Protein AF-0000000080853651 (afdb_homodimer)

Secondary structure (DSSP, 8-state):
-----------------TT-------GGGTTS----EEEEEE-SS-EEEEEPPEEEEEEEES-SSHHHHHHHHHHHHHHHTT-BTT-------S-EEEEEEE-TTT--EEEEEEEEES-S-PPPBSSTTEEEEEE-SEEEEEEEEB--TTS--HHHHHHHHHHHHHHTT----TTEEEEEE-S-TT--SS--EEEEEE--/-----------------TT-------GGGTTS----EEEEEE-SS-EEEEEPPEEEEEEEES-SSHHHHHHHHHHHHHHHTT-BTT-------S-EEEEEEE-TTT--EEEEEEEEES-S-PPPBSSTTEEEEEE-SEEEEEEEEB--TT---HHHHHHHHHHHHHHTT----TTEEEEEE-S-TT--SS--EEEEEE--

Structure (mmCIF, N/CA/C/O backbone):
data_AF-0000000080853651-model_v1
#
loop_
_entity.id
_entity.type
_entity.pdbx_description
1 polymer 'Heme-binding protein 2'
#
loop_
_atom_site.group_PDB
_atom_site.id
_atom_site.type_symbol
_atom_site.label_atom_id
_atom_site.label_alt_id
_atom_site.label_comp_id
_atom_site.label_asym_id
_atom_site.label_entity_id
_atom_site.label_seq_id
_atom_site.pdbx_PDB_ins_code
_atom_site.Cartn_x
_atom_site.Cartn_y
_atom_site.Cartn_z
_atom_site.occupancy
_atom_site.B_iso_or_equiv
_atom_site.auth_seq_id
_atom_site.auth_comp_id
_atom_site.auth_asym_id
_atom_site.auth_atom_id
_atom_site.pdbx_PDB_model_num
ATOM 1 N N . MET A 1 1 ? -14.547 3.609 -77.375 1 27.98 1 MET A N 1
ATOM 2 C CA . MET A 1 1 ? -15.289 3.693 -76.125 1 27.98 1 MET A CA 1
ATOM 3 C C . MET A 1 1 ? -14.773 2.672 -75.125 1 27.98 1 MET A C 1
ATOM 5 O O . MET A 1 1 ? -15.133 1.494 -75.188 1 27.98 1 MET A O 1
ATOM 9 N N . ALA A 1 2 ? -13.438 2.818 -74.75 1 38.47 2 ALA A N 1
ATOM 10 C CA . ALA A 1 2 ? -12.625 1.954 -73.938 1 38.47 2 ALA A CA 1
ATOM 11 C C . ALA A 1 2 ? -13.25 1.788 -72.5 1 38.47 2 ALA A C 1
ATOM 13 O O . ALA A 1 2 ? -13.523 2.775 -71.812 1 38.47 2 ALA A O 1
ATOM 14 N N . ARG A 1 3 ? -14.078 0.689 -72.375 1 35.66 3 ARG A N 1
ATOM 15 C CA . ARG A 1 3 ? -14.82 0.323 -71.188 1 35.66 3 ARG A CA 1
ATOM 16 C C . ARG A 1 3 ? -13.883 0.192 -70 1 35.66 3 ARG A C 1
ATOM 18 O O . ARG A 1 3 ? -12.891 -0.546 -70.062 1 35.66 3 ARG A O 1
ATOM 25 N N . THR A 1 4 ? -13.703 1.224 -69.188 1 38.81 4 THR A N 1
ATOM 26 C CA . THR A 1 4 ? -12.953 1.352 -67.938 1 38.81 4 THR A CA 1
ATOM 27 C C . THR A 1 4 ? -13.406 0.299 -66.938 1 38.81 4 THR A C 1
ATOM 29 O O . THR A 1 4 ? -14.594 0.196 -66.625 1 38.81 4 THR A O 1
ATOM 32 N N . LEU A 1 5 ? -12.828 -0.895 -67 1 39.81 5 LEU A N 1
ATOM 33 C CA . LEU A 1 5 ? -13.164 -1.932 -66 1 39.81 5 LEU A CA 1
ATOM 34 C C . LEU A 1 5 ? -13.047 -1.4 -64.625 1 39.81 5 LEU A C 1
ATOM 36 O O . LEU A 1 5 ? -12.039 -0.797 -64.25 1 39.81 5 LEU A O 1
ATOM 40 N N . PRO A 1 6 ? -14.211 -1.229 -63.906 1 41.09 6 PRO A N 1
ATOM 41 C CA . PRO A 1 6 ? -14.102 -0.755 -62.531 1 41.09 6 PRO A CA 1
ATOM 42 C C . PRO A 1 6 ? -13.266 -1.684 -61.656 1 41.09 6 PRO A C 1
ATOM 44 O O . PRO A 1 6 ? -13.195 -2.889 -61.906 1 41.09 6 PRO A O 1
ATOM 47 N N . ALA A 1 7 ? -12.102 -1.218 -61.094 1 41.62 7 ALA A N 1
ATOM 48 C CA . ALA A 1 7 ? -11.25 -1.848 -60.094 1 41.62 7 ALA A CA 1
ATOM 49 C C . ALA A 1 7 ? -12.07 -2.309 -58.906 1 41.62 7 ALA A C 1
ATOM 51 O O . ALA A 1 7 ? -12.797 -1.517 -58.281 1 41.62 7 ALA A O 1
ATOM 52 N N . LEU A 1 8 ? -12.461 -3.605 -58.906 1 36.69 8 LEU A N 1
ATOM 53 C CA . LEU A 1 8 ? -13.086 -4.215 -57.75 1 36.69 8 LEU A CA 1
ATOM 54 C C . LEU A 1 8 ? -12.211 -4.035 -56.5 1 36.69 8 LEU A C 1
ATOM 56 O O . LEU A 1 8 ? -11.062 -4.484 -56.469 1 36.69 8 LEU A O 1
ATOM 60 N N . CYS A 1 9 ? -12.43 -2.961 -55.719 1 33.81 9 CYS A N 1
ATOM 61 C CA . CYS A 1 9 ? -11.789 -2.812 -54.438 1 33.81 9 CYS A CA 1
ATOM 62 C C . CYS A 1 9 ? -12.023 -4.043 -53.562 1 33.81 9 CYS A C 1
ATOM 64 O O . CYS A 1 9 ? -13.172 -4.375 -53.25 1 33.81 9 CYS A O 1
ATOM 66 N N . LEU A 1 10 ? -11.172 -5.043 -53.656 1 35.03 10 LEU A N 1
ATOM 67 C CA . LEU A 1 10 ? -11.164 -6.137 -52.688 1 35.03 10 LEU A CA 1
ATOM 68 C C . LEU A 1 10 ? -11.172 -5.598 -51.25 1 35.03 10 LEU A C 1
ATOM 70 O O . LEU A 1 10 ? -10.242 -4.902 -50.844 1 35.03 10 LEU A O 1
ATOM 74 N N . LEU A 1 11 ? -12.359 -5.359 -50.719 1 34.72 11 LEU A N 1
ATOM 75 C CA . LEU A 1 11 ? -12.453 -5.109 -49.281 1 34.72 11 LEU A CA 1
ATOM 76 C C . LEU A 1 11 ? -11.844 -6.266 -48.5 1 34.72 11 LEU A C 1
ATOM 78 O O . LEU A 1 11 ? -12.359 -7.387 -48.531 1 34.72 11 LEU A O 1
ATOM 82 N N . PHE A 1 12 ? -10.555 -6.414 -48.438 1 37.16 12 PHE A N 1
ATOM 83 C CA . PHE A 1 12 ? -10 -7.301 -47.438 1 37.16 12 PHE A CA 1
ATOM 84 C C . PHE A 1 12 ? -10.602 -7.004 -46.062 1 37.16 12 PHE A C 1
ATOM 86 O O . PHE A 1 12 ? -10.328 -5.961 -45.469 1 37.16 12 PHE A O 1
ATOM 93 N N . GLY A 1 13 ? -11.828 -7.43 -45.812 1 36.03 13 GLY A N 1
ATOM 94 C CA . GLY A 1 13 ? -12.359 -7.375 -44.469 1 36.03 13 GLY A CA 1
ATOM 95 C C . GLY A 1 13 ? -11.453 -8.031 -43.438 1 36.03 13 GLY A C 1
ATOM 96 O O . GLY A 1 13 ? -11.055 -9.188 -43.594 1 36.03 13 GLY A O 1
ATOM 97 N N . PHE A 1 14 ? -10.578 -7.309 -42.781 1 37 14 PHE A N 1
ATOM 98 C CA . PHE A 1 14 ? -9.945 -7.797 -41.562 1 37 14 PHE A CA 1
ATOM 99 C C . PHE A 1 14 ? -10.961 -8.508 -40.688 1 37 14 PHE A C 1
ATOM 101 O O . PHE A 1 14 ? -11.875 -7.875 -40.156 1 37 14 PHE A O 1
ATOM 108 N N . ILE A 1 15 ? -11.273 -9.75 -40.906 1 35.06 15 ILE A N 1
ATOM 109 C CA . ILE A 1 15 ? -12.047 -10.57 -39.969 1 35.06 15 ILE A CA 1
ATOM 110 C C . ILE A 1 15 ? -11.352 -10.602 -38.625 1 35.06 15 ILE A C 1
ATOM 112 O O . ILE A 1 15 ? -10.242 -11.133 -38.5 1 35.06 15 ILE A O 1
ATOM 116 N N . CYS A 1 16 ? -11.398 -9.641 -37.844 1 39.19 16 CYS A N 1
ATOM 117 C CA . CYS A 1 16 ? -11.102 -9.953 -36.438 1 39.19 16 CYS A CA 1
ATOM 118 C C . CYS A 1 16 ? -11.828 -11.219 -36 1 39.19 16 CYS A C 1
ATOM 120 O O . CYS A 1 16 ? -13.062 -11.281 -36.062 1 39.19 16 CYS A O 1
ATOM 122 N N . PHE A 1 17 ? -11.266 -12.352 -36.188 1 39.81 17 PHE A N 1
ATOM 123 C CA . PHE A 1 17 ? -11.906 -13.516 -35.562 1 39.81 17 PHE A CA 1
ATOM 124 C C . PHE A 1 17 ? -12.383 -13.195 -34.156 1 39.81 17 PHE A C 1
ATOM 126 O O . PHE A 1 17 ? -11.664 -12.562 -33.375 1 39.81 17 PHE A O 1
ATOM 133 N N . PRO A 1 18 ? -13.602 -13.156 -33.719 1 42.97 18 PRO A N 1
ATOM 134 C CA . PRO A 1 18 ? -14.312 -12.789 -32.5 1 42.97 18 PRO A CA 1
ATOM 135 C C . PRO A 1 18 ? -13.641 -13.336 -31.234 1 42.97 18 PRO A C 1
ATOM 137 O O . PRO A 1 18 ? -13.945 -12.891 -30.125 1 42.97 18 PRO A O 1
ATOM 140 N N . TYR A 1 19 ? -12.992 -14.609 -31.141 1 40.56 19 TYR A N 1
ATOM 141 C CA . TYR A 1 19 ? -12.836 -15.398 -29.922 1 40.56 19 TYR A CA 1
ATOM 142 C C . TYR A 1 19 ? -11.633 -14.922 -29.109 1 40.56 19 TYR A C 1
ATOM 144 O O . TYR A 1 19 ? -11.336 -15.469 -28.047 1 40.56 19 TYR A O 1
ATOM 152 N N . THR A 1 20 ? -10.57 -14.531 -29.594 1 42.91 20 THR A N 1
ATOM 153 C CA . THR A 1 20 ? -9.508 -14.336 -28.609 1 42.91 20 THR A CA 1
ATOM 154 C C . THR A 1 20 ? -9.734 -13.055 -27.812 1 42.91 20 THR A C 1
ATOM 156 O O . THR A 1 20 ? -9.406 -11.961 -28.297 1 42.91 20 THR A O 1
ATOM 159 N N . GLU A 1 21 ? -10.82 -12.922 -27.25 1 49 21 GLU A N 1
ATOM 160 C CA . GLU A 1 21 ? -11 -11.719 -26.438 1 49 21 GLU A CA 1
ATOM 161 C C . GLU A 1 21 ? -9.766 -11.438 -25.594 1 49 21 GLU A C 1
ATOM 163 O O . GLU A 1 21 ? -9.25 -12.328 -24.922 1 49 21 GLU A O 1
ATOM 168 N N . CYS A 1 22 ? -8.828 -10.594 -26.016 1 63.72 22 CYS A N 1
ATOM 169 C CA . CYS A 1 22 ? -7.625 -10.117 -25.359 1 63.72 22 CYS A CA 1
ATOM 170 C C . CYS A 1 22 ? -7.902 -9.789 -23.891 1 63.72 22 CYS A C 1
ATOM 172 O O . CYS A 1 22 ? -8.875 -9.109 -23.578 1 63.72 22 CYS A O 1
ATOM 174 N N . TRP A 1 23 ? -7.391 -10.594 -22.953 1 76.88 23 TRP A N 1
ATOM 175 C CA . TRP A 1 23 ? -7.512 -10.32 -21.531 1 76.88 23 TRP A CA 1
ATOM 176 C C . TRP A 1 23 ? -7.137 -8.875 -21.219 1 76.88 23 TRP A C 1
ATOM 178 O O . TRP A 1 23 ? -6.086 -8.391 -21.641 1 76.88 23 TRP A O 1
ATOM 188 N N . GLU A 1 24 ? -8.148 -8.195 -20.75 1 84 24 GLU A N 1
ATOM 189 C CA . GLU A 1 24 ? -7.871 -6.852 -20.25 1 84 24 GLU A CA 1
ATOM 190 C C . GLU A 1 24 ? -7.484 -6.883 -18.766 1 84 24 GLU A C 1
ATOM 192 O O . GLU A 1 24 ? -8.297 -7.258 -17.922 1 84 24 GLU A O 1
ATOM 197 N N . ALA A 1 25 ? -6.25 -6.551 -18.562 1 87.44 25 ALA A N 1
ATOM 198 C CA . ALA A 1 25 ? -5.734 -6.578 -17.188 1 87.44 25 ALA A CA 1
ATOM 199 C C . ALA A 1 25 ? -6.5 -5.609 -16.297 1 87.44 25 ALA A C 1
ATOM 201 O O . ALA A 1 25 ? -6.836 -4.5 -16.719 1 87.44 25 ALA A O 1
ATOM 202 N N . PRO A 1 26 ? -6.801 -5.992 -15.055 1 88.06 26 PRO A N 1
ATOM 203 C CA . PRO A 1 26 ? -7.426 -5.059 -14.117 1 88.06 26 PRO A CA 1
ATOM 204 C C . PRO A 1 26 ? -6.586 -3.805 -13.883 1 88.06 26 PRO A C 1
ATOM 206 O O . PRO A 1 26 ? -5.363 -3.84 -14.039 1 88.06 26 PRO A O 1
ATOM 209 N N . ARG A 1 27 ? -7.219 -2.717 -13.453 1 84.88 27 ARG A N 1
ATOM 210 C CA . ARG A 1 27 ? -6.574 -1.424 -13.25 1 84.88 27 ARG A CA 1
ATOM 211 C C . ARG A 1 27 ? -5.461 -1.52 -12.211 1 84.88 27 ARG A C 1
ATOM 213 O O . ARG A 1 27 ? -4.449 -0.828 -12.312 1 84.88 27 ARG A O 1
ATOM 220 N N . PHE A 1 28 ? -5.66 -2.383 -11.266 1 89.19 28 PHE A N 1
ATOM 221 C CA . PHE A 1 28 ? -4.695 -2.443 -10.18 1 89.19 28 PHE A CA 1
ATOM 222 C C . PHE A 1 28 ? -3.385 -3.064 -10.648 1 89.19 28 PHE A C 1
ATOM 224 O O . PHE A 1 28 ? -2.379 -3.016 -9.938 1 89.19 28 PHE A O 1
ATOM 231 N N . CYS A 1 29 ? -3.326 -3.643 -11.805 1 90.88 29 CYS A N 1
ATOM 232 C CA . CYS A 1 29 ? -2.064 -4.129 -12.352 1 90.88 29 CYS A CA 1
ATOM 233 C C . CYS A 1 29 ? -1.197 -2.975 -12.836 1 90.88 29 CYS A C 1
ATOM 235 O O . CYS A 1 29 ? 0.005 -3.141 -13.055 1 90.88 29 CYS A O 1
ATOM 237 N N . ARG A 1 30 ? -1.769 -1.877 -13.117 1 85.19 30 ARG A N 1
ATOM 238 C CA . ARG A 1 30 ? -1.104 -0.617 -13.43 1 85.19 30 ARG A CA 1
ATOM 239 C C . ARG A 1 30 ? -0.163 -0.774 -14.625 1 85.19 30 ARG A C 1
ATOM 241 O O . ARG A 1 30 ? 0.984 -0.324 -14.578 1 85.19 30 ARG A O 1
ATOM 248 N N . GLY A 1 31 ? -0.596 -1.524 -15.609 1 85.81 31 GLY A N 1
ATOM 249 C CA . GLY A 1 31 ? 0.166 -1.658 -16.844 1 85.81 31 GLY A CA 1
ATOM 250 C C . GLY A 1 31 ? 1.203 -2.762 -16.781 1 85.81 31 GLY A C 1
ATOM 251 O O . GLY A 1 31 ? 1.852 -3.064 -17.797 1 85.81 31 GLY A O 1
ATOM 252 N N . TYR A 1 32 ? 1.418 -3.336 -15.594 1 91.06 32 TYR A N 1
ATOM 253 C CA . TYR A 1 32 ? 2.336 -4.461 -15.461 1 91.06 32 TYR A CA 1
ATOM 254 C C . TYR A 1 32 ? 1.629 -5.781 -15.75 1 91.06 32 TYR A C 1
ATOM 256 O O . TYR A 1 32 ? 0.4 -5.859 -15.68 1 91.06 32 TYR A O 1
ATOM 264 N N . GLU A 1 33 ? 2.441 -6.727 -16.109 1 93.75 33 GLU A N 1
ATOM 265 C CA . GLU A 1 33 ? 1.886 -8.055 -16.328 1 93.75 33 GLU A CA 1
ATOM 266 C C . GLU A 1 33 ? 1.419 -8.688 -15.023 1 93.75 33 GLU A C 1
ATOM 268 O O . GLU A 1 33 ? 2.086 -8.562 -14 1 93.75 33 GLU A O 1
ATOM 273 N N . CYS A 1 34 ? 0.246 -9.242 -15.094 1 96.38 34 CYS A N 1
ATOM 274 C CA . CYS A 1 34 ? -0.382 -9.953 -13.992 1 96.38 34 CYS A CA 1
ATOM 275 C C . CYS A 1 34 ? -0.852 -11.336 -14.422 1 96.38 34 CYS A C 1
ATOM 277 O O . CYS A 1 34 ? -1.014 -11.594 -15.617 1 96.38 34 CYS A O 1
ATOM 279 N N . PRO A 1 35 ? -0.978 -12.258 -13.438 1 97 35 PRO A N 1
ATOM 280 C CA . PRO A 1 35 ? -1.591 -13.523 -13.828 1 97 35 PRO A CA 1
ATOM 281 C C . PRO A 1 35 ? -2.969 -13.352 -14.461 1 97 35 PRO A C 1
ATOM 283 O O . PRO A 1 35 ? -3.783 -12.562 -13.969 1 97 35 PRO A O 1
ATOM 286 N N . VAL A 1 36 ? -3.195 -14.086 -15.508 1 95.94 36 VAL A N 1
ATOM 287 C CA . VAL A 1 36 ? -4.43 -13.945 -16.266 1 95.94 36 VAL A CA 1
ATOM 288 C C . VAL A 1 36 ? -5.547 -14.742 -15.602 1 95.94 36 VAL A C 1
ATOM 290 O O . VAL A 1 36 ? -5.332 -15.883 -15.172 1 95.94 36 VAL A O 1
ATOM 293 N N . TYR A 1 37 ? -6.668 -14.117 -15.5 1 96.81 37 TYR A N 1
ATOM 294 C CA . TYR A 1 37 ? -7.828 -14.828 -14.977 1 96.81 37 TYR A CA 1
ATOM 295 C C . TYR A 1 37 ? -9.109 -14.375 -15.672 1 96.81 37 TYR A C 1
ATOM 297 O O . TYR A 1 37 ? -9.125 -13.344 -16.344 1 96.81 37 TYR A O 1
ATOM 305 N N . THR A 1 38 ? -10.125 -15.18 -15.609 1 95.44 38 THR A N 1
ATOM 306 C CA . THR A 1 38 ? -11.484 -14.82 -15.992 1 95.44 38 THR A CA 1
ATOM 307 C C . THR A 1 38 ? -12.367 -14.664 -14.75 1 95.44 38 THR A C 1
ATOM 309 O O . THR A 1 38 ? -12.32 -15.492 -13.844 1 95.44 38 THR A O 1
ATOM 312 N N . LEU A 1 39 ? -13.062 -13.562 -14.68 1 94.44 39 LEU A N 1
ATOM 313 C CA . LEU A 1 39 ? -13.992 -13.352 -13.57 1 94.44 39 LEU A CA 1
ATOM 314 C C . LEU A 1 39 ? -15.203 -14.273 -13.695 1 94.44 39 LEU A C 1
ATOM 316 O O . LEU A 1 39 ? -16 -14.133 -14.617 1 94.44 39 LEU A O 1
ATOM 320 N N . VAL A 1 40 ? -15.367 -15.195 -12.836 1 95.94 40 VAL A N 1
ATOM 321 C CA . VAL A 1 40 ? -16.469 -16.156 -12.852 1 95.94 40 VAL A CA 1
ATOM 322 C C . VAL A 1 40 ? -17.703 -15.523 -12.234 1 95.94 40 VAL A C 1
ATOM 324 O O . VAL A 1 40 ? -18.812 -15.633 -12.789 1 95.94 40 VAL A O 1
ATOM 327 N N . GLN A 1 41 ? -17.484 -14.852 -11.055 1 94.38 41 GLN A N 1
ATOM 328 C CA . GLN A 1 41 ? -18.594 -14.234 -10.344 1 94.38 41 GLN A CA 1
ATOM 329 C C . GLN A 1 41 ? -18.125 -13.156 -9.383 1 94.38 41 GLN A C 1
ATOM 331 O O . GLN A 1 41 ? -17.109 -13.344 -8.695 1 94.38 41 GLN A O 1
ATOM 336 N N . GLU A 1 42 ? -18.812 -12.078 -9.422 1 91.69 42 GLU A N 1
ATOM 337 C CA . GLU A 1 42 ? -18.594 -11.023 -8.438 1 91.69 42 GLU A CA 1
ATOM 338 C C . GLU A 1 42 ? -19.625 -11.086 -7.324 1 91.69 42 GLU A C 1
ATOM 340 O O . GLU A 1 42 ? -20.828 -10.898 -7.57 1 91.69 42 GLU A O 1
ATOM 345 N N . ASN A 1 43 ? -19.219 -11.438 -6.195 1 90.81 43 ASN A N 1
ATOM 346 C CA . ASN A 1 43 ? -20.094 -11.508 -5.035 1 90.81 43 ASN A CA 1
ATOM 347 C C . ASN A 1 43 ? -19.922 -10.297 -4.125 1 90.81 43 ASN A C 1
ATOM 349 O O . ASN A 1 43 ? -19.047 -9.461 -4.359 1 90.81 43 ASN A O 1
ATOM 353 N N . GLN A 1 44 ? -20.859 -10.25 -3.107 1 86.94 44 GLN A N 1
ATOM 354 C CA . GLN A 1 44 ? -20.672 -9.227 -2.09 1 86.94 44 GLN A CA 1
ATOM 355 C C . GLN A 1 44 ? -19.5 -9.578 -1.17 1 86.94 44 GLN A C 1
ATOM 357 O O . GLN A 1 44 ? -19.531 -10.594 -0.479 1 86.94 44 GLN A O 1
ATOM 362 N N . GLY A 1 45 ? -18.438 -8.859 -1.335 1 87.44 45 GLY A N 1
ATOM 363 C CA . GLY A 1 45 ? -17.328 -9.047 -0.41 1 87.44 45 GLY A CA 1
ATOM 364 C C . GLY A 1 45 ? -16.156 -9.789 -1.022 1 87.44 45 GLY A C 1
ATOM 365 O O . GLY A 1 45 ? -15.055 -9.781 -0.47 1 87.44 45 GLY A O 1
ATOM 366 N N . PHE A 1 46 ? -16.484 -10.586 -2.102 1 94.62 46 PHE A N 1
ATOM 367 C CA . PHE A 1 46 ? -15.367 -11.297 -2.705 1 94.62 46 PHE A CA 1
ATOM 368 C C . PHE A 1 46 ? -15.641 -11.594 -4.172 1 94.62 46 PHE A C 1
ATOM 370 O O . PHE A 1 46 ? -16.781 -11.477 -4.633 1 94.62 46 PHE A O 1
ATOM 377 N N . GLU A 1 47 ? -14.609 -11.938 -4.906 1 95.56 47 GLU A N 1
ATOM 378 C CA . GLU A 1 47 ? -14.672 -12.359 -6.305 1 95.56 47 GLU A CA 1
ATOM 379 C C . GLU A 1 47 ? -14.242 -13.812 -6.469 1 95.56 47 GLU A C 1
ATOM 381 O O . GLU A 1 47 ? -13.352 -14.289 -5.75 1 95.56 47 GLU A O 1
ATOM 386 N N . GLU A 1 48 ? -14.93 -14.453 -7.355 1 97.25 48 GLU A N 1
ATOM 387 C CA . GLU A 1 48 ? -14.484 -15.75 -7.859 1 97.25 48 GLU A CA 1
ATOM 388 C C . GLU A 1 48 ? -13.766 -15.602 -9.203 1 97.25 48 GLU A C 1
ATOM 390 O O . GLU A 1 48 ? -14.383 -15.203 -10.195 1 97.25 48 GLU A O 1
AT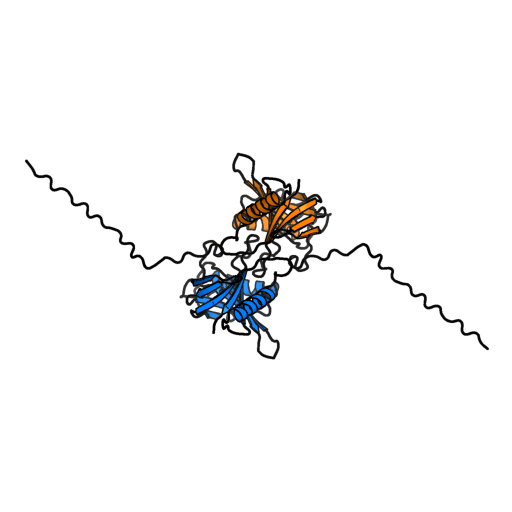OM 395 N N . ARG A 1 49 ? -12.461 -15.969 -9.203 1 97.25 49 ARG A N 1
ATOM 396 C CA . ARG A 1 49 ? -11.656 -15.844 -10.414 1 97.25 49 ARG A CA 1
ATOM 397 C C . ARG A 1 49 ? -11.125 -17.203 -10.859 1 97.25 49 ARG A C 1
ATOM 399 O O . ARG A 1 49 ? -10.703 -18.016 -10.031 1 97.25 49 ARG A O 1
ATOM 406 N N . ASN A 1 50 ? -11.219 -17.453 -12.102 1 98 50 ASN A N 1
ATOM 407 C CA . ASN A 1 50 ? -10.547 -18.609 -12.688 1 98 50 ASN A CA 1
ATOM 408 C C . ASN A 1 50 ? -9.211 -18.219 -13.312 1 98 50 ASN A C 1
ATOM 410 O O . ASN A 1 50 ? -9.172 -17.672 -14.406 1 98 50 ASN A O 1
ATOM 414 N N . TYR A 1 51 ? -8.156 -18.578 -12.586 1 97.94 51 TYR A N 1
ATOM 415 C CA . TYR A 1 51 ? -6.82 -18.203 -13.023 1 97.94 51 TYR A CA 1
ATOM 416 C C . TYR A 1 51 ? -6.246 -19.234 -13.992 1 97.94 51 TYR A C 1
ATOM 418 O O . TYR A 1 51 ? -6.438 -20.438 -13.805 1 97.94 51 TYR A O 1
ATOM 426 N N . ASP A 1 52 ? -5.488 -18.719 -14.945 1 97.31 52 ASP A N 1
ATOM 427 C CA . ASP A 1 52 ? -4.625 -19.594 -15.734 1 97.31 52 ASP A CA 1
ATOM 428 C C . ASP A 1 52 ? -3.436 -20.094 -14.906 1 97.31 52 ASP A C 1
ATOM 430 O O . ASP A 1 52 ? -3.148 -19.531 -13.844 1 97.31 52 ASP A O 1
ATOM 434 N N . MET A 1 53 ? -2.877 -21.188 -15.406 1 97.38 53 MET A N 1
ATOM 435 C CA . MET A 1 53 ? -1.607 -21.594 -14.812 1 97.38 53 MET A CA 1
ATOM 436 C C . MET A 1 53 ? -0.613 -20.438 -14.789 1 97.38 53 MET A C 1
ATOM 438 O O . MET A 1 53 ? -0.513 -19.688 -15.758 1 97.38 53 MET A O 1
ATOM 442 N N . SER A 1 54 ? 0.076 -20.266 -13.68 1 97.5 54 SER A N 1
ATOM 443 C CA . SER A 1 54 ? 1.012 -19.156 -13.57 1 97.5 54 SER A CA 1
ATOM 444 C C . SER A 1 54 ? 2.348 -19.609 -12.992 1 97.5 54 SER A C 1
ATOM 446 O O . SER A 1 54 ? 2.42 -20.641 -12.312 1 97.5 54 SER A O 1
ATOM 448 N N . TYR A 1 55 ? 3.414 -18.875 -13.32 1 97.81 55 TYR A N 1
ATOM 449 C CA . TYR A 1 55 ? 4.785 -19.203 -12.953 1 97.81 55 TYR A CA 1
ATOM 450 C C . TYR A 1 55 ? 5.359 -18.141 -12.016 1 97.81 55 TYR A C 1
ATOM 452 O O . TYR A 1 55 ? 5.121 -16.953 -12.195 1 97.81 55 TYR A O 1
ATOM 460 N N . TRP A 1 56 ? 6.152 -18.656 -11.016 1 98.12 56 TRP A N 1
ATOM 461 C CA . TRP A 1 56 ? 6.637 -17.781 -9.953 1 98.12 56 TRP A CA 1
ATOM 462 C C . TRP A 1 56 ? 8.047 -18.172 -9.531 1 98.12 56 TRP A C 1
ATOM 464 O O . TRP A 1 56 ? 8.477 -19.312 -9.75 1 98.12 56 TRP A O 1
ATOM 474 N N . ILE A 1 57 ? 8.797 -17.266 -8.992 1 98.38 57 ILE A N 1
ATOM 475 C CA . ILE A 1 57 ? 9.969 -17.547 -8.172 1 98.38 57 ILE A CA 1
ATOM 476 C C . ILE A 1 57 ? 9.641 -17.297 -6.703 1 98.38 57 ILE A C 1
ATOM 478 O O . ILE A 1 57 ? 8.922 -16.344 -6.371 1 98.38 57 ILE A O 1
ATOM 482 N N . THR A 1 58 ? 10.102 -18.203 -5.852 1 98.69 58 THR A N 1
ATOM 483 C CA . THR A 1 58 ? 9.648 -18.219 -4.465 1 98.69 58 THR A CA 1
ATOM 484 C C . THR A 1 58 ? 10.812 -18.453 -3.516 1 98.69 58 THR A C 1
ATOM 486 O O . THR A 1 58 ? 11.742 -19.203 -3.838 1 98.69 58 THR A O 1
ATOM 489 N N . THR A 1 59 ? 10.836 -17.781 -2.416 1 98.81 59 THR A N 1
ATOM 490 C CA . THR A 1 59 ? 11.75 -18.094 -1.321 1 98.81 59 THR A CA 1
ATOM 491 C C . THR A 1 59 ? 11.008 -18.109 0.013 1 98.81 59 THR A C 1
ATOM 493 O O . THR A 1 59 ? 10.047 -17.359 0.205 1 98.81 59 THR A O 1
ATOM 496 N N . ASP A 1 60 ? 11.422 -19.016 0.904 1 98.19 60 ASP A N 1
ATOM 497 C CA . ASP A 1 60 ? 10.82 -19.078 2.234 1 98.19 60 ASP A CA 1
ATOM 498 C C . ASP A 1 60 ? 11.344 -17.953 3.121 1 98.19 60 ASP A C 1
ATOM 500 O O . ASP A 1 60 ? 12.523 -17.594 3.049 1 98.19 60 ASP A O 1
ATOM 504 N N . ILE A 1 61 ? 10.445 -17.391 3.895 1 97.31 61 ILE A N 1
ATOM 505 C CA . ILE A 1 61 ? 10.836 -16.375 4.867 1 97.31 61 ILE A CA 1
ATOM 506 C C . ILE A 1 61 ? 10.359 -16.781 6.258 1 97.31 61 ILE A C 1
ATOM 508 O O . ILE A 1 61 ? 9.531 -17.688 6.398 1 97.31 61 ILE A O 1
ATOM 512 N N . VAL A 1 62 ? 10.906 -16.109 7.293 1 94.56 62 VAL A N 1
ATOM 513 C CA . VAL A 1 62 ? 10.734 -16.531 8.68 1 94.56 62 VAL A CA 1
ATOM 514 C C . VAL A 1 62 ? 9.312 -16.219 9.141 1 94.56 62 VAL A C 1
ATOM 516 O O . VAL A 1 62 ? 8.695 -17 9.859 1 94.56 62 VAL A O 1
ATOM 519 N N . SER A 1 63 ? 8.781 -15.008 8.82 1 93.5 63 SER A N 1
ATOM 520 C CA . SER A 1 63 ? 7.473 -14.539 9.25 1 93.5 63 SER A CA 1
ATOM 521 C C . SER A 1 63 ? 6.93 -13.461 8.312 1 93.5 63 SER A C 1
ATOM 523 O O . SER A 1 63 ? 7.559 -13.141 7.305 1 93.5 63 SER A O 1
ATOM 525 N N . THR A 1 64 ? 5.785 -12.992 8.711 1 91.31 64 THR A N 1
ATOM 526 C CA . THR A 1 64 ? 5.172 -11.953 7.891 1 91.31 64 THR A CA 1
ATOM 527 C C . THR A 1 64 ? 5.57 -10.562 8.391 1 91.31 64 THR A C 1
ATOM 529 O O . THR A 1 64 ? 4.93 -9.57 8.047 1 91.31 64 THR A O 1
ATOM 532 N N . SER A 1 65 ? 6.605 -10.516 9.18 1 91.56 65 SER A N 1
ATOM 533 C CA . SER A 1 65 ? 7.082 -9.211 9.625 1 91.56 65 SER A CA 1
ATOM 534 C C . SER A 1 65 ? 7.617 -8.391 8.461 1 91.56 65 SER A C 1
ATOM 536 O O . SER A 1 65 ? 8.047 -8.945 7.445 1 91.56 65 SER A O 1
ATOM 538 N N . GLN A 1 66 ? 7.66 -7.109 8.656 1 89.56 66 GLN A N 1
ATOM 539 C CA . GLN A 1 66 ? 8.164 -6.207 7.629 1 89.56 66 GLN A CA 1
ATOM 540 C C . GLN A 1 66 ? 9.602 -6.559 7.242 1 89.56 66 GLN A C 1
ATOM 542 O O . GLN A 1 66 ? 9.938 -6.586 6.059 1 89.56 66 GLN A O 1
ATOM 547 N N . SER A 1 67 ? 10.422 -6.777 8.234 1 92.88 67 SER A N 1
ATOM 548 C CA . SER A 1 67 ? 11.828 -7.066 8 1 92.88 67 SER A CA 1
ATOM 549 C C . SER A 1 67 ? 12.008 -8.344 7.191 1 92.88 67 SER A C 1
ATOM 551 O O . SER A 1 67 ? 12.828 -8.398 6.277 1 92.88 67 SER A O 1
ATOM 553 N N . ASP A 1 68 ? 11.219 -9.406 7.52 1 95.94 68 ASP A N 1
ATOM 554 C CA . ASP A 1 68 ? 11.336 -10.68 6.828 1 95.94 68 ASP A CA 1
ATOM 555 C C . ASP A 1 68 ? 10.828 -10.578 5.391 1 95.94 68 ASP A C 1
ATOM 557 O O . ASP A 1 68 ? 11.422 -11.148 4.473 1 95.94 68 ASP A O 1
ATOM 561 N N . ILE A 1 69 ? 9.773 -9.852 5.25 1 95.19 69 ILE A N 1
ATOM 562 C CA . ILE A 1 69 ? 9.234 -9.633 3.912 1 95.19 69 ILE A CA 1
ATOM 563 C C . ILE A 1 69 ? 10.234 -8.859 3.068 1 95.19 69 ILE A C 1
ATOM 565 O O . ILE A 1 69 ? 10.508 -9.219 1.922 1 95.19 69 ILE A O 1
ATOM 569 N N . LYS A 1 70 ? 10.789 -7.816 3.654 1 94.56 70 LYS A N 1
ATOM 570 C CA . LYS A 1 70 ? 11.789 -7.004 2.963 1 94.56 70 LYS A CA 1
ATOM 571 C C . LYS A 1 70 ? 12.961 -7.859 2.486 1 94.56 70 LYS A C 1
ATOM 573 O O . LYS A 1 70 ? 13.367 -7.773 1.327 1 94.56 70 LYS A O 1
ATOM 578 N N . GLU A 1 71 ? 13.43 -8.68 3.326 1 96.44 71 GLU A N 1
ATOM 579 C CA . GLU A 1 71 ? 14.57 -9.531 2.988 1 96.44 71 GLU A CA 1
ATOM 580 C C . GLU A 1 71 ? 14.211 -10.492 1.858 1 96.44 71 GLU A C 1
ATOM 582 O O . GLU A 1 71 ? 14.984 -10.656 0.912 1 96.44 71 GLU A O 1
ATOM 587 N N . GLY A 1 72 ? 13.102 -11.141 2.02 1 97.62 72 GLY A N 1
ATOM 588 C CA . GLY A 1 72 ? 12.664 -12.047 0.968 1 97.62 72 GLY A CA 1
ATOM 589 C C . GLY A 1 72 ? 12.461 -11.359 -0.367 1 97.62 72 GLY A C 1
ATOM 590 O O . GLY A 1 72 ? 12.844 -11.883 -1.411 1 97.62 72 GLY A O 1
ATOM 591 N N . PHE A 1 73 ? 11.906 -10.203 -0.323 1 96.88 73 PHE A N 1
ATOM 592 C CA . PHE A 1 73 ? 11.656 -9.445 -1.545 1 96.88 73 PHE A CA 1
ATOM 593 C C . PHE A 1 73 ? 12.969 -9.117 -2.252 1 96.88 73 PHE A C 1
ATOM 595 O O . PHE A 1 73 ? 13.086 -9.297 -3.465 1 96.88 73 PHE A O 1
ATOM 602 N N . TRP A 1 74 ? 13.93 -8.633 -1.519 1 96.12 74 TRP A N 1
ATOM 603 C CA . TRP A 1 74 ? 15.195 -8.234 -2.127 1 96.12 74 TRP A CA 1
ATOM 604 C C . TRP A 1 74 ? 15.883 -9.422 -2.783 1 96.12 74 TRP A C 1
ATOM 606 O O . TRP A 1 74 ? 16.5 -9.289 -3.848 1 96.12 74 TRP A O 1
ATOM 616 N N . LYS A 1 75 ? 15.758 -10.562 -2.16 1 97.19 75 LYS A N 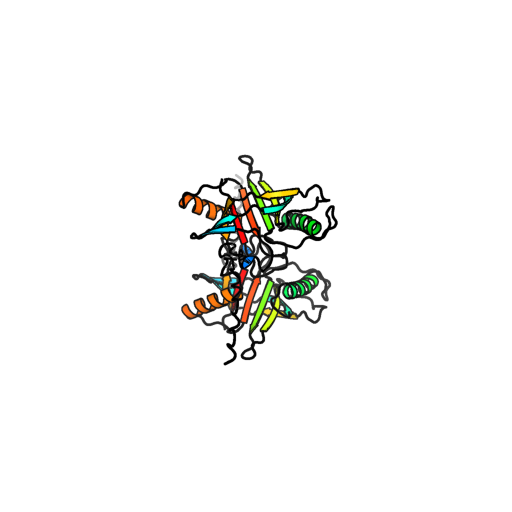1
ATOM 617 C CA . LYS A 1 75 ? 16.312 -11.766 -2.766 1 97.19 75 LYS A CA 1
ATOM 618 C C . LYS A 1 75 ? 15.719 -12.023 -4.145 1 97.19 75 LYS A C 1
ATOM 620 O O . LYS A 1 75 ? 16.453 -12.25 -5.113 1 97.19 75 LYS A O 1
ATOM 625 N N . LEU A 1 76 ? 14.43 -11.938 -4.227 1 97.88 76 LEU A N 1
ATOM 626 C CA . LEU A 1 76 ? 13.742 -12.188 -5.488 1 97.88 76 LEU A CA 1
ATOM 627 C C . LEU A 1 76 ? 13.977 -11.055 -6.48 1 97.88 76 LEU A C 1
ATOM 629 O O . LEU A 1 76 ? 14.125 -11.297 -7.68 1 97.88 76 LEU A O 1
ATOM 633 N N . TYR A 1 77 ? 14.031 -9.891 -5.973 1 95.75 77 TYR A N 1
ATOM 634 C CA . TYR A 1 77 ? 14.273 -8.711 -6.797 1 95.75 77 TYR A CA 1
ATOM 635 C C . TYR A 1 77 ? 15.633 -8.797 -7.484 1 95.75 77 TYR A C 1
ATOM 637 O O . TYR A 1 77 ? 15.75 -8.516 -8.68 1 95.75 77 TYR A O 1
ATOM 645 N N . TYR A 1 78 ? 16.656 -9.18 -6.758 1 96.75 78 TYR A N 1
ATOM 646 C CA . TYR A 1 78 ? 17.984 -9.281 -7.336 1 96.75 78 TYR A CA 1
ATOM 647 C C . TYR A 1 78 ? 18.047 -10.398 -8.375 1 96.75 78 TYR A C 1
ATOM 649 O O . TYR A 1 78 ? 18.75 -10.281 -9.383 1 96.75 78 TYR A O 1
ATOM 657 N N . PHE A 1 79 ? 17.344 -11.5 -8.078 1 97.81 79 PHE A N 1
ATOM 658 C CA . PHE A 1 79 ? 17.219 -12.516 -9.109 1 97.81 79 PHE A CA 1
ATOM 659 C C . PHE A 1 79 ? 16.703 -11.906 -10.406 1 97.81 79 PHE A C 1
ATOM 661 O O . PHE A 1 79 ? 17.297 -12.133 -11.469 1 97.81 79 PHE A O 1
ATOM 668 N N . ASN A 1 80 ? 15.633 -11.109 -10.32 1 96.5 80 ASN A N 1
ATOM 669 C CA . ASN A 1 80 ? 15.031 -10.484 -11.5 1 96.5 80 ASN A CA 1
ATOM 670 C C . ASN A 1 80 ? 15.961 -9.453 -12.125 1 96.5 80 ASN A C 1
ATOM 672 O O . ASN A 1 80 ? 15.859 -9.156 -13.312 1 96.5 80 ASN A O 1
ATOM 676 N N . GLN A 1 81 ? 16.938 -8.953 -11.336 1 95.31 81 GLN A N 1
ATOM 677 C CA . GLN A 1 81 ? 17.844 -7.922 -11.82 1 95.31 81 GLN A CA 1
ATOM 678 C C . GLN A 1 81 ? 19.109 -8.539 -12.422 1 95.31 81 GLN A C 1
ATOM 680 O O . GLN A 1 81 ? 20.078 -7.832 -12.703 1 95.31 81 GLN A O 1
ATOM 685 N N . GLY A 1 82 ? 19.109 -9.891 -12.562 1 96.12 82 GLY A N 1
ATOM 686 C CA . GLY A 1 82 ? 20.203 -10.5 -13.281 1 96.12 82 GLY A CA 1
ATOM 687 C C . GLY A 1 82 ? 21.016 -11.461 -12.43 1 96.12 82 GLY A C 1
ATOM 688 O O . GLY A 1 82 ? 21.906 -12.141 -12.938 1 96.12 82 GLY A O 1
ATOM 689 N N . GLN A 1 83 ? 20.766 -11.508 -11.156 1 96.5 83 GLN A N 1
ATOM 690 C CA . GLN A 1 83 ? 21.469 -12.469 -10.32 1 96.5 83 GLN A CA 1
ATOM 691 C C . GLN A 1 83 ? 20.891 -13.875 -10.484 1 96.5 83 GLN A C 1
ATOM 693 O O . GLN A 1 83 ? 20.391 -14.469 -9.523 1 96.5 83 GLN A O 1
ATOM 698 N N . ASN A 1 84 ? 20.969 -14.352 -11.617 1 97.56 84 ASN A N 1
ATOM 699 C CA . ASN A 1 84 ? 20.516 -15.68 -12.023 1 97.56 84 ASN A CA 1
ATOM 700 C C . ASN A 1 84 ? 21.5 -16.344 -12.984 1 97.56 84 ASN A C 1
ATOM 702 O O . ASN A 1 84 ? 22.484 -15.719 -13.391 1 97.56 84 ASN A O 1
ATOM 706 N N . SER A 1 85 ? 21.266 -17.5 -13.336 1 96.75 85 SER A N 1
ATOM 707 C CA . SER A 1 85 ? 22.234 -18.312 -14.078 1 96.75 85 SER A CA 1
ATOM 708 C C . SER A 1 85 ? 22.469 -17.75 -15.477 1 96.75 85 SER A C 1
ATOM 710 O O . SER A 1 85 ? 23.531 -17.969 -16.062 1 96.75 85 SER A O 1
ATOM 712 N N . ALA A 1 86 ? 21.5 -17.062 -16.047 1 96.75 86 ALA A N 1
ATOM 713 C CA . ALA A 1 86 ? 21.594 -16.516 -17.406 1 96.75 86 ALA A CA 1
ATOM 714 C C . ALA A 1 86 ? 22.031 -15.047 -17.375 1 96.75 86 ALA A C 1
ATOM 716 O O . ALA A 1 86 ? 22.141 -14.406 -18.422 1 96.75 86 ALA A O 1
ATOM 717 N N . ASN A 1 87 ? 22.172 -14.477 -16.188 1 96.56 87 ASN A N 1
ATOM 718 C CA . ASN A 1 87 ? 22.469 -13.062 -16.016 1 96.56 87 ASN A CA 1
ATOM 719 C C . ASN A 1 87 ? 21.469 -12.188 -16.766 1 96.56 87 ASN A C 1
ATOM 721 O O . ASN A 1 87 ? 21.844 -11.227 -17.438 1 96.56 87 ASN A O 1
ATOM 725 N N . LYS A 1 88 ? 20.297 -12.672 -16.812 1 95.69 88 LYS A N 1
ATOM 726 C CA . LYS A 1 88 ? 19.219 -12.023 -17.562 1 95.69 88 LYS A CA 1
ATOM 727 C C . LYS A 1 88 ? 18.359 -11.148 -16.641 1 95.69 88 LYS A C 1
ATOM 729 O O . LYS A 1 88 ? 18 -11.57 -15.539 1 95.69 88 LYS A O 1
ATOM 734 N N . GLU A 1 89 ? 18.125 -9.914 -17.094 1 95 89 GLU A N 1
ATOM 735 C CA . GLU A 1 89 ? 17.172 -9.07 -16.391 1 95 89 GLU A CA 1
ATOM 736 C C . GLU A 1 89 ? 15.734 -9.445 -16.75 1 95 89 GLU A C 1
ATOM 738 O O . GLU A 1 89 ? 15.406 -9.625 -17.922 1 95 89 GLU A O 1
ATOM 743 N N . ILE A 1 90 ? 14.953 -9.578 -15.789 1 93.94 90 ILE A N 1
ATOM 744 C CA . ILE A 1 90 ? 13.547 -9.945 -15.953 1 93.94 90 ILE A CA 1
ATOM 745 C C . ILE A 1 90 ? 12.656 -8.797 -15.508 1 93.94 90 ILE A C 1
ATOM 747 O O . ILE A 1 90 ? 12.883 -8.195 -14.453 1 93.94 90 ILE A O 1
ATOM 751 N N . THR A 1 91 ? 11.688 -8.484 -16.266 1 90.06 91 THR A N 1
ATOM 752 C CA . THR A 1 91 ? 10.797 -7.367 -16.016 1 90.06 91 THR A CA 1
ATOM 753 C C . THR A 1 91 ? 10 -7.59 -14.727 1 90.06 91 THR A C 1
ATOM 755 O O . THR A 1 91 ? 9.594 -8.711 -14.43 1 90.06 91 THR A O 1
ATOM 758 N N . MET A 1 92 ? 9.68 -6.492 -14.086 1 89.75 92 MET A N 1
ATOM 759 C CA . MET A 1 92 ? 8.867 -6.559 -12.875 1 89.75 92 MET A CA 1
ATOM 760 C C . MET A 1 92 ? 7.406 -6.832 -13.211 1 89.75 92 MET A C 1
ATOM 762 O O . MET A 1 92 ? 6.891 -6.324 -14.211 1 89.75 92 MET A O 1
ATOM 766 N N . THR A 1 93 ? 6.777 -7.641 -12.406 1 95 93 THR A N 1
ATOM 767 C CA . THR A 1 93 ? 5.383 -8.031 -12.586 1 95 93 THR A CA 1
ATOM 768 C C . THR A 1 93 ? 4.582 -7.766 -11.312 1 95 93 THR A C 1
ATOM 770 O O . THR A 1 93 ? 5.105 -7.199 -10.352 1 95 93 THR A O 1
ATOM 773 N N . ARG A 1 94 ? 3.357 -7.988 -11.383 1 94.25 94 ARG A N 1
ATOM 774 C CA . ARG A 1 94 ? 2.447 -7.945 -10.25 1 94.25 94 ARG A CA 1
ATOM 775 C C . ARG A 1 94 ? 1.617 -9.219 -10.156 1 94.25 94 ARG A C 1
ATOM 777 O O . ARG A 1 94 ? 1.359 -9.875 -11.172 1 94.25 94 ARG A O 1
ATOM 784 N N . PRO A 1 95 ? 1.239 -9.609 -8.93 1 96.81 95 PRO A N 1
ATOM 785 C CA . PRO A 1 95 ? 1.534 -9.094 -7.59 1 96.81 95 PRO A CA 1
ATOM 786 C C . PRO A 1 95 ? 2.742 -9.773 -6.949 1 96.81 95 PRO A C 1
ATOM 788 O O . PRO A 1 95 ? 3.332 -10.68 -7.543 1 96.81 95 PRO A O 1
ATOM 791 N N . VAL A 1 96 ? 3.191 -9.258 -5.848 1 96.75 96 VAL A N 1
ATOM 792 C CA . VAL A 1 96 ? 3.951 -10.031 -4.871 1 96.75 96 VAL A CA 1
ATOM 793 C C . VAL A 1 96 ? 2.994 -10.836 -3.99 1 96.75 96 VAL A C 1
ATOM 795 O O . VAL A 1 96 ? 1.989 -10.305 -3.51 1 96.75 96 VAL A O 1
ATOM 798 N N . LEU A 1 97 ? 3.254 -12.094 -3.832 1 97.88 97 LEU A N 1
ATOM 799 C CA . LEU A 1 97 ? 2.443 -12.945 -2.971 1 97.88 97 LEU A CA 1
ATOM 800 C C . LEU A 1 97 ? 3.203 -13.312 -1.699 1 97.88 97 LEU A C 1
ATOM 802 O O . LEU A 1 97 ? 4.363 -13.727 -1.762 1 97.88 97 LEU A O 1
ATOM 806 N N . VAL A 1 98 ? 2.582 -13.133 -0.609 1 97.56 98 VAL A N 1
ATOM 807 C CA . VAL A 1 98 ? 3.029 -13.719 0.649 1 97.56 98 VAL A CA 1
ATOM 808 C C . VAL A 1 98 ? 2.096 -14.859 1.051 1 97.56 98 VAL A C 1
ATOM 810 O O . VAL A 1 98 ? 0.928 -14.625 1.377 1 97.56 98 VAL A O 1
ATOM 813 N N . SER A 1 99 ? 2.635 -16.031 1.031 1 97.38 99 SER A N 1
ATOM 814 C CA . SER A 1 99 ? 1.838 -17.219 1.288 1 97.38 99 SER A CA 1
ATOM 815 C C . SER A 1 99 ? 2.045 -17.734 2.711 1 97.38 99 SER A C 1
ATOM 817 O O . SER A 1 99 ? 3.18 -17.828 3.182 1 97.38 99 SER A O 1
ATOM 819 N N . VAL A 1 100 ? 0.948 -18.031 3.336 1 95.81 100 VAL A N 1
ATOM 820 C CA . VAL A 1 100 ? 0.982 -18.547 4.699 1 95.81 100 VAL A CA 1
ATOM 821 C C . VAL A 1 100 ? 0.305 -19.906 4.75 1 95.81 100 VAL A C 1
ATOM 823 O O . VAL A 1 100 ? -0.822 -20.078 4.273 1 95.81 100 VAL A O 1
ATOM 826 N N . LYS A 1 101 ? 1.044 -20.828 5.227 1 93.81 101 LYS A N 1
ATOM 827 C CA . LYS A 1 101 ? 0.519 -22.172 5.469 1 93.81 101 LYS A CA 1
ATOM 828 C C . LYS A 1 101 ? 0.523 -22.5 6.961 1 93.81 101 LYS A C 1
ATOM 830 O O . LYS A 1 101 ? 1.559 -22.391 7.621 1 93.81 101 LYS A O 1
ATOM 835 N N . GLU A 1 102 ? -0.667 -22.703 7.488 1 83.75 102 GLU A N 1
ATOM 836 C CA . GLU A 1 102 ? -0.783 -23.078 8.898 1 83.75 102 GLU A CA 1
ATOM 837 C C . GLU A 1 102 ? -0.681 -24.594 9.078 1 83.75 102 GLU A C 1
ATOM 839 O O . GLU A 1 102 ? -1.331 -25.359 8.367 1 83.75 102 GLU A O 1
ATOM 844 N N . ALA A 1 103 ? 0.421 -25.031 9.703 1 73.5 103 ALA A N 1
ATOM 845 C CA . ALA A 1 103 ? 0.569 -26.469 9.945 1 73.5 103 ALA A CA 1
ATOM 846 C C . ALA A 1 103 ? -0.497 -26.969 10.914 1 73.5 103 ALA A C 1
ATOM 848 O O . ALA A 1 103 ? -0.884 -26.266 11.844 1 73.5 103 ALA A O 1
ATOM 849 N N . ASP A 1 104 ? -1.203 -27.906 10.508 1 65.06 104 ASP A N 1
ATOM 850 C CA . ASP A 1 104 ? -2.197 -28.562 11.359 1 65.06 104 ASP A CA 1
ATOM 851 C C . ASP A 1 104 ? -1.607 -28.906 12.727 1 65.06 104 ASP A C 1
ATOM 853 O O . ASP A 1 104 ? -0.573 -29.578 12.805 1 65.06 104 ASP A O 1
ATOM 857 N N . GLY A 1 105 ? -2.182 -28.359 13.789 1 59.66 105 GLY A N 1
ATOM 858 C CA . GLY A 1 105 ? -2.004 -28.844 15.148 1 59.66 105 GLY A CA 1
ATOM 859 C C . GLY A 1 105 ? -0.821 -28.203 15.859 1 59.66 105 GLY A C 1
ATOM 860 O O . GLY A 1 105 ? -0.729 -28.25 17.078 1 59.66 105 GLY A O 1
ATOM 861 N N . THR A 1 106 ? 0.273 -27.922 15.164 1 56.53 106 THR A N 1
ATOM 862 C CA . THR A 1 106 ? 1.466 -27.531 15.898 1 56.53 106 THR A CA 1
ATOM 863 C C . THR A 1 106 ? 1.533 -26 16.047 1 56.53 106 THR A C 1
ATOM 865 O O . THR A 1 106 ? 2.367 -25.484 16.797 1 56.53 106 THR A O 1
ATOM 868 N N . GLY A 1 107 ? 0.629 -25.281 15.43 1 65.88 107 GLY A N 1
ATOM 869 C CA . GLY A 1 107 ? 0.655 -23.828 15.539 1 65.88 107 GLY A CA 1
ATOM 870 C C . GLY A 1 107 ? 1.743 -23.188 14.695 1 65.88 107 GLY A C 1
ATOM 871 O O . GLY A 1 107 ? 1.853 -21.969 14.641 1 65.88 107 GLY A O 1
ATOM 872 N N . GLU A 1 108 ? 2.568 -24.062 14.094 1 76.12 108 GLU A N 1
ATOM 873 C CA . GLU A 1 108 ? 3.666 -23.516 13.305 1 76.12 108 GLU A CA 1
ATOM 874 C C . GLU A 1 108 ? 3.178 -23.016 11.945 1 76.12 108 GLU A C 1
ATOM 876 O O . GLU A 1 108 ? 2.299 -23.625 11.336 1 76.12 108 GLU A O 1
ATOM 881 N N . ARG A 1 109 ? 3.719 -21.812 11.594 1 87.38 109 ARG A N 1
ATOM 882 C CA . ARG A 1 109 ? 3.355 -21.219 10.312 1 87.38 109 ARG A CA 1
ATOM 883 C C . ARG A 1 109 ? 4.539 -21.234 9.352 1 87.38 109 ARG A C 1
ATOM 885 O O . ARG A 1 109 ? 5.672 -20.953 9.75 1 87.38 109 ARG A O 1
ATOM 892 N N . GLN A 1 110 ? 4.289 -21.797 8.164 1 94.38 110 GLN A N 1
ATOM 893 C CA . GLN A 1 110 ? 5.242 -21.641 7.07 1 94.38 110 GLN A CA 1
ATOM 894 C C . GLN A 1 110 ? 4.879 -20.453 6.188 1 94.38 110 GLN A C 1
ATOM 896 O O . GLN A 1 110 ? 3.727 -20.297 5.781 1 94.38 110 GLN A O 1
ATOM 901 N N . VAL A 1 111 ? 5.891 -19.641 5.973 1 97.06 111 VAL A N 1
ATOM 902 C CA . VAL A 1 111 ? 5.648 -18.422 5.207 1 97.06 111 VAL A CA 1
ATOM 903 C C . VAL A 1 111 ? 6.613 -18.359 4.027 1 97.06 111 VAL A C 1
ATOM 905 O O . VAL A 1 111 ? 7.785 -18.719 4.148 1 97.06 111 VAL A O 1
ATOM 908 N N . SER A 1 112 ? 6.133 -17.938 2.873 1 98.25 112 SER A N 1
ATOM 909 C CA . SER A 1 112 ? 6.977 -17.719 1.702 1 98.25 112 SER A CA 1
ATOM 910 C C . SER A 1 112 ? 6.539 -16.469 0.938 1 98.25 112 SER A C 1
ATOM 912 O O . SER A 1 112 ? 5.41 -16 1.096 1 98.25 112 SER A O 1
ATOM 914 N N . ILE A 1 113 ? 7.434 -15.898 0.227 1 98.25 113 ILE A N 1
ATOM 915 C CA . ILE A 1 113 ? 7.168 -14.758 -0.643 1 98.25 113 ILE A CA 1
ATOM 916 C C . ILE A 1 113 ? 7.484 -15.133 -2.09 1 98.25 113 ILE A C 1
ATOM 918 O O . ILE A 1 113 ? 8.469 -15.82 -2.359 1 98.25 113 ILE A O 1
ATOM 922 N N . SER A 1 114 ? 6.641 -14.672 -3.055 1 98.5 114 SER A N 1
ATOM 923 C CA . SER A 1 114 ? 6.758 -15.062 -4.457 1 98.5 114 SER A CA 1
ATOM 924 C C . SER A 1 114 ? 6.582 -13.859 -5.379 1 98.5 114 SER A C 1
ATOM 926 O O . SER A 1 114 ? 5.824 -12.93 -5.066 1 98.5 114 SER A O 1
ATOM 928 N N . LEU A 1 115 ? 7.27 -13.875 -6.484 1 97.69 115 LEU A N 1
ATOM 929 C CA . LEU A 1 115 ? 7.094 -12.914 -7.562 1 97.69 115 LEU A CA 1
ATOM 930 C C . LEU A 1 115 ? 6.598 -13.594 -8.828 1 97.69 115 LEU A C 1
ATOM 932 O O . LEU A 1 115 ? 7.152 -14.617 -9.25 1 97.69 115 LEU A O 1
ATOM 936 N N . TYR A 1 116 ? 5.566 -13.07 -9.406 1 97.94 116 TYR A N 1
ATOM 937 C CA . TYR A 1 116 ? 5.012 -13.578 -10.648 1 97.94 116 TYR A CA 1
ATOM 938 C C . TYR A 1 116 ? 6.02 -13.453 -11.789 1 97.94 116 TYR A C 1
ATOM 940 O O . TYR A 1 116 ? 6.723 -12.445 -11.891 1 97.94 116 TYR A O 1
ATOM 948 N N . GLN A 1 117 ? 6.102 -14.5 -12.641 1 96.62 117 GLN A N 1
ATOM 949 C CA . GLN A 1 117 ? 6.926 -14.5 -13.844 1 96.62 117 GLN A CA 1
ATOM 950 C C . GLN A 1 117 ? 6.062 -14.625 -15.102 1 96.62 117 GLN A C 1
ATOM 952 O O . GLN A 1 117 ? 5.348 -15.617 -15.266 1 96.62 117 GLN A O 1
ATOM 957 N N . SER A 1 118 ? 6.117 -13.672 -15.953 1 92.44 118 SER A N 1
ATOM 958 C CA . SER A 1 118 ? 5.289 -13.672 -17.156 1 92.44 118 SER A CA 1
ATOM 959 C C . SER A 1 118 ? 5.832 -14.641 -18.203 1 92.44 118 SER A C 1
ATOM 961 O O . SER A 1 118 ? 5.086 -15.117 -19.062 1 92.44 118 SER A O 1
ATOM 963 N N . ASP A 1 119 ? 7.109 -14.891 -18.156 1 89.19 119 ASP A N 1
ATOM 964 C CA . ASP A 1 119 ? 7.754 -15.82 -19.078 1 89.19 119 ASP A CA 1
ATOM 965 C C . ASP A 1 119 ? 7.922 -17.188 -18.438 1 89.19 119 ASP A C 1
ATOM 967 O O . ASP A 1 119 ? 8.188 -17.297 -17.234 1 89.19 119 ASP A O 1
ATOM 971 N N . THR A 1 120 ? 7.785 -18.203 -19.281 1 89.81 120 THR A N 1
ATOM 972 C CA . THR A 1 120 ? 7.934 -19.578 -18.781 1 89.81 120 THR A CA 1
ATOM 973 C C . THR A 1 120 ? 9.406 -19.984 -18.75 1 89.81 120 THR A C 1
ATOM 975 O O . THR A 1 120 ? 9.773 -20.953 -18.094 1 89.81 120 THR A O 1
ATOM 978 N N . ASP A 1 121 ? 10.156 -19.328 -19.484 1 92.31 121 ASP A N 1
ATOM 979 C CA . ASP A 1 121 ? 11.586 -19.625 -19.5 1 92.31 121 ASP A CA 1
ATOM 980 C C . ASP A 1 121 ? 12.32 -18.875 -18.391 1 92.31 121 ASP A C 1
ATOM 982 O O . ASP A 1 121 ? 13.039 -17.906 -18.656 1 92.31 121 ASP A O 1
ATOM 986 N N . ILE A 1 122 ? 12.258 -19.328 -17.219 1 96.06 122 ILE A N 1
ATOM 987 C CA . ILE A 1 122 ? 12.867 -18.719 -16.031 1 96.06 122 ILE A CA 1
ATOM 988 C C . ILE A 1 122 ? 14.258 -19.312 -15.812 1 96.06 122 ILE A C 1
ATOM 990 O O . ILE A 1 122 ? 14.406 -20.531 -15.648 1 96.06 122 ILE A O 1
ATOM 994 N N . PRO A 1 123 ? 15.25 -18.516 -15.812 1 97.19 123 PRO A N 1
ATOM 995 C CA . PRO A 1 123 ? 16.594 -19.047 -15.531 1 97.19 123 PRO A CA 1
ATOM 996 C C . PRO A 1 123 ? 16.703 -19.688 -14.156 1 97.19 123 PRO A C 1
ATOM 998 O O . PRO A 1 123 ? 15.867 -19.438 -13.281 1 97.19 123 PRO A O 1
ATOM 1001 N N . GLU A 1 124 ? 17.719 -20.5 -14.031 1 97.06 124 GLU A N 1
ATOM 1002 C CA . GLU A 1 124 ? 17.953 -21.094 -12.711 1 97.06 124 GLU A CA 1
ATOM 1003 C C . GLU A 1 124 ? 18.484 -20.047 -11.734 1 97.06 124 GLU A C 1
ATOM 1005 O O . GLU A 1 124 ? 19.359 -19.25 -12.086 1 97.06 124 GLU A O 1
ATOM 1010 N N . PRO A 1 125 ? 17.938 -20.062 -10.523 1 96.69 125 PRO A N 1
ATOM 1011 C CA . PRO A 1 125 ? 18.484 -19.125 -9.531 1 96.69 125 PRO A CA 1
ATOM 1012 C C . PRO A 1 125 ? 19.906 -19.484 -9.094 1 96.69 125 PRO A C 1
ATOM 1014 O O . PRO A 1 125 ? 20.219 -20.656 -8.945 1 96.69 125 PRO A O 1
ATOM 1017 N N . ASN A 1 126 ? 20.75 -18.406 -8.891 1 96.94 126 ASN A N 1
ATOM 1018 C CA . ASN A 1 126 ? 22.047 -18.625 -8.273 1 96.94 126 ASN A CA 1
ATOM 1019 C C . ASN A 1 126 ? 21.922 -18.906 -6.781 1 96.94 126 ASN A C 1
ATOM 1021 O O . ASN A 1 126 ? 22.688 -19.703 -6.227 1 96.94 126 ASN A O 1
ATOM 1025 N N . ASP A 1 127 ? 21.016 -18.172 -6.16 1 97.25 127 ASP A N 1
ATOM 1026 C CA . ASP A 1 127 ? 20.688 -18.359 -4.75 1 97.25 127 ASP A CA 1
ATOM 1027 C C . ASP A 1 127 ? 19.844 -19.625 -4.555 1 97.25 127 ASP A C 1
ATOM 1029 O O . ASP A 1 127 ? 18.703 -19.703 -5.035 1 97.25 127 ASP A O 1
ATOM 1033 N N . THR A 1 128 ? 20.328 -20.609 -3.834 1 96.94 128 THR A N 1
ATOM 1034 C CA . THR A 1 128 ? 19.703 -21.922 -3.719 1 96.94 128 THR A CA 1
ATOM 1035 C C . THR A 1 128 ? 18.422 -21.844 -2.883 1 96.94 128 THR A C 1
ATOM 1037 O O . THR A 1 128 ? 17.625 -22.797 -2.867 1 96.94 128 THR A O 1
ATOM 1040 N N . THR A 1 129 ? 18.219 -20.734 -2.193 1 98.06 129 THR A N 1
ATOM 1041 C CA . THR A 1 129 ? 17.016 -20.594 -1.384 1 98.06 129 THR A CA 1
ATOM 1042 C C . THR A 1 129 ? 15.836 -20.141 -2.242 1 98.06 129 THR A C 1
ATOM 1044 O O . THR A 1 129 ? 14.695 -20.141 -1.782 1 98.06 129 THR A O 1
ATOM 1047 N N . ILE A 1 130 ? 16.125 -19.75 -3.449 1 98.62 130 ILE A N 1
ATOM 1048 C CA . ILE A 1 130 ? 15.078 -19.359 -4.391 1 98.62 130 ILE A CA 1
ATOM 1049 C C . ILE A 1 130 ? 14.672 -20.578 -5.238 1 98.62 130 ILE A C 1
ATOM 1051 O O . ILE A 1 130 ? 15.531 -21.312 -5.719 1 98.62 130 ILE A O 1
ATOM 1055 N N . ARG A 1 131 ? 13.391 -20.828 -5.441 1 98.25 131 ARG A N 1
ATOM 1056 C CA . ARG A 1 131 ? 12.906 -21.922 -6.277 1 98.25 131 ARG A CA 1
ATOM 1057 C C . ARG A 1 131 ? 11.859 -21.438 -7.273 1 98.25 131 ARG A C 1
ATOM 1059 O O . ARG A 1 131 ? 11.172 -20.438 -7.023 1 98.25 131 ARG A O 1
ATOM 1066 N N . LYS A 1 132 ? 11.781 -22.141 -8.352 1 97.88 132 LYS A N 1
ATOM 1067 C CA . LYS A 1 132 ? 10.703 -21.938 -9.305 1 97.88 132 LYS A CA 1
ATOM 1068 C C . LYS A 1 132 ? 9.43 -22.656 -8.859 1 97.88 132 LYS A C 1
ATOM 1070 O O . LYS A 1 132 ? 9.477 -23.828 -8.477 1 97.88 132 LYS A O 1
ATOM 1075 N N . THR A 1 133 ? 8.375 -21.969 -8.852 1 97.62 133 THR A N 1
ATOM 1076 C CA . THR A 1 133 ? 7.109 -22.562 -8.438 1 97.62 133 THR A CA 1
ATOM 1077 C C . THR A 1 133 ? 6.031 -22.328 -9.492 1 97.62 133 THR A C 1
ATOM 1079 O O . THR A 1 133 ? 6.059 -21.328 -10.203 1 97.62 133 THR A O 1
ATOM 1082 N N . VAL A 1 134 ? 5.078 -23.297 -9.57 1 97.12 134 VAL A N 1
ATOM 1083 C CA . VAL A 1 134 ? 3.951 -23.219 -10.492 1 97.12 134 VAL A CA 1
ATOM 1084 C C . VAL A 1 134 ? 2.637 -23.281 -9.719 1 97.12 134 VAL A C 1
ATOM 1086 O O . VAL A 1 134 ? 2.471 -24.109 -8.82 1 97.12 134 VAL A O 1
ATOM 1089 N N . ILE A 1 135 ? 1.779 -22.344 -9.953 1 96.5 135 ILE A N 1
ATOM 1090 C CA . ILE A 1 135 ? 0.41 -22.406 -9.453 1 96.5 135 ILE A CA 1
ATOM 1091 C C . ILE A 1 135 ? -0.519 -22.891 -10.562 1 96.5 135 ILE A C 1
ATOM 1093 O O . ILE A 1 135 ? -0.654 -22.234 -11.602 1 96.5 135 ILE A O 1
ATOM 1097 N N . PRO A 1 136 ? -1.073 -24.078 -10.383 1 97.25 136 PRO A N 1
ATOM 1098 C CA . PRO A 1 136 ? -1.941 -24.625 -11.43 1 97.25 136 PRO A CA 1
ATOM 1099 C C . PRO A 1 136 ? -3.182 -23.766 -11.672 1 97.25 136 PRO A C 1
ATOM 1101 O O . PRO A 1 136 ? -3.564 -22.969 -10.812 1 97.25 136 PRO A O 1
ATOM 1104 N N . ALA A 1 137 ? -3.725 -23.922 -12.859 1 97.88 137 ALA A N 1
ATOM 1105 C CA . ALA A 1 137 ? -4.98 -23.25 -13.172 1 97.88 137 ALA A CA 1
ATOM 1106 C C . ALA A 1 137 ? -6.09 -23.688 -12.227 1 97.88 137 ALA A C 1
ATOM 1108 O O . ALA A 1 137 ? -6.094 -24.812 -11.734 1 97.88 137 ALA A O 1
ATOM 1109 N N . GLY A 1 138 ? -6.977 -22.719 -11.945 1 97.81 138 GLY A N 1
ATOM 1110 C CA . GLY A 1 138 ? -8.094 -23.078 -11.086 1 97.81 138 GLY A CA 1
ATOM 1111 C C . GLY A 1 138 ? -8.789 -21.875 -10.477 1 97.81 138 GLY A C 1
ATOM 1112 O O . GLY A 1 138 ? -8.406 -20.734 -10.742 1 97.81 138 GLY A O 1
ATOM 1113 N N . ILE A 1 139 ? -9.766 -22.188 -9.633 1 98.44 139 ILE A N 1
ATOM 1114 C CA . ILE A 1 139 ? -10.594 -21.156 -9.016 1 98.44 139 ILE A CA 1
ATOM 1115 C C . ILE A 1 139 ? -9.914 -20.609 -7.766 1 98.44 139 ILE A C 1
ATOM 1117 O O . ILE A 1 139 ? -9.453 -21.391 -6.918 1 98.44 139 ILE A O 1
ATOM 1121 N N . VAL A 1 140 ? -9.828 -19.328 -7.738 1 98.38 140 VAL A N 1
ATOM 1122 C CA . VAL A 1 140 ? -9.328 -18.609 -6.574 1 98.38 140 VAL A CA 1
ATOM 1123 C C . VAL A 1 140 ? -10.391 -17.609 -6.09 1 98.38 140 VAL A C 1
ATOM 1125 O O . VAL A 1 140 ? -10.961 -16.875 -6.891 1 98.38 140 VAL A O 1
ATOM 1128 N N . TYR A 1 141 ? -10.664 -17.672 -4.832 1 98.38 141 TYR A N 1
ATOM 1129 C CA . TYR A 1 141 ? -11.523 -16.672 -4.207 1 98.38 141 TYR A CA 1
ATOM 1130 C C . TYR A 1 141 ? -10.711 -15.5 -3.674 1 98.38 141 TYR A C 1
ATOM 1132 O O . TYR A 1 141 ? -9.734 -15.703 -2.947 1 98.38 141 TYR A O 1
ATOM 1140 N N . VAL A 1 142 ? -11.141 -14.289 -4.066 1 96.56 142 VAL A N 1
ATOM 1141 C CA . VAL A 1 142 ? -10.312 -13.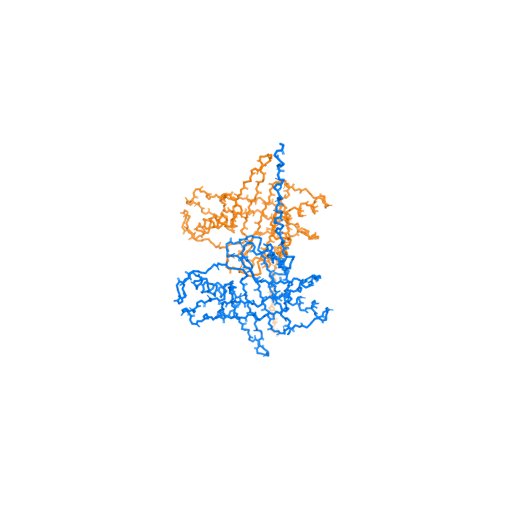109 -3.814 1 96.56 142 VAL A CA 1
ATOM 1142 C C . VAL A 1 142 ? -11.133 -12.055 -3.08 1 96.56 142 VAL A C 1
ATOM 1144 O O . VAL A 1 142 ? -12.258 -11.742 -3.479 1 96.56 142 VAL A O 1
ATOM 1147 N N . ARG A 1 143 ? -10.617 -11.539 -1.975 1 94.25 143 ARG A N 1
ATOM 1148 C CA . ARG A 1 143 ? -11.172 -10.367 -1.3 1 94.25 143 ARG A CA 1
ATOM 1149 C C . ARG A 1 143 ? -10.18 -9.211 -1.324 1 94.25 143 ARG A C 1
ATOM 1151 O O . ARG A 1 143 ? -9.047 -9.344 -0.854 1 94.25 143 ARG A O 1
ATOM 1158 N N . SER A 1 144 ? -10.547 -8.164 -1.957 1 91.44 144 SER A N 1
ATOM 1159 C CA . SER A 1 144 ? -9.781 -6.918 -1.903 1 91.44 144 SER A CA 1
ATOM 1160 C C . SER A 1 144 ? -10.133 -6.109 -0.659 1 91.44 144 SER A C 1
ATOM 1162 O O . SER A 1 144 ? -11.273 -6.133 -0.197 1 91.44 144 SER A O 1
ATOM 1164 N N . PHE A 1 145 ? -9.148 -5.418 -0.09 1 86.94 145 PHE A N 1
ATOM 1165 C CA . PHE A 1 145 ? -9.445 -4.656 1.117 1 86.94 145 PHE A CA 1
ATOM 1166 C C . PHE A 1 145 ? -8.531 -3.438 1.221 1 86.94 145 PHE A C 1
ATOM 1168 O O . PHE A 1 145 ? -7.48 -3.389 0.586 1 86.94 145 PHE A O 1
ATOM 1175 N N . GLY A 1 146 ? -9.094 -2.5 1.856 1 77.38 146 GLY A N 1
ATOM 1176 C CA . GLY A 1 146 ? -8.367 -1.29 2.193 1 77.38 146 GLY A CA 1
ATOM 1177 C C . GLY A 1 146 ? -8.227 -1.074 3.689 1 77.38 146 GLY A C 1
ATOM 1178 O O . GLY A 1 146 ? -8.602 -1.936 4.484 1 77.38 146 GLY A O 1
ATOM 1179 N N . GLY A 1 147 ? -7.41 -0.113 4.199 1 61.5 147 GLY A N 1
ATOM 1180 C CA . GLY A 1 147 ? -7.102 0.045 5.613 1 61.5 147 GLY A CA 1
ATOM 1181 C C . GLY A 1 147 ? -8.164 0.815 6.375 1 61.5 147 GLY A C 1
ATOM 1182 O O . GLY A 1 147 ? -8.43 1.98 6.074 1 61.5 147 GLY A O 1
ATOM 1183 N N . MET A 1 148 ? -9.406 0.182 6.527 1 57.25 148 MET A N 1
ATOM 1184 C CA . MET A 1 148 ? -10.156 0.812 7.609 1 57.25 148 MET A CA 1
ATOM 1185 C C . MET A 1 148 ? -9.594 0.406 8.969 1 57.25 148 MET A C 1
ATOM 1187 O O . MET A 1 148 ? -8.898 -0.606 9.078 1 57.25 148 MET A O 1
ATOM 1191 N N . ALA A 1 149 ? -9.602 1.291 9.961 1 50.59 149 ALA A N 1
ATOM 1192 C CA . ALA A 1 149 ? -9.016 1.082 11.281 1 50.59 149 ALA A CA 1
ATOM 1193 C C . ALA A 1 149 ? -9.117 -0.381 11.703 1 50.59 149 ALA A C 1
ATOM 1195 O O . ALA A 1 149 ? -8.164 -0.95 12.234 1 50.59 149 ALA A O 1
ATOM 1196 N N . SER A 1 150 ? -10.172 -1.153 11.461 1 53.38 150 SER A N 1
ATOM 1197 C CA . SER A 1 150 ? -10.414 -2.486 12 1 53.38 150 SER A CA 1
ATOM 1198 C C . SER A 1 150 ? -10.016 -3.568 11.008 1 53.38 150 SER A C 1
ATOM 1200 O O . SER A 1 150 ? -9.711 -4.699 11.391 1 53.38 150 SER A O 1
ATOM 1202 N N . ASP A 1 151 ? -9.898 -3.246 9.82 1 57.09 151 ASP A N 1
ATOM 1203 C CA . ASP A 1 151 ? -9.844 -4.289 8.797 1 57.09 151 ASP A CA 1
ATOM 1204 C C . ASP A 1 151 ? -8.484 -4.312 8.102 1 57.09 151 ASP A C 1
ATOM 1206 O O . ASP A 1 151 ? -8.344 -4.863 7.012 1 57.09 151 ASP A O 1
ATOM 1210 N N . GLU A 1 152 ? -7.453 -3.98 8.836 1 62.91 152 GLU A N 1
ATOM 1211 C CA . GLU A 1 152 ? -6.273 -3.611 8.055 1 62.91 152 GLU A CA 1
ATOM 1212 C C . GLU A 1 152 ? -5.297 -4.777 7.949 1 62.91 152 GLU A C 1
ATOM 1214 O O . GLU A 1 152 ? -4.332 -4.715 7.188 1 62.91 152 GLU A O 1
ATOM 1219 N N . ASP A 1 153 ? -5.762 -6.008 8.438 1 82.5 153 ASP A N 1
ATOM 1220 C CA . ASP A 1 153 ? -4.77 -7.078 8.367 1 82.5 153 ASP A CA 1
ATOM 1221 C C . ASP A 1 153 ? -5.242 -8.195 7.445 1 82.5 153 ASP A C 1
ATOM 1223 O O . ASP A 1 153 ? -6.434 -8.5 7.391 1 82.5 153 ASP A O 1
ATOM 1227 N N . ALA A 1 154 ? -4.32 -8.773 6.719 1 88.19 154 ALA A N 1
ATOM 1228 C CA . ALA A 1 154 ? -4.574 -9.906 5.828 1 88.19 154 ALA A CA 1
ATOM 1229 C C . ALA A 1 154 ? -5.285 -11.031 6.566 1 88.19 154 ALA A C 1
ATOM 1231 O O . ALA A 1 154 ? -6.211 -11.648 6.027 1 88.19 154 ALA A O 1
ATOM 1232 N N . LEU A 1 155 ? -4.926 -11.289 7.762 1 88.25 155 LEU A N 1
ATOM 1233 C CA . LEU A 1 155 ? -5.508 -12.391 8.523 1 88.25 155 LEU A CA 1
ATOM 1234 C C . LEU A 1 155 ? -6.984 -12.133 8.805 1 88.25 155 LEU A C 1
ATOM 1236 O O . LEU A 1 155 ? -7.812 -13.039 8.672 1 88.25 155 LEU A O 1
ATOM 1240 N N . GLU A 1 156 ? -7.316 -10.945 9.203 1 89.44 156 GLU A N 1
ATOM 1241 C CA . GLU A 1 156 ? -8.711 -10.594 9.445 1 89.44 156 GLU A CA 1
ATOM 1242 C C . GLU A 1 156 ? -9.539 -10.703 8.172 1 89.44 156 GLU A C 1
ATOM 1244 O O . GLU A 1 156 ? -10.672 -11.195 8.203 1 89.44 156 GLU A O 1
ATOM 1249 N N . ASN A 1 157 ? -8.961 -10.25 7.094 1 91.56 157 ASN A N 1
ATOM 1250 C CA . ASN A 1 157 ? -9.688 -10.281 5.828 1 91.56 157 ASN A CA 1
ATOM 1251 C C . ASN A 1 157 ? -9.844 -11.703 5.301 1 91.56 157 ASN A C 1
ATOM 1253 O O . ASN A 1 157 ? -10.852 -12.031 4.668 1 91.56 157 ASN A O 1
ATOM 1257 N N . VAL A 1 158 ? -8.867 -12.602 5.559 1 94.12 158 VAL A N 1
ATOM 1258 C CA . VAL A 1 158 ? -8.992 -14 5.16 1 94.12 158 VAL A CA 1
ATOM 1259 C C . VAL A 1 158 ? -10.109 -14.664 5.961 1 94.12 158 VAL A C 1
ATOM 1261 O O . VAL A 1 158 ? -10.875 -15.469 5.422 1 94.12 158 VAL A O 1
ATOM 1264 N N . GLN A 1 159 ? -10.188 -14.352 7.227 1 93.75 159 GLN A N 1
ATOM 1265 C CA . GLN A 1 159 ? -11.25 -14.922 8.055 1 93.75 159 GLN A CA 1
ATOM 1266 C C . GLN A 1 159 ? -12.625 -14.492 7.547 1 93.75 159 GLN A C 1
ATOM 1268 O O . GLN A 1 159 ? -13.547 -15.312 7.457 1 93.75 159 GLN A O 1
ATOM 1273 N N . GLN A 1 160 ? -12.727 -13.227 7.238 1 93.69 160 GLN A N 1
ATOM 1274 C CA . GLN A 1 160 ? -13.984 -12.75 6.684 1 93.69 160 GLN A CA 1
ATOM 1275 C C . GLN A 1 160 ? -14.297 -13.43 5.355 1 93.69 160 GLN A C 1
ATOM 1277 O O . GLN A 1 160 ? -15.445 -13.805 5.098 1 93.69 160 GLN A O 1
ATOM 1282 N N . LEU A 1 161 ? -13.266 -13.602 4.504 1 95.75 161 LEU A N 1
ATOM 1283 C CA . LEU A 1 161 ? -13.445 -14.289 3.227 1 95.75 161 LEU A CA 1
ATOM 1284 C C . LEU A 1 161 ? -13.922 -15.719 3.441 1 95.75 161 LEU A C 1
ATOM 1286 O O . LEU A 1 161 ? -14.875 -16.172 2.795 1 95.75 161 LEU A O 1
ATOM 1290 N N . ARG A 1 162 ? -13.328 -16.406 4.359 1 96.75 162 ARG A N 1
ATOM 1291 C CA . ARG A 1 162 ? -13.695 -17.781 4.648 1 96.75 162 ARG A CA 1
ATOM 1292 C C . ARG A 1 162 ? -15.133 -17.875 5.156 1 96.75 162 ARG A C 1
ATOM 1294 O O . ARG A 1 162 ? -15.875 -18.781 4.785 1 96.75 162 ARG A O 1
ATOM 1301 N N . GLU A 1 163 ? -15.523 -16.938 5.992 1 96.62 163 GLU A N 1
ATOM 1302 C CA . GLU A 1 163 ? -16.906 -16.891 6.48 1 96.62 163 GLU A CA 1
ATOM 1303 C C . GLU A 1 163 ? -17.891 -16.672 5.34 1 96.62 163 GLU A C 1
ATOM 1305 O O . GLU A 1 163 ? -18.922 -17.344 5.27 1 96.62 163 GLU A O 1
ATOM 1310 N N . ASP A 1 164 ? -17.547 -15.758 4.477 1 96.88 164 ASP A N 1
ATOM 1311 C CA . ASP A 1 164 ? -18.406 -15.484 3.326 1 96.88 164 ASP A CA 1
ATOM 1312 C C . ASP A 1 164 ? -18.516 -16.703 2.424 1 96.88 164 ASP A C 1
ATOM 1314 O O . ASP A 1 164 ? -19.594 -16.984 1.882 1 96.88 164 ASP A O 1
ATOM 1318 N N . LEU A 1 165 ? -17.422 -17.406 2.234 1 97.81 165 LEU A N 1
ATOM 1319 C CA . LEU A 1 165 ? -17.406 -18.594 1.387 1 97.81 165 LEU A CA 1
ATOM 1320 C C . LEU A 1 165 ? -18.266 -19.703 1.985 1 97.81 165 LEU A C 1
ATOM 1322 O O . LEU A 1 165 ? -19 -20.375 1.266 1 97.81 165 LEU A O 1
ATOM 1326 N N . ARG A 1 166 ? -18.172 -19.906 3.277 1 97.19 166 ARG A N 1
ATOM 1327 C CA . ARG A 1 166 ? -19 -20.891 3.947 1 97.19 166 ARG A CA 1
ATOM 1328 C C . ARG A 1 166 ? -20.484 -20.547 3.811 1 97.19 166 ARG A C 1
ATOM 1330 O O . ARG A 1 166 ? -21.312 -21.422 3.531 1 97.19 166 ARG A O 1
ATOM 1337 N N . ALA A 1 167 ? -20.797 -19.297 3.984 1 96.94 167 ALA A N 1
ATOM 1338 C CA . ALA A 1 167 ? -22.172 -18.828 3.848 1 96.94 167 ALA A CA 1
ATOM 1339 C C . ALA A 1 167 ? -22.688 -19.062 2.43 1 96.94 167 ALA A C 1
ATOM 1341 O O . ALA A 1 167 ? -23.875 -19.344 2.232 1 96.94 167 ALA A O 1
ATOM 1342 N N . ALA A 1 168 ? -21.828 -19.031 1.447 1 96.19 168 ALA A N 1
ATOM 1343 C CA . ALA A 1 168 ? -22.203 -19.188 0.044 1 96.19 168 ALA A CA 1
ATOM 1344 C C . ALA A 1 168 ? -22.141 -20.656 -0.371 1 96.19 168 ALA A C 1
ATOM 1346 O O . ALA A 1 168 ? -22.422 -20.984 -1.525 1 96.19 168 ALA A O 1
ATOM 1347 N N . GLY A 1 169 ? -21.656 -21.516 0.555 1 96.06 169 GLY A N 1
ATOM 1348 C CA . GLY A 1 169 ? -21.594 -22.938 0.279 1 96.06 169 GLY A CA 1
ATOM 1349 C C . GLY A 1 169 ? -20.422 -23.328 -0.616 1 96.06 169 GLY A C 1
ATOM 1350 O O . GLY A 1 169 ? -20.484 -24.328 -1.328 1 96.06 169 GLY A O 1
ATOM 1351 N N . LYS A 1 170 ? -19.406 -22.5 -0.616 1 97.06 170 LYS A N 1
ATOM 1352 C CA . LYS A 1 170 ? -18.234 -22.766 -1.443 1 97.06 170 LYS A CA 1
ATOM 1353 C C . LYS A 1 170 ? -17.188 -23.562 -0.672 1 97.06 170 LYS A C 1
ATOM 1355 O O . LYS A 1 170 ? -16.969 -23.312 0.516 1 97.06 170 LYS A O 1
ATOM 1360 N N . GLU A 1 171 ? -16.562 -24.469 -1.36 1 97.12 171 GLU A N 1
ATOM 1361 C CA . GLU A 1 171 ? -15.453 -25.219 -0.774 1 97.12 171 GLU A CA 1
ATOM 1362 C C . GLU A 1 171 ? -14.117 -24.547 -1.057 1 97.12 171 GLU A C 1
ATOM 1364 O O . GLU A 1 171 ? -13.906 -24.016 -2.148 1 97.12 171 GLU A O 1
ATOM 1369 N N . PHE A 1 172 ? -13.258 -24.625 -0.083 1 97.38 172 PHE A N 1
ATOM 1370 C CA . PHE A 1 172 ? -11.938 -24.016 -0.241 1 97.38 172 PHE A CA 1
ATOM 1371 C C . PHE A 1 172 ? -10.898 -24.766 0.597 1 97.38 172 PHE A C 1
ATOM 1373 O O . PHE A 1 172 ? -11.25 -25.516 1.5 1 97.38 172 PHE A O 1
ATOM 1380 N N . ILE A 1 173 ? -9.594 -24.688 0.181 1 94.69 173 ILE A N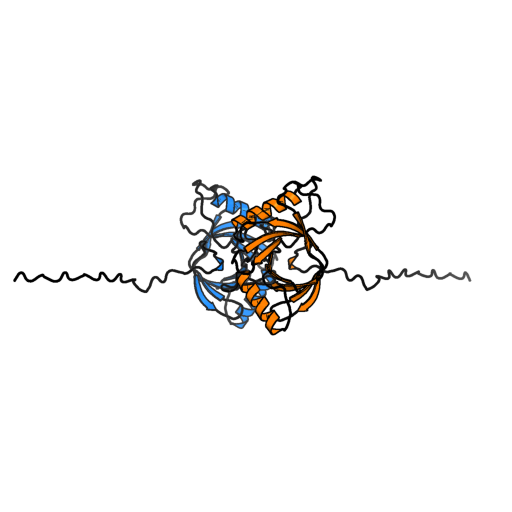 1
ATOM 1381 C CA . ILE A 1 173 ? -8.492 -25.281 0.934 1 94.69 173 ILE A CA 1
ATOM 1382 C C . ILE A 1 173 ? -8.305 -24.531 2.25 1 94.69 173 ILE A C 1
ATOM 1384 O O . ILE A 1 173 ? -8.062 -23.312 2.25 1 94.69 173 ILE A O 1
ATOM 1388 N N . GLU A 1 174 ? -8.32 -25.484 3.229 1 90.19 174 GLU A N 1
ATOM 1389 C CA . GLU A 1 174 ? -8.211 -24.906 4.562 1 90.19 174 GLU A CA 1
ATOM 1390 C C . GLU A 1 174 ? -6.754 -24.688 4.953 1 90.19 174 GLU A C 1
ATOM 1392 O O . GLU A 1 174 ? -5.844 -25.203 4.305 1 90.19 174 GLU A O 1
ATOM 1397 N N . ASN A 1 175 ? -6.352 -23.766 5.629 1 91.06 175 ASN A N 1
ATOM 1398 C CA . ASN A 1 175 ? -5.113 -23.578 6.371 1 91.06 175 ASN A CA 1
ATOM 1399 C C . ASN A 1 175 ? -4.066 -22.844 5.531 1 91.06 175 ASN A C 1
ATOM 1401 O O . ASN A 1 175 ? -2.877 -22.875 5.855 1 91.06 175 ASN A O 1
ATOM 1405 N N . THR A 1 176 ? -4.41 -22.484 4.363 1 94.88 176 THR A N 1
ATOM 1406 C CA . THR A 1 176 ? -3.479 -21.688 3.57 1 94.88 176 THR A CA 1
ATOM 1407 C C . THR A 1 176 ? -4.168 -20.453 3.004 1 94.88 176 THR A C 1
ATOM 1409 O O . THR A 1 176 ? -5.379 -20.453 2.771 1 94.88 176 THR A O 1
ATOM 1412 N N . PHE A 1 177 ? -3.443 -19.422 2.857 1 96.81 177 PHE A N 1
ATOM 1413 C CA . PHE A 1 177 ? -3.914 -18.25 2.119 1 96.81 177 PHE A CA 1
ATOM 1414 C C . PHE A 1 177 ? -2.738 -17.453 1.573 1 96.81 177 PHE A C 1
ATOM 1416 O O . PHE A 1 177 ? -1.598 -17.641 1.998 1 96.81 177 PHE A O 1
ATOM 1423 N N . ASP A 1 178 ? -3.016 -16.641 0.562 1 97.5 178 ASP A N 1
ATOM 1424 C CA . ASP A 1 178 ? -2.041 -15.711 0.002 1 97.5 178 ASP A CA 1
ATOM 1425 C C . ASP A 1 178 ? -2.473 -14.266 0.23 1 97.5 178 ASP A C 1
ATOM 1427 O O . ASP A 1 178 ? -3.629 -13.914 -0.01 1 97.5 178 ASP A O 1
ATOM 1431 N N . ALA A 1 179 ? -1.606 -13.5 0.781 1 96.12 179 ALA A N 1
ATOM 1432 C CA . ALA A 1 179 ? -1.745 -12.047 0.73 1 96.12 179 ALA A CA 1
ATOM 1433 C C . ALA A 1 179 ? -1.046 -11.469 -0.498 1 96.12 179 ALA A C 1
ATOM 1435 O O . ALA A 1 179 ? 0.151 -11.688 -0.698 1 96.12 179 ALA A O 1
ATOM 1436 N N . ALA A 1 180 ? -1.773 -10.727 -1.288 1 95.94 180 ALA A N 1
ATOM 1437 C CA . ALA A 1 180 ? -1.257 -10.211 -2.553 1 95.94 180 ALA A CA 1
ATOM 1438 C C . ALA A 1 180 ? -1.144 -8.688 -2.521 1 95.94 180 ALA A C 1
ATOM 1440 O O . ALA A 1 180 ? -2.133 -7.988 -2.281 1 95.94 180 ALA A O 1
ATOM 1441 N N . GLY A 1 181 ? 0.05 -8.195 -2.705 1 94.19 181 GLY A N 1
ATOM 1442 C CA . GLY A 1 181 ? 0.297 -6.773 -2.887 1 94.19 181 GLY A CA 1
ATOM 1443 C C . GLY A 1 181 ? 0.649 -6.41 -4.316 1 94.19 181 GLY A C 1
ATOM 1444 O O . GLY A 1 181 ? 1.602 -6.949 -4.883 1 94.19 181 GLY A O 1
ATOM 1445 N N . TYR A 1 182 ? -0.025 -5.445 -4.926 1 93.69 182 TYR A N 1
ATOM 1446 C CA . TYR A 1 182 ? 0.075 -5.199 -6.359 1 93.69 182 TYR A CA 1
ATOM 1447 C C . TYR A 1 182 ? 0.958 -3.992 -6.645 1 93.69 182 TYR A C 1
ATOM 1449 O O . TYR A 1 182 ? 1.1 -3.578 -7.797 1 93.69 182 TYR A O 1
ATOM 1457 N N . ASP A 1 183 ? 1.539 -3.441 -5.594 1 91.25 183 ASP A N 1
ATOM 1458 C CA . ASP A 1 183 ? 2.246 -2.178 -5.777 1 91.25 183 ASP A CA 1
ATOM 1459 C C . ASP A 1 183 ? 3.715 -2.307 -5.387 1 91.25 183 ASP A C 1
ATOM 1461 O O . ASP A 1 183 ? 4.043 -2.979 -4.406 1 91.25 183 ASP A O 1
ATOM 1465 N N . ALA A 1 184 ? 4.551 -1.683 -6.137 1 89.44 184 ALA A N 1
ATOM 1466 C CA . ALA A 1 184 ? 5.98 -1.655 -5.848 1 89.44 184 ALA A CA 1
ATOM 1467 C C . ALA A 1 184 ? 6.262 -0.904 -4.547 1 89.44 184 ALA A C 1
ATOM 1469 O O . ALA A 1 184 ? 5.41 -0.161 -4.055 1 89.44 184 ALA A O 1
ATOM 1470 N N . PRO A 1 185 ? 7.434 -1.144 -4.027 1 87.81 185 PRO A N 1
ATOM 1471 C CA . PRO A 1 185 ? 7.797 -0.45 -2.791 1 87.81 185 PRO A CA 1
ATOM 1472 C C . PRO A 1 185 ? 7.633 1.064 -2.893 1 87.81 185 PRO A C 1
ATOM 1474 O O . PRO A 1 185 ? 7.223 1.711 -1.925 1 87.81 185 PRO A O 1
ATOM 1477 N N . TRP A 1 186 ? 7.676 1.626 -4.074 1 88.25 186 TRP A N 1
ATOM 1478 C CA . TRP A 1 186 ? 7.695 3.08 -4.199 1 88.25 186 TRP A CA 1
ATOM 1479 C C . TRP A 1 186 ? 6.328 3.609 -4.625 1 88.25 186 TRP A C 1
ATOM 1481 O O . TRP A 1 186 ? 6.16 4.812 -4.836 1 88.25 186 TRP A O 1
ATOM 1491 N N . ASP A 1 187 ? 5.438 2.736 -4.785 1 89.5 187 ASP A N 1
ATOM 1492 C CA . ASP A 1 187 ? 4.047 3.168 -4.871 1 89.5 187 ASP A CA 1
ATOM 1493 C C . ASP A 1 187 ? 3.48 3.475 -3.486 1 89.5 187 ASP A C 1
ATOM 1495 O O . ASP A 1 187 ? 2.947 2.588 -2.818 1 89.5 187 ASP A O 1
ATOM 1499 N N . LEU A 1 188 ? 3.533 4.688 -3.037 1 90.25 188 LEU A N 1
ATOM 1500 C CA . LEU A 1 188 ? 3.309 5.008 -1.632 1 90.25 188 LEU A CA 1
ATOM 1501 C C . LEU A 1 188 ? 1.839 5.324 -1.374 1 90.25 188 LEU A C 1
ATOM 1503 O O . LEU A 1 188 ? 1.405 5.383 -0.222 1 90.25 188 LEU A O 1
ATOM 1507 N N . ILE A 1 189 ? 1.091 5.551 -2.467 1 89.12 189 ILE A N 1
ATOM 1508 C CA . ILE A 1 189 ? -0.338 5.824 -2.35 1 89.12 189 ILE A CA 1
ATOM 1509 C C . ILE A 1 189 ? -1.116 4.91 -3.293 1 89.12 189 ILE A C 1
ATOM 1511 O O . ILE A 1 189 ? -0.538 4.301 -4.195 1 89.12 189 ILE A O 1
ATOM 1515 N N . ASN A 1 190 ? -2.416 4.801 -3.115 1 89.75 190 ASN A N 1
ATOM 1516 C CA . ASN A 1 190 ? -3.326 4.043 -3.971 1 89.75 190 ASN A CA 1
ATOM 1517 C C . ASN A 1 190 ? -2.939 2.568 -4.035 1 89.75 190 ASN A C 1
ATOM 1519 O O . ASN A 1 190 ? -3.02 1.947 -5.098 1 89.75 190 ASN A O 1
ATOM 1523 N N . ARG A 1 191 ? -2.508 2.025 -2.936 1 89.69 191 ARG A N 1
ATOM 1524 C CA . ARG A 1 191 ? -2.014 0.652 -2.928 1 89.69 191 ARG A CA 1
ATOM 1525 C C . ARG A 1 191 ? -3.166 -0.344 -2.846 1 89.69 191 ARG A C 1
ATOM 1527 O O . ARG A 1 191 ? -4.148 -0.11 -2.137 1 89.69 191 ARG A O 1
ATOM 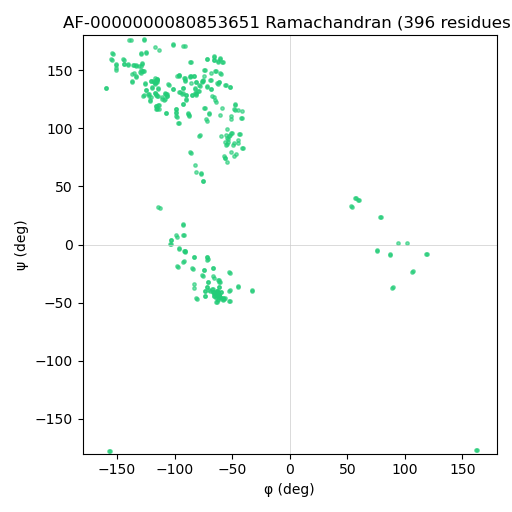1534 N N . HIS A 1 192 ? -3.061 -1.465 -3.617 1 91.12 192 HIS A N 1
ATOM 1535 C CA . HIS A 1 192 ? -4.105 -2.477 -3.734 1 91.12 192 HIS A CA 1
ATOM 1536 C C . HIS A 1 192 ? -3.711 -3.762 -3.016 1 91.12 192 HIS A C 1
ATOM 1538 O O . HIS A 1 192 ? -2.652 -4.332 -3.291 1 91.12 192 HIS A O 1
ATOM 1544 N N . ASN A 1 193 ? -4.605 -4.195 -2.092 1 92.44 193 ASN A N 1
ATOM 1545 C CA . ASN A 1 193 ? -4.391 -5.414 -1.317 1 92.44 193 ASN A CA 1
ATOM 1546 C C . ASN A 1 193 ? -5.473 -6.453 -1.601 1 92.44 193 ASN A C 1
ATOM 1548 O O . ASN A 1 193 ? -6.656 -6.121 -1.686 1 92.44 193 ASN A O 1
ATOM 1552 N N . GLU A 1 194 ? -5.027 -7.664 -1.715 1 93.88 194 GLU A N 1
ATOM 1553 C CA . GLU A 1 194 ? -5.977 -8.766 -1.803 1 93.88 194 GLU A CA 1
ATOM 1554 C C . GLU A 1 194 ? -5.551 -9.93 -0.91 1 93.88 194 GLU A C 1
ATOM 1556 O O . GLU A 1 194 ? -4.371 -10.078 -0.594 1 93.88 194 GLU A O 1
ATOM 1561 N N . VAL A 1 195 ? -6.547 -10.719 -0.503 1 95.56 195 VAL A N 1
ATOM 1562 C CA . VAL A 1 195 ? -6.281 -12.055 0.019 1 95.56 195 VAL A CA 1
ATOM 1563 C C . VAL A 1 195 ? -6.906 -13.102 -0.901 1 95.56 195 VAL A C 1
ATOM 1565 O O . VAL A 1 195 ? -8 -12.898 -1.436 1 95.56 195 VAL A O 1
ATOM 1568 N N . TRP A 1 196 ? -6.148 -14.203 -1.108 1 97.62 196 TRP A N 1
ATOM 1569 C CA . TRP A 1 196 ? -6.535 -15.297 -1.995 1 97.62 196 TRP A CA 1
ATOM 1570 C C . TRP A 1 196 ? -6.715 -16.594 -1.215 1 97.62 196 TRP A C 1
ATOM 1572 O O . TRP A 1 196 ? -5.852 -16.969 -0.422 1 97.62 196 TRP A O 1
ATOM 1582 N N . VAL A 1 197 ? -7.793 -17.203 -1.437 1 97.88 197 VAL A N 1
ATOM 1583 C CA . VAL A 1 197 ? -8.047 -18.562 -0.967 1 97.88 197 VAL A CA 1
ATOM 1584 C C . VAL A 1 197 ? -8.43 -19.453 -2.146 1 97.88 197 VAL A C 1
ATOM 1586 O O . VAL A 1 197 ? -9.273 -19.078 -2.967 1 97.88 197 VAL A O 1
ATOM 1589 N N . ARG A 1 198 ? -7.824 -20.609 -2.207 1 97.5 198 ARG A N 1
ATOM 1590 C CA . ARG A 1 198 ? -7.98 -21.438 -3.398 1 97.5 198 ARG A CA 1
ATOM 1591 C C . ARG A 1 198 ? -9.07 -22.484 -3.199 1 97.5 198 ARG A C 1
ATOM 1593 O O . ARG A 1 198 ? -9.25 -23 -2.098 1 97.5 198 ARG A O 1
ATOM 1600 N N . SER A 1 199 ? -9.727 -22.766 -4.223 1 97.25 199 SER A N 1
ATOM 1601 C CA . SER A 1 199 ? -10.656 -23.891 -4.242 1 97.25 199 SER A CA 1
ATOM 1602 C C . SER A 1 199 ? -9.914 -25.219 -4.305 1 97.25 199 SER A C 1
ATOM 1604 O O . SER A 1 199 ? -8.797 -25.297 -4.828 1 97.25 199 SER A O 1
ATOM 1606 N N . PRO A 1 200 ? -10.562 -26.281 -3.711 1 93.81 200 PRO A N 1
ATOM 1607 C CA . PRO A 1 200 ? -9.891 -27.578 -3.752 1 93.81 200 PRO A CA 1
ATOM 1608 C C . PRO A 1 200 ? -9.703 -28.109 -5.176 1 93.81 200 PRO A C 1
ATOM 1610 O O . PRO A 1 200 ? -10.5 -27.781 -6.066 1 93.81 200 PRO A O 1
ATOM 1613 N N . MET B 1 1 ? -1.434 -4.25 78.75 1 26.14 1 MET B N 1
ATOM 1614 C CA . MET B 1 1 ? -2.41 -4.156 77.688 1 26.14 1 MET B CA 1
ATOM 1615 C C . MET B 1 1 ? -1.94 -3.184 76.625 1 26.14 1 MET B C 1
ATOM 1617 O O . MET B 1 1 ? -2.139 -1.974 76.75 1 26.14 1 MET B O 1
ATOM 1621 N N . ALA B 1 2 ? -0.683 -3.492 76.125 1 37.97 2 ALA B N 1
ATOM 1622 C CA . ALA B 1 2 ? 0.058 -2.688 75.125 1 37.97 2 ALA B CA 1
ATOM 1623 C C . ALA B 1 2 ? -0.77 -2.445 73.875 1 37.97 2 ALA B C 1
ATOM 1625 O O . ALA B 1 2 ? -1.287 -3.391 73.312 1 37.97 2 ALA B O 1
ATOM 1626 N N . ARG B 1 3 ? -1.405 -1.185 73.812 1 35.72 3 ARG B N 1
ATOM 1627 C CA . ARG B 1 3 ? -2.264 -0.677 72.75 1 35.72 3 ARG B CA 1
ATOM 1628 C C . ARG B 1 3 ? -1.545 -0.706 71.375 1 35.72 3 ARG B C 1
ATOM 1630 O O . ARG B 1 3 ? -0.467 -0.126 71.25 1 35.72 3 ARG B O 1
ATOM 1637 N N . THR B 1 4 ? -1.613 -1.788 70.625 1 39 4 THR B N 1
ATOM 1638 C CA . THR B 1 4 ? -1.094 -2.014 69.312 1 39 4 THR B CA 1
ATOM 1639 C C . THR B 1 4 ? -1.613 -0.952 68.312 1 39 4 THR B C 1
ATOM 1641 O O . THR B 1 4 ? -2.824 -0.754 68.25 1 39 4 THR B O 1
ATOM 1644 N N . LEU B 1 5 ? -0.932 0.181 68.25 1 39.75 5 LEU B N 1
ATOM 1645 C CA . LEU B 1 5 ? -1.329 1.235 67.312 1 39.75 5 LEU B CA 1
ATOM 1646 C C . LEU B 1 5 ? -1.478 0.687 65.938 1 39.75 5 LEU B C 1
ATOM 1648 O O . LEU B 1 5 ? -0.572 0.024 65.375 1 39.75 5 LEU B O 1
ATOM 1652 N N . PRO B 1 6 ? -2.734 0.573 65.438 1 41.16 6 PRO B N 1
ATOM 1653 C CA . PRO B 1 6 ? -2.895 0.097 64.062 1 41.16 6 PRO B CA 1
ATOM 1654 C C . PRO B 1 6 ? -2.219 1.008 63.031 1 41.16 6 PRO B C 1
ATOM 1656 O O . PRO B 1 6 ? -2.137 2.221 63.25 1 41.16 6 PRO B O 1
ATOM 1659 N N . ALA B 1 7 ? -1.141 0.548 62.375 1 41.16 7 ALA B N 1
ATOM 1660 C CA . ALA B 1 7 ? -0.49 1.214 61.25 1 41.16 7 ALA B CA 1
ATOM 1661 C C . ALA B 1 7 ? -1.502 1.582 60.156 1 41.16 7 ALA B C 1
ATOM 1663 O O . ALA B 1 7 ? -2.27 0.73 59.688 1 41.16 7 ALA B O 1
ATOM 1664 N N . LEU B 1 8 ? -1.985 2.855 60.188 1 35.75 8 LEU B N 1
ATOM 1665 C CA . LEU B 1 8 ? -2.809 3.389 59.125 1 35.75 8 LEU B CA 1
ATOM 1666 C C . LEU B 1 8 ? -2.133 3.188 57.75 1 35.75 8 LEU B C 1
ATOM 1668 O O . LEU B 1 8 ? -1.006 3.645 57.562 1 35.75 8 LEU B O 1
ATOM 1672 N N . CYS B 1 9 ? -2.471 2.094 57.062 1 33.91 9 CYS B N 1
ATOM 1673 C CA . CYS B 1 9 ? -2.078 1.897 55.656 1 33.91 9 CYS B CA 1
ATOM 1674 C C . CYS B 1 9 ? -2.447 3.107 54.812 1 33.91 9 CYS B C 1
ATOM 1676 O O . CYS B 1 9 ? -3.625 3.439 54.688 1 33.91 9 CYS B O 1
ATOM 1678 N N . LEU B 1 10 ? -1.644 4.164 54.875 1 34.16 10 LEU B N 1
ATOM 1679 C CA . LEU B 1 10 ? -1.874 5.246 53.906 1 34.16 10 LEU B CA 1
ATOM 1680 C C . LEU B 1 10 ? -1.979 4.707 52.5 1 34.16 10 LEU B C 1
ATOM 1682 O O . LEU B 1 10 ? -1.021 4.137 51.969 1 34.16 10 LEU B O 1
ATOM 1686 N N . LEU B 1 11 ? -3.201 4.285 52.125 1 34.22 11 LEU B N 1
ATOM 1687 C CA . LEU B 1 11 ? -3.467 4.02 50.719 1 34.22 11 LEU B CA 1
ATOM 1688 C C . LEU B 1 11 ? -3.129 5.238 49.844 1 34.22 11 LEU B C 1
ATOM 1690 O O . LEU B 1 11 ? -3.773 6.281 49.969 1 34.22 11 LEU B O 1
ATOM 1694 N N . PHE B 1 12 ? -1.87 5.543 49.688 1 37.41 12 PHE B N 1
ATOM 1695 C CA . PHE B 1 12 ? -1.6 6.5 48.625 1 37.41 12 PHE B CA 1
ATOM 1696 C C . PHE B 1 12 ? -2.348 6.121 47.344 1 37.41 12 PHE B C 1
ATOM 1698 O O . PHE B 1 12 ? -2.027 5.113 46.719 1 37.41 12 PHE B O 1
ATOM 1705 N N . GLY B 1 13 ? -3.648 6.406 47.281 1 35.5 13 GLY B N 1
ATOM 1706 C CA . GLY B 1 13 ? -4.363 6.277 46.031 1 35.5 13 GLY B CA 1
ATOM 1707 C C . GLY B 1 13 ? -3.709 7.035 44.906 1 35.5 13 GLY B C 1
ATOM 1708 O O . GLY B 1 13 ? -3.445 8.234 45 1 35.5 13 GLY B O 1
ATOM 1709 N N . PHE B 1 14 ? -2.832 6.445 44.156 1 36.59 14 PHE B N 1
ATOM 1710 C CA . PHE B 1 14 ? -2.475 7.02 42.844 1 36.59 14 PHE B CA 1
ATOM 1711 C C . PHE B 1 14 ? -3.709 7.555 42.125 1 36.59 14 PHE B C 1
ATOM 1713 O O . PHE B 1 14 ? -4.582 6.781 41.75 1 36.59 14 PHE B O 1
ATOM 1720 N N . ILE B 1 15 ? -4.156 8.766 42.406 1 34.59 15 ILE B N 1
ATOM 1721 C CA . ILE B 1 15 ? -5.172 9.453 41.625 1 34.59 15 ILE B CA 1
ATOM 1722 C C . ILE B 1 15 ? -4.723 9.531 40.156 1 34.59 15 ILE B C 1
ATOM 1724 O O . ILE B 1 15 ? -3.73 10.195 39.844 1 34.59 15 ILE B O 1
ATOM 1728 N N . CYS B 1 16 ? -4.75 8.547 39.406 1 38.81 16 CYS B N 1
ATOM 1729 C CA . CYS B 1 16 ? -4.77 8.859 38 1 38.81 16 CYS B CA 1
ATOM 1730 C C . CYS B 1 16 ? -5.762 9.969 37.688 1 38.81 16 CYS B C 1
ATOM 1732 O O . CYS B 1 16 ? -6.953 9.844 37.969 1 38.81 16 CYS B O 1
ATOM 1734 N N . PHE B 1 17 ? -5.355 11.172 37.719 1 39.66 17 PHE B N 1
ATOM 1735 C CA . PHE B 1 17 ? -6.293 12.18 37.25 1 39.66 17 PHE B CA 1
ATOM 1736 C C . PHE B 1 17 ? -6.961 11.719 35.938 1 39.66 17 PHE B C 1
ATOM 1738 O O . PHE B 1 17 ? -6.297 11.188 35.062 1 39.66 17 PHE B O 1
ATOM 1745 N N . PRO B 1 18 ? -8.219 11.453 35.75 1 43.12 18 PRO B N 1
ATOM 1746 C CA . PRO B 1 18 ? -9.062 10.906 34.688 1 43.12 18 PRO B CA 1
ATOM 1747 C C . PRO B 1 18 ? -8.75 11.5 33.312 1 43.12 18 PRO B C 1
ATOM 1749 O O . PRO B 1 18 ? -9.164 10.953 32.281 1 43.12 18 PRO B O 1
ATOM 1752 N N . TYR B 1 19 ? -8.367 12.867 33.062 1 39.97 19 TYR B N 1
ATOM 1753 C CA . TYR B 1 19 ? -8.586 13.602 31.828 1 39.97 19 TYR B CA 1
ATOM 1754 C C . TYR B 1 19 ? -7.492 13.297 30.812 1 39.97 19 TYR B C 1
ATOM 1756 O O . TYR B 1 19 ? -7.445 13.906 29.734 1 39.97 19 TYR B O 1
ATOM 1764 N N . THR B 1 20 ? -6.312 13.07 31.078 1 42.91 20 THR B N 1
ATOM 1765 C CA . THR B 1 20 ? -5.441 12.992 29.906 1 42.91 20 THR B CA 1
ATOM 1766 C C . THR B 1 20 ? -5.641 11.672 29.172 1 42.91 20 THR B C 1
ATOM 1768 O O . THR B 1 20 ? -5.07 10.648 29.562 1 42.91 20 THR B O 1
ATOM 1771 N N . GLU B 1 21 ? -6.777 11.367 28.812 1 48.94 21 GLU B N 1
ATOM 1772 C CA . GLU B 1 21 ? -6.949 10.141 28.047 1 48.94 21 GLU B CA 1
ATOM 1773 C C . GLU B 1 21 ? -5.883 10.008 26.969 1 48.94 21 GLU B C 1
ATOM 1775 O O . GLU B 1 21 ? -5.637 10.953 26.219 1 48.94 21 GLU B O 1
ATOM 1780 N N . CYS B 1 22 ? -4.77 9.297 27.203 1 63.81 22 CYS B N 1
ATOM 1781 C CA . CYS B 1 22 ? -3.668 8.969 26.297 1 63.81 22 CYS B CA 1
ATOM 1782 C C . CYS B 1 22 ? -4.188 8.594 24.906 1 63.81 22 CYS B C 1
ATOM 1784 O O . CYS B 1 22 ? -5.098 7.777 24.781 1 63.81 22 CYS B O 1
ATOM 1786 N N . TRP B 1 23 ? -3.977 9.461 23.922 1 77 23 TRP B N 1
ATOM 1787 C CA . TRP B 1 23 ? -4.348 9.172 22.547 1 77 23 TRP B CA 1
ATOM 1788 C C . TRP B 1 23 ? -3.861 7.789 22.125 1 77 23 TRP B C 1
ATOM 1790 O O . TRP B 1 23 ? -2.699 7.441 22.344 1 77 23 TRP B O 1
ATOM 1800 N N . GLU B 1 24 ? -4.848 6.973 21.844 1 84.19 24 GLU B N 1
ATOM 1801 C CA . GLU B 1 24 ? -4.504 5.676 21.266 1 84.19 24 GLU B CA 1
ATOM 1802 C C . GLU B 1 24 ? -4.426 5.746 19.75 1 84.19 24 GLU B C 1
ATOM 1804 O O . GLU B 1 24 ? -5.43 6.008 19.078 1 84.19 24 GLU B O 1
ATOM 1809 N N . ALA B 1 25 ? -3.229 5.57 19.297 1 87.62 25 ALA B N 1
ATOM 1810 C CA . ALA B 1 25 ? -3.006 5.652 17.844 1 87.62 25 ALA B CA 1
ATOM 1811 C C . ALA B 1 25 ? -3.801 4.578 17.109 1 87.62 25 ALA B C 1
ATOM 1813 O O . ALA B 1 25 ? -3.9 3.439 17.578 1 87.62 25 ALA B O 1
ATOM 1814 N N . PRO B 1 26 ? -4.387 4.91 15.969 1 88.25 26 PRO B N 1
ATOM 1815 C CA . PRO B 1 26 ? -5.062 3.889 15.156 1 88.25 26 PRO B CA 1
ATOM 1816 C C . PRO B 1 26 ? -4.129 2.752 14.742 1 88.25 26 PRO B C 1
ATOM 1818 O O . PRO B 1 26 ? -2.914 2.947 14.656 1 88.25 26 PRO B O 1
ATOM 1821 N N . ARG B 1 27 ? -4.691 1.592 14.43 1 85.12 27 ARG B N 1
ATOM 1822 C CA . ARG B 1 27 ? -3.936 0.39 14.094 1 85.12 27 ARG B CA 1
ATOM 1823 C C . ARG B 1 27 ? -3.074 0.614 12.852 1 85.12 27 ARG B C 1
ATOM 1825 O O . ARG B 1 27 ? -1.979 0.06 12.742 1 85.12 27 ARG B O 1
ATOM 1832 N N . PHE B 1 28 ? -3.568 1.422 11.977 1 89.19 28 PHE B N 1
ATOM 1833 C CA . PHE B 1 28 ? -2.855 1.593 10.719 1 89.19 28 PHE B CA 1
ATOM 1834 C C . PHE B 1 28 ? -1.574 2.391 10.922 1 89.19 28 PHE B C 1
ATOM 1836 O O . PHE B 1 28 ? -0.73 2.463 10.023 1 89.19 28 PHE B O 1
ATOM 1843 N N . CYS B 1 29 ? -1.367 2.992 12.062 1 91 29 CYS B N 1
ATOM 1844 C CA . CYS B 1 29 ? -0.098 3.65 12.352 1 91 29 CYS B CA 1
ATOM 1845 C C . CYS B 1 29 ? 0.994 2.627 12.641 1 91 29 CYS B C 1
ATOM 1847 O O . CYS B 1 29 ? 2.182 2.955 12.609 1 91 29 CYS B O 1
ATOM 1849 N N . ARG B 1 30 ? 0.649 1.467 13.008 1 85.5 30 ARG B N 1
ATOM 1850 C CA . ARG B 1 30 ? 1.524 0.31 13.164 1 85.5 30 ARG B CA 1
ATOM 1851 C C . ARG B 1 30 ? 2.654 0.607 14.141 1 85.5 30 ARG B C 1
ATOM 1853 O O . ARG B 1 30 ? 3.818 0.313 13.859 1 85.5 30 ARG B O 1
ATOM 1860 N N . GLY B 1 31 ? 2.342 1.306 15.203 1 86 31 GLY B N 1
ATOM 1861 C CA . GLY B 1 31 ? 3.311 1.553 16.266 1 86 31 GLY B CA 1
ATOM 1862 C C . GLY B 1 31 ? 4.16 2.785 16.016 1 86 31 GLY B C 1
ATOM 1863 O O . GLY B 1 31 ? 4.957 3.178 16.875 1 86 31 GLY B O 1
ATOM 1864 N N . TYR B 1 32 ? 4.051 3.369 14.82 1 91.12 32 TYR B N 1
ATOM 1865 C CA . TYR B 1 32 ? 4.766 4.605 14.523 1 91.12 32 TYR B CA 1
ATOM 1866 C C . TYR B 1 32 ? 3.957 5.82 14.969 1 91.12 32 TYR B C 1
ATOM 1868 O O . TYR B 1 32 ? 2.74 5.734 15.141 1 91.12 32 TYR B O 1
ATOM 1876 N N . GLU B 1 33 ? 4.699 6.871 15.18 1 93.81 33 GLU B N 1
ATOM 1877 C CA . GLU B 1 33 ? 4.023 8.117 15.531 1 93.81 33 GLU B CA 1
ATOM 1878 C C . GLU B 1 33 ? 3.229 8.664 14.352 1 93.81 33 GLU B C 1
ATOM 1880 O O . GLU B 1 33 ? 3.691 8.625 13.211 1 93.81 33 GLU B O 1
ATOM 1885 N N . CYS B 1 34 ? 2.021 9.055 14.656 1 96.44 34 CYS B N 1
ATOM 1886 C CA . CYS B 1 34 ? 1.098 9.664 13.703 1 96.44 34 CYS B CA 1
ATOM 1887 C C . CYS B 1 34 ? 0.545 10.977 14.242 1 96.44 34 CYS B C 1
ATOM 1889 O O . CYS B 1 34 ? 0.59 11.227 15.445 1 96.44 34 CYS B O 1
ATOM 1891 N N . PRO B 1 35 ? 0.115 11.859 13.312 1 97 35 PRO B N 1
ATOM 1892 C CA . PRO B 1 35 ? -0.574 13.047 13.828 1 97 35 PRO B CA 1
ATOM 1893 C C . PRO B 1 35 ? -1.761 12.695 14.719 1 97 35 PRO B C 1
ATOM 1895 O O . PRO B 1 35 ? -2.543 11.797 14.391 1 97 35 PRO B O 1
ATOM 1898 N N . VAL B 1 36 ? -1.872 13.398 15.797 1 96 36 VAL B N 1
ATOM 1899 C CA . VAL B 1 36 ? -2.898 13.109 16.797 1 96 36 VAL B CA 1
ATOM 1900 C C . VAL B 1 36 ? -4.223 13.742 16.375 1 96 36 VAL B C 1
ATOM 1902 O O . VAL B 1 36 ? -4.25 14.891 15.914 1 96 36 VAL B O 1
ATOM 1905 N N . TYR B 1 37 ? -5.254 12.977 16.484 1 96.81 37 TYR B N 1
ATOM 1906 C CA . TYR B 1 37 ? -6.578 13.516 16.203 1 96.81 37 TYR B CA 1
ATOM 1907 C C . TYR B 1 37 ? -7.621 12.906 17.141 1 96.81 37 TYR B C 1
ATOM 1909 O O . TYR B 1 37 ? -7.367 11.883 17.781 1 96.81 37 TYR B O 1
ATOM 1917 N N . THR B 1 38 ? -8.734 13.578 17.297 1 95.56 38 THR B N 1
ATOM 1918 C CA . THR B 1 38 ? -9.93 13.047 17.938 1 95.56 38 THR B CA 1
ATOM 1919 C C . THR B 1 38 ? -11.008 12.75 16.891 1 95.56 38 THR B C 1
ATOM 1921 O O . THR B 1 38 ? -11.258 13.57 16 1 95.56 38 THR B O 1
ATOM 1924 N N . LEU B 1 39 ? -11.547 11.562 16.938 1 94.56 39 LEU B N 1
ATOM 1925 C CA . LEU B 1 39 ? -12.641 11.211 16.031 1 94.56 39 LEU B CA 1
ATOM 1926 C C . LEU B 1 39 ? -13.914 11.969 16.406 1 94.56 39 LEU B C 1
ATOM 1928 O O . LEU B 1 39 ? -14.484 11.734 17.469 1 94.56 39 LEU B O 1
ATOM 1932 N N . VAL B 1 40 ? -14.367 12.852 15.625 1 96 40 VAL B N 1
ATOM 1933 C CA . VAL B 1 40 ? -15.562 13.656 15.867 1 96 40 VAL B CA 1
ATOM 1934 C C . VAL B 1 40 ? -16.812 12.852 15.5 1 96 40 VAL B C 1
ATOM 1936 O O . VAL B 1 40 ? -17.781 12.82 16.266 1 96 40 VAL B O 1
ATOM 1939 N N . GLN B 1 41 ? -16.734 12.211 14.289 1 94.44 41 GLN B N 1
ATOM 1940 C CA . GLN B 1 41 ? -17.875 11.445 13.805 1 94.44 41 GLN B CA 1
ATOM 1941 C C . GLN B 1 41 ? -17.453 10.43 12.75 1 94.44 41 GLN B C 1
ATOM 1943 O O . GLN B 1 41 ? -16.641 10.734 11.883 1 94.44 41 GLN B O 1
ATOM 1948 N N . GLU B 1 42 ? -17.969 9.266 12.914 1 91.81 42 GLU B N 1
ATOM 1949 C CA . GLU B 1 42 ? -17.828 8.234 11.891 1 91.81 42 GLU B CA 1
ATOM 1950 C C . GLU B 1 42 ? -19.062 8.148 11 1 91.81 42 GLU B C 1
ATOM 1952 O O . GLU B 1 42 ? -20.141 7.797 11.477 1 91.81 42 GLU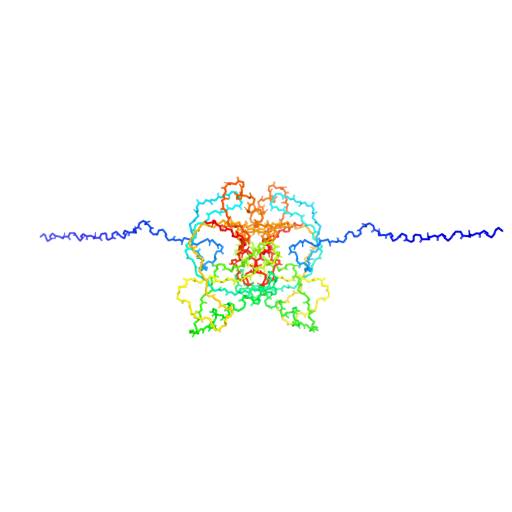 B O 1
ATOM 1957 N N . ASN B 1 43 ? -18.938 8.539 9.82 1 90.88 43 ASN B N 1
ATOM 1958 C CA . ASN B 1 43 ? -20.031 8.477 8.859 1 90.88 43 ASN B CA 1
ATOM 1959 C C . ASN B 1 43 ? -19.875 7.293 7.914 1 90.88 43 ASN B C 1
ATOM 1961 O O . ASN B 1 43 ? -18.875 6.586 7.953 1 90.88 43 ASN B O 1
ATOM 1965 N N . GLN B 1 44 ? -20.984 7.098 7.105 1 87 44 GLN B N 1
ATOM 1966 C CA . GLN B 1 44 ? -20.875 6.098 6.051 1 87 44 GLN B CA 1
ATOM 1967 C C . GLN B 1 44 ? -19.969 6.59 4.922 1 87 44 GLN B C 1
ATOM 1969 O O . GLN B 1 44 ? -20.281 7.586 4.266 1 87 44 GLN B O 1
ATOM 1974 N N . GLY B 1 45 ? -18.812 6.039 4.867 1 87.56 45 GLY B N 1
ATOM 1975 C CA . GLY B 1 45 ? -17.938 6.355 3.742 1 87.56 45 GLY B CA 1
ATOM 1976 C C . GLY B 1 45 ? -16.781 7.258 4.117 1 87.56 45 GLY B C 1
ATOM 1977 O O . GLY B 1 45 ? -15.82 7.391 3.359 1 87.56 45 GLY B O 1
ATOM 1978 N N . PHE B 1 46 ? -16.984 8.008 5.25 1 94.62 46 PHE B N 1
ATOM 1979 C CA . PHE B 1 46 ? -15.875 8.867 5.625 1 94.62 46 PHE B CA 1
ATOM 1980 C C . PHE B 1 46 ? -15.891 9.148 7.125 1 94.62 46 PHE B C 1
ATOM 1982 O O . PHE B 1 46 ? -16.891 8.891 7.797 1 94.62 46 PHE B O 1
ATOM 1989 N N . GLU B 1 47 ? -14.781 9.641 7.641 1 95.56 47 GLU B N 1
ATOM 1990 C CA . GLU B 1 47 ? -14.625 10.062 9.023 1 95.56 47 GLU B CA 1
ATOM 1991 C C . GLU B 1 47 ? -14.359 11.562 9.117 1 95.56 47 GLU B C 1
ATOM 1993 O O . GLU B 1 47 ? -13.711 12.141 8.25 1 95.56 47 GLU B O 1
ATOM 1998 N N . GLU B 1 48 ? -14.938 12.109 10.141 1 97.25 48 GLU B N 1
ATOM 1999 C CA . GLU B 1 48 ? -14.578 13.461 10.57 1 97.25 48 GLU B CA 1
ATOM 2000 C C . GLU B 1 48 ? -13.602 13.422 11.742 1 97.25 48 GLU B C 1
ATOM 2002 O O . GLU B 1 48 ? -13.938 12.953 12.828 1 97.25 48 GLU B O 1
ATOM 2007 N N . ARG B 1 49 ? -12.375 13.961 11.484 1 97.31 49 ARG B N 1
ATOM 2008 C CA . ARG B 1 49 ? -11.336 13.961 12.508 1 97.31 49 ARG B CA 1
ATOM 2009 C C . ARG B 1 49 ? -10.906 15.383 12.859 1 97.31 49 ARG B C 1
ATOM 2011 O O . ARG B 1 49 ? -10.781 16.234 11.977 1 97.31 49 ARG B O 1
ATOM 2018 N N . ASN B 1 50 ? -10.797 15.633 14.109 1 98 50 ASN B N 1
ATOM 2019 C CA . ASN B 1 50 ? -10.18 16.875 14.562 1 98 50 ASN B CA 1
ATOM 2020 C C . ASN B 1 50 ? -8.703 16.672 14.898 1 98 50 ASN B C 1
ATOM 2022 O O . ASN B 1 50 ? -8.375 16.141 15.961 1 98 50 ASN B O 1
ATOM 2026 N N . TYR B 1 51 ? -7.875 17.156 13.984 1 97.94 51 TYR B N 1
ATOM 2027 C CA . TYR B 1 51 ? -6.438 16.969 14.141 1 97.94 51 TYR B CA 1
ATOM 2028 C C . TYR B 1 51 ? -5.824 18.078 14.984 1 97.94 51 TYR B C 1
ATOM 2030 O O . TYR B 1 51 ? -6.207 19.234 14.867 1 97.94 51 TYR B O 1
ATOM 2038 N N . ASP B 1 52 ? -4.84 17.688 15.773 1 97.31 52 ASP B N 1
ATOM 2039 C CA . ASP B 1 52 ? -3.957 18.672 16.391 1 97.31 52 ASP B CA 1
ATOM 2040 C C . ASP B 1 52 ? -3.031 19.297 15.344 1 97.31 52 ASP B C 1
ATOM 2042 O O . ASP B 1 52 ? -2.891 18.781 14.234 1 97.31 52 ASP B O 1
ATOM 2046 N N . MET B 1 53 ? -2.537 20.469 15.742 1 97.38 53 MET B N 1
ATOM 2047 C CA . MET B 1 53 ? -1.477 21.047 14.922 1 97.38 53 MET B CA 1
ATOM 2048 C C . MET B 1 53 ? -0.364 20.031 14.688 1 97.38 53 MET B C 1
ATOM 2050 O O . MET B 1 53 ? 0.025 19.297 15.602 1 97.38 53 MET B O 1
ATOM 2054 N N . SER B 1 54 ? 0.114 19.938 13.453 1 97.56 54 SER B N 1
ATOM 2055 C CA . SER B 1 54 ? 1.148 18.953 13.141 1 97.56 54 SER B CA 1
ATOM 2056 C C . SER B 1 54 ? 2.27 19.578 12.32 1 97.56 54 SER B C 1
ATOM 2058 O O . SER B 1 54 ? 2.066 20.594 11.648 1 97.56 54 SER B O 1
ATOM 2060 N N . TYR B 1 55 ? 3.467 19 12.422 1 97.81 55 TYR B N 1
ATOM 2061 C CA . TYR B 1 55 ? 4.68 19.5 11.789 1 97.81 55 TYR B CA 1
ATOM 2062 C C . TYR B 1 55 ? 5.191 18.516 10.742 1 97.81 55 TYR B C 1
ATOM 2064 O O . TYR B 1 55 ? 5.152 17.297 10.953 1 97.81 55 TYR B O 1
ATOM 2072 N N . TRP B 1 56 ? 5.691 19.109 9.609 1 98.12 56 TRP B N 1
ATOM 2073 C CA . TRP B 1 56 ? 6.07 18.297 8.461 1 98.12 56 TRP B CA 1
ATOM 2074 C C . TRP B 1 56 ? 7.305 18.875 7.773 1 98.12 56 TRP B C 1
ATOM 2076 O O . TRP B 1 56 ? 7.609 20.062 7.918 1 98.12 56 TRP B O 1
ATOM 2086 N N . ILE B 1 57 ? 8.039 18.062 7.086 1 98.44 57 ILE B N 1
ATOM 2087 C CA . ILE B 1 57 ? 8.977 18.5 6.055 1 98.44 57 ILE B CA 1
ATOM 2088 C C . ILE B 1 57 ? 8.406 18.188 4.672 1 98.44 57 ILE B C 1
ATOM 2090 O O . ILE B 1 57 ? 7.77 17.156 4.477 1 98.44 57 ILE B O 1
ATOM 2094 N N . THR B 1 58 ? 8.562 19.141 3.764 1 98.69 58 THR B N 1
ATOM 2095 C CA . THR B 1 58 ? 7.844 19.078 2.494 1 98.69 58 THR B CA 1
ATOM 2096 C C . THR B 1 58 ? 8.758 19.453 1.335 1 98.69 58 THR B C 1
ATOM 2098 O O . THR B 1 58 ? 9.625 20.328 1.478 1 98.69 58 THR B O 1
ATOM 2101 N N . THR B 1 59 ? 8.648 18.781 0.245 1 98.81 59 THR B N 1
ATOM 2102 C CA . THR B 1 59 ? 9.273 19.203 -1.005 1 98.81 59 THR B CA 1
ATOM 2103 C C . THR B 1 59 ? 8.289 19.109 -2.164 1 98.81 59 THR B C 1
ATOM 2105 O O . THR B 1 59 ? 7.418 18.234 -2.172 1 98.81 59 THR B O 1
ATOM 2108 N N . ASP B 1 60 ? 8.391 20.047 -3.107 1 98.19 60 ASP B N 1
ATOM 2109 C CA . ASP B 1 60 ? 7.539 20 -4.289 1 98.19 60 ASP B CA 1
ATOM 2110 C C . ASP B 1 60 ? 8.023 18.938 -5.281 1 98.19 60 ASP B C 1
ATOM 2112 O O . ASP B 1 60 ? 9.227 18.75 -5.449 1 98.19 60 ASP B O 1
ATOM 2116 N N . ILE B 1 61 ? 7.062 18.25 -5.871 1 97.25 61 ILE B N 1
ATOM 2117 C CA . ILE B 1 61 ? 7.387 17.297 -6.918 1 97.25 61 ILE B CA 1
ATOM 2118 C C . ILE B 1 61 ? 6.59 17.625 -8.18 1 97.25 61 ILE B C 1
ATOM 2120 O O . ILE B 1 61 ? 5.633 18.391 -8.133 1 97.25 61 ILE B O 1
ATOM 2124 N N . VAL B 1 62 ? 7.016 17.016 -9.305 1 94.5 62 VAL B N 1
ATOM 2125 C CA . VAL B 1 62 ? 6.512 17.391 -10.625 1 94.5 62 VAL B CA 1
ATOM 2126 C C . VAL B 1 62 ? 5.086 16.875 -10.797 1 94.5 62 VAL B C 1
ATOM 2128 O O . VAL B 1 62 ? 4.234 17.578 -11.367 1 94.5 62 VAL B O 1
ATOM 2131 N N . SER B 1 63 ? 4.793 15.609 -10.398 1 93.44 63 SER B N 1
ATOM 2132 C CA . SER B 1 63 ? 3.498 14.961 -10.57 1 93.44 63 SER B CA 1
ATOM 2133 C C . SER B 1 63 ? 3.303 13.836 -9.555 1 93.44 63 SER B C 1
ATOM 2135 O O . SER B 1 63 ? 4.16 13.609 -8.703 1 93.44 63 SER B O 1
ATOM 2137 N N . THR B 1 64 ? 2.176 13.211 -9.719 1 91.19 64 THR B N 1
ATOM 2138 C CA . THR B 1 64 ? 1.882 12.109 -8.812 1 91.19 64 THR B CA 1
ATOM 2139 C C . THR B 1 64 ? 2.35 10.781 -9.398 1 91.19 64 THR B C 1
ATOM 2141 O O . THR B 1 64 ? 1.924 9.719 -8.953 1 91.19 64 THR B O 1
ATOM 2144 N N . SER B 1 65 ? 3.203 10.867 -10.367 1 91.44 65 SER B N 1
ATOM 2145 C CA . SER B 1 65 ? 3.752 9.633 -10.922 1 91.44 65 SER B CA 1
ATOM 2146 C C . SER B 1 65 ? 4.613 8.898 -9.898 1 91.44 65 SER B C 1
ATOM 2148 O O . SER B 1 65 ? 5.156 9.516 -8.984 1 91.44 65 SER B O 1
ATOM 2150 N N . GLN B 1 66 ? 4.789 7.629 -10.117 1 89.5 66 GLN B N 1
ATOM 2151 C CA . GLN B 1 66 ? 5.602 6.812 -9.227 1 89.5 66 GLN B CA 1
ATOM 2152 C C . GLN B 1 66 ? 7.027 7.355 -9.125 1 89.5 66 GLN B C 1
ATOM 2154 O O . GLN B 1 66 ? 7.586 7.445 -8.031 1 89.5 66 GLN B O 1
ATOM 2159 N N . SER B 1 67 ? 7.59 7.676 -10.266 1 92.88 67 SER B N 1
ATOM 2160 C CA . SER B 1 67 ? 8.969 8.156 -10.312 1 92.88 67 SER B CA 1
ATOM 2161 C C . SER B 1 67 ? 9.133 9.453 -9.539 1 92.88 67 SER B C 1
ATOM 2163 O O . SER B 1 67 ? 10.109 9.633 -8.812 1 92.88 67 SER B O 1
ATOM 2165 N N . ASP B 1 68 ? 8.164 10.398 -9.695 1 95.88 68 ASP B N 1
ATOM 2166 C CA . ASP B 1 68 ? 8.242 11.688 -9.023 1 95.88 68 ASP B CA 1
ATOM 2167 C C . ASP B 1 68 ? 8.055 11.531 -7.512 1 95.88 68 ASP B C 1
ATOM 2169 O O . ASP B 1 68 ? 8.742 12.195 -6.727 1 95.88 68 ASP B O 1
ATOM 2173 N N . ILE B 1 69 ? 7.148 10.672 -7.172 1 95.12 69 ILE B N 1
ATOM 2174 C CA . ILE B 1 69 ? 6.922 10.406 -5.758 1 95.12 69 ILE B CA 1
ATOM 2175 C C . ILE B 1 69 ? 8.172 9.773 -5.145 1 95.12 69 ILE B C 1
ATOM 2177 O O . ILE B 1 69 ? 8.617 10.188 -4.07 1 95.12 69 ILE B O 1
ATOM 2181 N N . LYS B 1 70 ? 8.742 8.82 -5.84 1 94.56 70 LYS B N 1
ATOM 2182 C CA . LYS B 1 70 ? 9.953 8.156 -5.375 1 94.56 70 LYS B CA 1
ATOM 2183 C C . LYS B 1 70 ? 11.07 9.172 -5.133 1 94.56 70 LYS B C 1
ATOM 2185 O O . LYS B 1 70 ? 11.711 9.156 -4.078 1 94.56 70 LYS B O 1
ATOM 2190 N N . GLU B 1 71 ? 11.25 10.031 -6.043 1 96.44 71 GLU B N 1
ATOM 2191 C CA . GLU B 1 71 ? 12.305 11.039 -5.93 1 96.44 71 GLU B CA 1
ATOM 2192 C C . GLU B 1 71 ? 12.062 11.961 -4.738 1 96.44 71 GLU B C 1
ATOM 2194 O O . GLU B 1 71 ? 12.977 12.234 -3.961 1 96.44 71 GLU B O 1
ATOM 2199 N N . GLY B 1 72 ? 10.859 12.453 -4.66 1 97.62 72 GLY B N 1
ATOM 2200 C CA . GLY B 1 72 ? 10.523 13.305 -3.531 1 97.62 72 GLY B CA 1
ATOM 2201 C C . GLY B 1 72 ? 10.68 12.609 -2.191 1 97.62 72 GLY B C 1
ATOM 2202 O O . GLY B 1 72 ? 11.195 13.203 -1.238 1 97.62 72 GLY B O 1
ATOM 2203 N N . PHE B 1 73 ? 10.289 11.398 -2.141 1 96.94 73 PHE B N 1
ATOM 2204 C CA . PHE B 1 73 ? 10.391 10.633 -0.904 1 96.94 73 PHE B CA 1
ATOM 2205 C C . PHE B 1 73 ? 11.852 10.484 -0.478 1 96.94 73 PHE B C 1
ATOM 2207 O O . PHE B 1 73 ? 12.18 10.703 0.689 1 96.94 73 PHE B O 1
ATOM 2214 N N . TRP B 1 74 ? 12.703 10.125 -1.394 1 96.19 74 TRP B N 1
ATOM 2215 C CA . TRP B 1 74 ? 14.109 9.906 -1.057 1 96.19 74 TRP B CA 1
ATOM 2216 C C . TRP B 1 74 ? 14.742 11.188 -0.531 1 96.19 74 TRP B C 1
ATOM 2218 O O . TRP B 1 74 ? 15.562 11.148 0.389 1 96.19 74 TRP B O 1
ATOM 2228 N N . LYS B 1 75 ? 14.336 12.297 -1.089 1 97.19 75 LYS B N 1
ATOM 2229 C CA . LYS B 1 75 ? 14.844 13.57 -0.59 1 97.19 75 LYS B CA 1
ATOM 2230 C C . LYS B 1 75 ? 14.508 13.758 0.886 1 97.19 75 LYS B C 1
ATOM 2232 O O . LYS B 1 75 ? 15.375 14.102 1.691 1 97.19 75 LYS B O 1
ATOM 2237 N N . LEU B 1 76 ? 13.281 13.5 1.221 1 97.88 76 LEU B N 1
ATOM 2238 C CA . LEU B 1 76 ? 12.828 13.68 2.596 1 97.88 76 LEU B CA 1
ATOM 2239 C C . LEU B 1 76 ? 13.406 12.602 3.504 1 97.88 76 LEU B C 1
ATOM 2241 O O . LEU B 1 76 ? 13.75 12.867 4.656 1 97.88 76 LEU B O 1
ATOM 2245 N N . TYR B 1 77 ? 13.516 11.438 2.98 1 9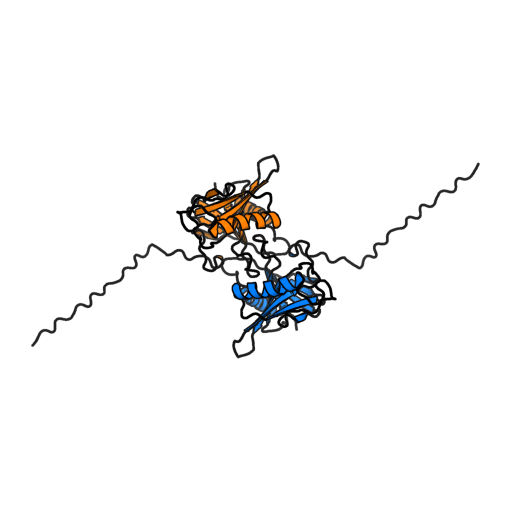5.81 77 TYR B N 1
ATOM 2246 C CA . TYR B 1 77 ? 14.07 10.312 3.725 1 95.81 77 TYR B CA 1
ATOM 2247 C C . TYR B 1 77 ? 15.516 10.586 4.129 1 95.81 77 TYR B C 1
ATOM 2249 O O . TYR B 1 77 ? 15.898 10.336 5.273 1 95.81 77 TYR B O 1
ATOM 2257 N N . TYR B 1 78 ? 16.312 11.102 3.223 1 96.81 78 TYR B N 1
ATOM 2258 C CA . TYR B 1 78 ? 17.719 11.391 3.527 1 96.81 78 TYR B CA 1
ATOM 2259 C C . TYR B 1 78 ? 17.828 12.516 4.547 1 96.81 78 TYR B C 1
ATOM 2261 O O . TYR B 1 78 ? 18.719 12.508 5.395 1 96.81 78 TYR B O 1
ATOM 2269 N N . PHE B 1 79 ? 16.953 13.508 4.41 1 97.81 79 PHE B N 1
ATOM 2270 C CA . PHE B 1 79 ? 16.891 14.516 5.461 1 97.81 79 PHE B CA 1
ATOM 2271 C C . PHE B 1 79 ? 16.734 13.859 6.828 1 97.81 79 PHE B C 1
ATOM 2273 O O . PHE B 1 79 ? 17.484 14.172 7.762 1 97.81 79 PHE B O 1
ATOM 2280 N N . ASN B 1 80 ? 15.773 12.914 6.953 1 96.56 80 ASN B N 1
ATOM 2281 C CA . ASN B 1 80 ? 15.508 12.234 8.219 1 96.56 80 ASN B CA 1
ATOM 2282 C C . ASN B 1 80 ? 16.672 11.344 8.633 1 96.56 80 ASN B C 1
ATOM 2284 O O . ASN B 1 80 ? 16.844 11.055 9.82 1 96.56 80 ASN B O 1
ATOM 2288 N N . GLN B 1 81 ? 17.531 10.969 7.652 1 95.31 81 GLN B N 1
ATOM 2289 C CA . GLN B 1 81 ? 18.641 10.078 7.938 1 95.31 81 GLN B CA 1
ATOM 2290 C C . GLN B 1 81 ? 19.906 10.867 8.289 1 95.31 81 GLN B C 1
ATOM 2292 O O . GLN B 1 81 ? 20.984 10.297 8.375 1 95.31 81 GLN B O 1
ATOM 2297 N N . GLY B 1 82 ? 19.75 12.211 8.438 1 96.25 82 GLY B N 1
ATOM 2298 C CA . GLY B 1 82 ? 20.891 12.969 8.938 1 96.25 82 GLY B CA 1
ATOM 2299 C C . GLY B 1 82 ? 21.375 14.016 7.953 1 96.25 82 GLY B C 1
ATOM 2300 O O . GLY B 1 82 ? 22.25 14.828 8.281 1 96.25 82 GLY B O 1
ATOM 2301 N N . GLN B 1 83 ? 20.859 14.016 6.75 1 96.5 83 GLN B N 1
ATOM 2302 C CA . GLN B 1 83 ? 21.25 15.055 5.805 1 96.5 83 GLN B CA 1
ATOM 2303 C C . GLN B 1 83 ? 20.547 16.375 6.102 1 96.5 83 GLN B C 1
ATOM 2305 O O . GLN B 1 83 ? 19.797 16.875 5.262 1 96.5 83 GLN B O 1
ATOM 2310 N N . ASN B 1 84 ? 20.766 16.859 7.203 1 97.5 84 ASN B N 1
ATOM 2311 C CA . ASN B 1 84 ? 20.234 18.125 7.707 1 97.5 84 ASN B CA 1
ATOM 2312 C C . ASN B 1 84 ? 21.297 18.922 8.461 1 97.5 84 ASN B C 1
ATOM 2314 O O . ASN B 1 84 ? 22.406 18.453 8.648 1 97.5 84 ASN B O 1
ATOM 2318 N N . SER B 1 85 ? 20.984 20.062 8.875 1 96.75 85 SER B N 1
ATOM 2319 C CA . SER B 1 85 ? 21.938 21 9.422 1 96.75 85 SER B CA 1
ATOM 2320 C C . SER B 1 85 ? 22.547 20.5 10.727 1 96.75 85 SER B C 1
ATOM 2322 O O . SER B 1 85 ? 23.656 20.875 11.102 1 96.75 85 SER B O 1
ATOM 2324 N N . ALA B 1 86 ? 21.797 19.672 11.492 1 96.75 86 ALA B N 1
ATOM 2325 C CA . ALA B 1 86 ? 22.25 19.156 12.781 1 96.75 86 ALA B CA 1
ATOM 2326 C C . ALA B 1 86 ? 22.859 17.766 12.641 1 96.75 86 ALA B C 1
ATOM 2328 O O . ALA B 1 86 ? 23.266 17.156 13.641 1 96.75 86 ALA B O 1
ATOM 2329 N N . ASN B 1 87 ? 22.828 17.219 11.445 1 96.62 87 ASN B N 1
ATOM 2330 C CA . ASN B 1 87 ? 23.281 15.844 11.203 1 96.62 87 ASN B CA 1
ATOM 2331 C C . ASN B 1 87 ? 22.562 14.859 12.125 1 96.62 87 ASN B C 1
ATOM 2333 O O . ASN B 1 87 ? 23.203 13.961 12.688 1 96.62 87 ASN B O 1
ATOM 2337 N N . LYS B 1 88 ? 21.375 15.188 12.406 1 95.69 88 LYS B N 1
ATOM 2338 C CA . LYS B 1 88 ? 20.562 14.414 13.336 1 95.69 88 LYS B CA 1
ATOM 2339 C C . LYS B 1 88 ? 19.672 13.414 12.602 1 95.69 88 LYS B C 1
ATOM 2341 O O . LYS B 1 88 ? 19.047 13.758 11.594 1 95.69 88 LYS B O 1
ATOM 2346 N N . GLU B 1 89 ? 19.703 12.172 13.078 1 95 89 GLU B N 1
ATOM 2347 C CA . GLU B 1 89 ? 18.75 11.195 12.562 1 95 89 GLU B CA 1
ATOM 2348 C C . GLU B 1 89 ? 17.375 11.367 13.211 1 95 89 GLU B C 1
ATOM 2350 O O . GLU B 1 89 ? 17.266 11.523 14.43 1 95 89 GLU B O 1
ATOM 2355 N N . ILE B 1 90 ? 16.406 11.383 12.422 1 94 90 ILE B N 1
ATOM 2356 C CA . ILE B 1 90 ? 15.031 11.562 12.867 1 94 90 ILE B CA 1
ATOM 2357 C C . ILE B 1 90 ? 14.234 10.289 12.594 1 94 90 ILE B C 1
ATOM 2359 O O . ILE B 1 90 ? 14.328 9.711 11.508 1 94 90 ILE B O 1
ATOM 2363 N N . THR B 1 91 ? 13.484 9.859 13.531 1 90.31 91 THR B N 1
ATOM 2364 C CA . THR B 1 91 ? 12.719 8.625 13.438 1 90.31 91 THR B CA 1
ATOM 2365 C C . THR B 1 91 ? 11.656 8.727 12.344 1 90.31 91 THR B C 1
ATOM 2367 O O . THR B 1 91 ? 11.047 9.781 12.164 1 90.31 91 THR B O 1
ATOM 2370 N N . MET B 1 92 ? 11.359 7.594 11.75 1 90.06 92 MET B N 1
ATOM 2371 C CA . MET B 1 92 ? 10.32 7.543 10.727 1 90.06 92 MET B CA 1
ATOM 2372 C C . MET B 1 92 ? 8.938 7.613 11.359 1 90.06 92 MET B C 1
ATOM 2374 O O . MET B 1 92 ? 8.703 7.043 12.422 1 90.06 92 MET B O 1
ATOM 2378 N N . THR B 1 93 ? 8.055 8.32 10.703 1 95 93 THR B N 1
ATOM 2379 C CA . THR B 1 93 ? 6.688 8.516 11.164 1 95 93 THR B CA 1
ATOM 2380 C C . THR B 1 93 ? 5.691 8.125 10.07 1 95 93 THR B C 1
ATOM 2382 O O . THR B 1 93 ? 6.086 7.602 9.023 1 95 93 THR B O 1
ATOM 2385 N N . ARG B 1 94 ? 4.48 8.195 10.383 1 94.25 94 ARG B N 1
ATOM 2386 C CA . ARG B 1 94 ? 3.377 8.016 9.445 1 94.25 94 ARG B CA 1
ATOM 2387 C C . ARG B 1 94 ? 2.383 9.172 9.539 1 94.25 94 ARG B C 1
ATOM 2389 O O . ARG B 1 94 ? 2.25 9.797 10.594 1 94.25 94 ARG B O 1
ATOM 2396 N N . PRO B 1 95 ? 1.713 9.477 8.422 1 96.88 95 PRO B N 1
ATOM 2397 C CA . PRO B 1 95 ? 1.802 8.992 7.043 1 96.88 95 PRO B CA 1
ATOM 2398 C C . PRO B 1 95 ? 2.758 9.82 6.184 1 96.88 95 PRO B C 1
ATOM 2400 O O . PRO B 1 95 ? 3.332 10.797 6.664 1 96.88 95 PRO B O 1
ATOM 2403 N N . VAL B 1 96 ? 3.035 9.367 5.008 1 96.75 96 VAL B N 1
ATOM 2404 C CA . VAL B 1 96 ? 3.477 10.219 3.912 1 96.75 96 VAL B CA 1
ATOM 2405 C C . VAL B 1 96 ? 2.268 10.875 3.25 1 96.75 96 VAL B C 1
ATOM 2407 O O . VAL B 1 96 ? 1.268 10.211 2.969 1 96.75 96 VAL B O 1
ATOM 2410 N N . LEU B 1 97 ? 2.332 12.164 3.066 1 97.81 97 LEU B N 1
ATOM 2411 C CA . LEU B 1 97 ? 1.259 12.883 2.393 1 97.81 97 LEU B CA 1
ATOM 2412 C C . LEU B 1 97 ? 1.695 13.336 1.002 1 97.81 97 LEU B C 1
ATOM 2414 O O . LEU B 1 97 ? 2.779 13.898 0.838 1 97.81 97 LEU B O 1
ATOM 2418 N N . VAL B 1 98 ? 0.895 13.047 0.05 1 97.5 98 VAL B N 1
ATOM 2419 C CA . VAL B 1 98 ? 1.004 13.672 -1.265 1 97.5 98 VAL B CA 1
ATOM 2420 C C . VAL B 1 98 ? -0.135 14.672 -1.459 1 97.5 98 VAL B C 1
ATOM 2422 O O . VAL B 1 98 ? -1.301 14.281 -1.556 1 97.5 98 VAL B O 1
ATOM 2425 N N . SER B 1 99 ? 0.235 15.914 -1.527 1 97.31 99 SER B N 1
ATOM 2426 C CA . SER B 1 99 ? -0.748 16.984 -1.602 1 97.31 99 SER B CA 1
ATOM 2427 C C . SER B 1 99 ? -0.898 17.5 -3.029 1 97.31 99 SER B C 1
ATOM 2429 O O . SER B 1 99 ? 0.097 17.75 -3.715 1 97.31 99 SER B O 1
ATOM 2431 N N . VAL B 1 100 ? -2.125 17.641 -3.426 1 95.81 100 VAL B N 1
ATOM 2432 C CA . VAL B 1 100 ? -2.432 18.141 -4.762 1 95.81 100 VAL B CA 1
ATOM 2433 C C . VAL B 1 100 ? -3.279 19.406 -4.656 1 95.81 100 VAL B C 1
ATOM 2435 O O . VAL B 1 100 ? -4.301 19.422 -3.965 1 95.81 100 VAL B O 1
ATOM 2438 N N . LYS B 1 101 ? -2.771 20.406 -5.242 1 93.69 101 LYS B N 1
ATOM 2439 C CA . LYS B 1 101 ? -3.508 21.672 -5.359 1 93.69 101 LYS B CA 1
ATOM 2440 C C . LYS B 1 101 ? -3.852 21.969 -6.816 1 93.69 101 LYS B C 1
ATOM 2442 O O . LYS B 1 101 ? -2.967 22 -7.676 1 93.69 101 LYS B O 1
ATOM 2447 N N . GLU B 1 102 ? -5.141 22 -7.09 1 83.56 102 GLU B N 1
ATOM 2448 C CA . GLU B 1 102 ? -5.59 22.312 -8.445 1 83.56 102 GLU B CA 1
ATOM 2449 C C . GLU B 1 102 ? -5.738 23.828 -8.633 1 83.56 102 GLU B C 1
ATOM 2451 O O . GLU B 1 102 ? -6.332 24.5 -7.793 1 83.56 102 GLU B O 1
ATOM 2456 N N . ALA B 1 103 ? -4.848 24.406 -9.445 1 73.06 103 ALA B N 1
ATOM 2457 C CA . ALA B 1 103 ? -4.957 25.844 -9.703 1 73.06 103 ALA B CA 1
ATOM 2458 C C . ALA B 1 103 ? -6.254 26.172 -10.438 1 73.06 103 ALA B C 1
ATOM 2460 O O . ALA B 1 103 ? -6.707 25.406 -11.289 1 73.06 103 ALA B O 1
ATOM 2461 N N . ASP B 1 104 ? -6.996 26.984 -9.875 1 64.81 104 ASP B N 1
ATOM 2462 C CA . ASP B 1 104 ? -8.219 27.469 -10.508 1 64.81 104 ASP B CA 1
ATOM 2463 C C . ASP B 1 104 ? -7.957 27.891 -11.953 1 64.81 104 ASP B C 1
ATOM 2465 O O . ASP B 1 104 ? -7.059 28.688 -12.227 1 64.81 104 ASP B O 1
ATOM 2469 N N . GLY B 1 105 ? -8.656 27.266 -12.898 1 59.16 105 GLY B N 1
ATOM 2470 C CA . GLY B 1 105 ? -8.805 27.75 -14.258 1 59.16 105 GLY B CA 1
ATOM 2471 C C . GLY B 1 105 ? -7.711 27.266 -15.188 1 59.16 105 GLY B C 1
ATOM 2472 O O . GLY B 1 105 ? -7.867 27.297 -16.406 1 59.16 105 GLY B O 1
ATOM 2473 N N . THR B 1 106 ? -6.473 27.172 -14.719 1 55.88 106 THR B N 1
ATOM 2474 C CA . THR B 1 106 ? -5.406 26.938 -15.688 1 55.88 106 THR B CA 1
ATOM 2475 C C . THR B 1 106 ? -5.172 25.438 -15.875 1 55.88 106 THR B C 1
ATOM 2477 O O . THR B 1 106 ? -4.441 25.031 -16.781 1 55.88 106 THR B O 1
ATOM 2480 N N . GLY B 1 107 ? -5.82 24.609 -15.102 1 65.69 107 GLY B N 1
ATOM 2481 C CA . GLY B 1 107 ? -5.617 23.172 -15.234 1 65.69 107 GLY B CA 1
ATOM 2482 C C . GLY B 1 107 ? -4.305 22.703 -14.641 1 65.69 107 GLY B C 1
ATOM 2483 O O . GLY B 1 107 ? -4.012 21.5 -14.641 1 65.69 107 GLY B O 1
ATOM 2484 N N . GLU B 1 108 ? -3.504 23.688 -14.188 1 75.5 108 GLU B N 1
ATOM 2485 C CA . GLU B 1 108 ? -2.203 23.297 -13.648 1 75.5 108 GLU B CA 1
ATOM 2486 C C . GLU B 1 108 ? -2.336 22.75 -12.227 1 75.5 108 GLU B C 1
ATOM 2488 O O . GLU B 1 108 ? -3.15 23.25 -11.438 1 75.5 108 GLU B O 1
ATOM 2493 N N . ARG B 1 109 ? -1.593 21.656 -12 1 87 109 ARG B N 1
ATOM 2494 C CA . ARG B 1 109 ? -1.605 21.031 -10.688 1 87 109 ARG B CA 1
ATOM 2495 C C . ARG B 1 109 ? -0.267 21.203 -9.977 1 87 109 ARG B C 1
ATOM 2497 O O . ARG B 1 109 ? 0.792 21.094 -10.602 1 87 109 ARG B O 1
ATOM 2504 N N . GLN B 1 110 ? -0.34 21.75 -8.766 1 94.31 110 GLN B N 1
ATOM 2505 C CA . GLN B 1 110 ? 0.826 21.734 -7.887 1 94.31 110 GLN B CA 1
ATOM 2506 C C . GLN B 1 110 ? 0.809 20.516 -6.965 1 94.31 110 GLN B C 1
ATOM 2508 O O . GLN B 1 110 ? -0.211 20.219 -6.34 1 94.31 110 GLN B O 1
ATOM 2513 N N . VAL B 1 111 ? 1.937 19.859 -6.965 1 97.06 111 VAL B N 1
ATOM 2514 C CA . VAL B 1 111 ? 2.014 18.625 -6.184 1 97.06 111 VAL B CA 1
ATOM 2515 C C . VAL B 1 111 ? 3.195 18.703 -5.219 1 97.06 111 VAL B C 1
ATOM 2517 O O . VAL B 1 111 ? 4.258 19.219 -5.566 1 97.06 111 VAL B O 1
ATOM 2520 N N . SER B 1 112 ? 3.012 18.25 -4 1 98.19 112 SER B N 1
ATOM 2521 C CA . SER B 1 112 ? 4.09 18.156 -3.021 1 98.19 112 SER B CA 1
ATOM 2522 C C . SER B 1 112 ? 3.984 16.875 -2.203 1 98.19 112 SER B C 1
ATOM 2524 O O . SER B 1 112 ? 2.92 16.25 -2.143 1 98.19 112 SER B O 1
ATOM 2526 N N . ILE B 1 113 ? 5.078 16.422 -1.689 1 98.25 113 ILE B N 1
ATOM 2527 C CA . ILE B 1 113 ? 5.145 15.273 -0.801 1 98.25 113 ILE B CA 1
ATOM 2528 C C . ILE B 1 113 ? 5.691 15.703 0.56 1 98.25 113 ILE B C 1
ATOM 2530 O O . ILE B 1 113 ? 6.609 16.516 0.638 1 98.25 113 ILE B O 1
ATOM 2534 N N . SER B 1 114 ? 5.113 15.156 1.662 1 98.44 114 SER B N 1
ATOM 2535 C CA . SER B 1 114 ? 5.461 15.562 3.02 1 98.44 114 SER B CA 1
ATOM 2536 C C . SER B 1 114 ? 5.633 14.359 3.938 1 98.44 114 SER B C 1
ATOM 2538 O O . SER B 1 114 ? 4.957 13.344 3.766 1 98.44 114 SER B O 1
ATOM 2540 N N . LEU B 1 115 ? 6.516 14.484 4.875 1 97.69 115 LEU B N 1
ATOM 2541 C CA . LEU B 1 115 ? 6.695 13.516 5.953 1 97.69 115 LEU B CA 1
ATOM 2542 C C . LEU B 1 115 ? 6.375 14.141 7.305 1 97.69 115 LEU B C 1
ATOM 2544 O O . LEU B 1 115 ? 6.863 15.227 7.621 1 97.69 115 LEU B O 1
ATOM 2548 N N . TYR B 1 116 ? 5.547 13.492 8.062 1 97.94 116 TYR B N 1
ATOM 2549 C CA . TYR B 1 116 ? 5.191 13.938 9.406 1 97.94 116 TYR B CA 1
ATOM 2550 C C . TYR B 1 116 ? 6.41 13.953 10.32 1 97.94 116 TYR B C 1
ATOM 2552 O O . TYR B 1 116 ? 7.246 13.047 10.266 1 97.94 116 TYR B O 1
ATOM 2560 N N . GLN B 1 117 ? 6.52 15.016 11.148 1 96.69 117 GLN B N 1
ATOM 2561 C CA . GLN B 1 117 ? 7.559 15.141 12.164 1 96.69 117 GLN B CA 1
ATOM 2562 C C . GLN B 1 117 ? 6.953 15.172 13.57 1 96.69 117 GLN B C 1
ATOM 2564 O O . GLN B 1 117 ? 6.156 16.047 13.891 1 96.69 117 GLN B O 1
ATOM 2569 N N . SER B 1 118 ? 7.297 14.234 14.375 1 92.5 118 SER B N 1
ATOM 2570 C CA . SER B 1 118 ? 6.73 14.141 15.719 1 92.5 118 SER B CA 1
ATOM 2571 C C . SER B 1 118 ? 7.332 15.188 16.641 1 92.5 118 SER B C 1
ATOM 2573 O O . SER B 1 118 ? 6.715 15.578 17.641 1 92.5 118 SER B O 1
ATOM 2575 N N . ASP B 1 119 ? 8.531 15.602 16.359 1 89.19 119 ASP B N 1
ATOM 2576 C CA . ASP B 1 119 ? 9.219 16.625 17.141 1 89.19 119 ASP B CA 1
ATOM 2577 C C . ASP B 1 119 ? 9.062 18 16.5 1 89.19 119 ASP B C 1
ATOM 2579 O O . ASP B 1 119 ? 9.055 18.125 15.273 1 89.19 119 ASP B O 1
ATOM 2583 N N . THR B 1 120 ? 8.969 19 17.375 1 89.69 120 THR B N 1
ATOM 2584 C CA . THR B 1 120 ? 8.828 20.359 16.891 1 89.69 120 THR B CA 1
ATOM 2585 C C . THR B 1 120 ? 10.195 20.969 16.578 1 89.69 120 THR B C 1
ATOM 2587 O O . THR B 1 120 ? 10.289 21.969 15.859 1 89.69 120 THR B O 1
ATOM 2590 N N . ASP B 1 121 ? 11.156 20.422 17.125 1 92.19 121 ASP B N 1
ATOM 2591 C CA . ASP B 1 121 ? 12.508 20.906 16.859 1 92.19 121 ASP B CA 1
ATOM 2592 C C . ASP B 1 121 ? 13.102 20.25 15.617 1 92.19 121 ASP B C 1
ATOM 2594 O O . ASP B 1 121 ? 13.984 19.406 15.719 1 92.19 121 ASP B O 1
ATOM 2598 N N . ILE B 1 122 ? 12.75 20.688 14.484 1 96 122 ILE B N 1
ATOM 2599 C CA . ILE B 1 122 ? 13.188 20.156 13.195 1 96 122 ILE B CA 1
ATOM 2600 C C . ILE B 1 122 ? 14.414 20.922 12.711 1 96 122 ILE B C 1
ATOM 2602 O O . ILE B 1 122 ? 14.367 22.141 12.539 1 96 122 ILE B O 1
ATOM 2606 N N . PRO B 1 123 ? 15.484 20.266 12.5 1 97.19 123 PRO B N 1
ATOM 2607 C CA . PRO B 1 123 ? 16.656 20.953 11.977 1 97.19 123 PRO B CA 1
ATOM 2608 C C . PRO B 1 123 ? 16.406 21.594 10.609 1 97.19 123 PRO B C 1
ATOM 2610 O O . PRO B 1 123 ? 15.461 21.219 9.914 1 97.19 123 PRO B O 1
ATOM 2613 N N . GLU B 1 124 ? 17.266 22.547 10.312 1 97.06 124 GLU B N 1
ATOM 2614 C CA . GLU B 1 124 ? 17.156 23.141 8.984 1 97.06 124 GLU B CA 1
ATOM 2615 C C . GLU B 1 124 ? 17.625 22.172 7.902 1 97.06 124 GLU B C 1
ATOM 2617 O O . GLU B 1 124 ? 18.641 21.5 8.062 1 97.06 124 GLU B O 1
ATOM 2622 N N . PRO B 1 125 ? 16.844 22.094 6.816 1 96.69 125 PRO B N 1
ATOM 2623 C CA . PRO B 1 125 ? 17.297 21.234 5.723 1 96.69 125 PRO B CA 1
ATOM 2624 C C . PRO B 1 125 ? 18.547 21.781 5.02 1 96.69 125 PRO B C 1
ATOM 2626 O O . PRO B 1 125 ? 18.656 23 4.832 1 96.69 125 PRO B O 1
ATOM 2629 N N . ASN B 1 126 ? 19.469 20.844 4.633 1 96.88 126 ASN B N 1
ATOM 2630 C CA . ASN B 1 126 ? 20.578 21.234 3.775 1 96.88 126 ASN B CA 1
ATOM 2631 C C . ASN B 1 126 ? 20.125 21.469 2.34 1 96.88 126 ASN B C 1
ATOM 2633 O O . ASN B 1 126 ? 20.672 22.344 1.652 1 96.88 126 ASN B O 1
ATOM 2637 N N . ASP B 1 127 ? 19.234 20.594 1.908 1 97.31 127 ASP B N 1
ATOM 2638 C CA . ASP B 1 127 ? 18.609 20.734 0.594 1 97.31 127 ASP B CA 1
ATOM 2639 C C . ASP B 1 127 ? 17.578 21.859 0.587 1 97.31 127 ASP B C 1
ATOM 2641 O O . ASP B 1 127 ? 16.562 21.781 1.285 1 97.31 127 ASP B O 1
ATOM 2645 N N . THR B 1 128 ? 17.766 22.906 -0.204 1 96.94 128 THR B N 1
ATOM 2646 C CA . THR B 1 128 ? 16.953 24.125 -0.176 1 96.94 128 THR B CA 1
ATOM 2647 C C . THR B 1 128 ? 15.562 23.859 -0.744 1 96.94 128 THR B C 1
ATOM 2649 O O . THR B 1 128 ? 14.656 24.688 -0.586 1 96.94 128 THR B O 1
ATOM 2652 N N . THR B 1 129 ? 15.391 22.719 -1.39 1 98.06 129 THR B N 1
ATOM 2653 C CA . THR B 1 129 ? 14.078 22.406 -1.948 1 98.06 129 THR B CA 1
ATOM 2654 C C . THR B 1 129 ? 13.164 21.797 -0.883 1 98.06 129 THR B C 1
ATOM 2656 O O . THR B 1 129 ? 11.969 21.641 -1.11 1 98.06 129 THR B O 1
ATOM 2659 N N . ILE B 1 130 ? 13.727 21.453 0.241 1 98.62 130 ILE B N 1
ATOM 2660 C CA . ILE B 1 130 ? 12.953 20.938 1.364 1 98.62 130 ILE B CA 1
ATOM 2661 C C . ILE B 1 130 ? 12.562 22.094 2.291 1 98.62 130 ILE B C 1
ATOM 2663 O O . ILE B 1 130 ? 13.391 22.953 2.609 1 98.62 130 ILE B O 1
ATOM 2667 N N . ARG B 1 131 ? 11.32 22.188 2.748 1 98.31 131 ARG B N 1
ATOM 2668 C CA . ARG B 1 131 ? 10.867 23.219 3.678 1 98.31 131 ARG B CA 1
ATOM 2669 C C . ARG B 1 131 ? 10.125 22.594 4.855 1 98.31 131 ARG B C 1
ATOM 2671 O O . ARG B 1 131 ? 9.539 21.516 4.73 1 98.31 131 ARG B O 1
ATOM 2678 N N . LYS B 1 132 ? 10.164 23.297 5.93 1 97.88 132 LYS B N 1
ATOM 2679 C CA . LYS B 1 132 ? 9.328 22.969 7.078 1 97.88 132 LYS B CA 1
ATOM 2680 C C . LYS B 1 132 ? 7.914 23.5 6.91 1 97.88 132 LYS B C 1
ATOM 2682 O O . LYS B 1 132 ? 7.723 24.656 6.547 1 97.88 132 LYS B O 1
ATOM 2687 N N . THR B 1 133 ? 6.973 22.672 7.094 1 97.56 133 THR B N 1
ATOM 2688 C CA . THR B 1 133 ? 5.582 23.094 6.949 1 97.56 133 THR B CA 1
ATOM 2689 C C . THR B 1 133 ? 4.777 22.734 8.195 1 97.56 133 THR B C 1
ATOM 2691 O O . THR B 1 133 ? 5.086 21.75 8.875 1 97.56 133 THR B O 1
ATOM 2694 N N . VAL B 1 134 ? 3.752 23.562 8.484 1 97.12 134 VAL B N 1
ATOM 2695 C CA . VAL B 1 134 ? 2.854 23.344 9.617 1 97.12 134 VAL B CA 1
ATOM 2696 C C . VAL B 1 134 ? 1.418 23.203 9.117 1 97.12 134 VAL B C 1
ATOM 2698 O O . VAL B 1 134 ? 0.965 24 8.281 1 97.12 134 VAL B O 1
ATOM 2701 N N . ILE B 1 135 ? 0.753 22.156 9.492 1 96.5 135 ILE B N 1
ATOM 2702 C CA . ILE B 1 135 ? -0.685 22.047 9.281 1 96.5 135 ILE B CA 1
ATOM 2703 C C . ILE B 1 135 ? -1.429 22.406 10.562 1 96.5 135 ILE B C 1
ATOM 2705 O O . ILE B 1 135 ? -1.266 21.75 11.594 1 96.5 135 ILE B O 1
ATOM 2709 N N . PRO B 1 136 ? -2.166 23.516 10.508 1 97.25 136 PRO B N 1
ATOM 2710 C CA . PRO B 1 136 ? -2.871 23.953 11.711 1 97.25 136 PRO B CA 1
ATOM 2711 C C . PRO B 1 136 ? -3.912 22.938 12.188 1 97.25 136 PRO B C 1
ATOM 2713 O O . PRO B 1 136 ? -4.352 22.094 11.406 1 97.25 136 PRO B O 1
ATOM 2716 N N . ALA B 1 137 ? -4.223 23.047 13.461 1 97.81 137 ALA B N 1
ATOM 2717 C CA . ALA B 1 137 ? -5.289 22.203 14.008 1 97.81 137 ALA B CA 1
ATOM 2718 C C . ALA B 1 137 ? -6.617 22.484 13.305 1 97.81 137 ALA B C 1
ATOM 2720 O O . ALA B 1 137 ? -6.863 23.594 12.844 1 97.81 137 ALA B O 1
ATOM 2721 N N . GLY B 1 138 ? -7.402 21.422 13.203 1 97.75 138 GLY B N 1
ATOM 2722 C CA . GLY B 1 138 ? -8.703 21.609 12.586 1 97.75 138 GLY B CA 1
ATOM 2723 C C . GLY B 1 138 ? -9.336 20.328 12.109 1 97.75 138 GLY B C 1
ATOM 2724 O O . GLY B 1 138 ? -8.766 19.25 12.273 1 97.75 138 GLY B O 1
ATOM 2725 N N . ILE B 1 139 ? -10.5 20.484 11.477 1 98.44 139 ILE B N 1
ATOM 2726 C CA . ILE B 1 139 ? -11.297 19.344 11.023 1 98.44 139 ILE B CA 1
ATOM 2727 C C . ILE B 1 139 ? -10.805 18.891 9.656 1 98.44 139 ILE B C 1
ATOM 2729 O O . ILE B 1 139 ? -10.633 19.703 8.742 1 98.44 139 ILE B O 1
ATOM 2733 N N . VAL B 1 140 ? -10.562 17.625 9.586 1 98.38 140 VAL B N 1
ATOM 2734 C CA . VAL B 1 140 ? -10.211 16.969 8.336 1 98.38 140 VAL B CA 1
ATOM 2735 C C . VAL B 1 140 ? -11.203 15.836 8.055 1 98.38 140 VAL B C 1
ATOM 2737 O O . VAL B 1 140 ? -11.508 15.031 8.945 1 98.38 140 VAL B O 1
ATOM 2740 N N . TYR B 1 141 ? -11.727 15.844 6.875 1 98.44 141 TYR B N 1
ATOM 2741 C CA . TYR B 1 141 ? -12.562 14.742 6.414 1 98.44 141 TYR B CA 1
ATOM 2742 C C . TYR B 1 141 ? -11.719 13.68 5.715 1 98.44 141 TYR B C 1
ATOM 2744 O O . TYR B 1 141 ? -10.945 13.992 4.809 1 98.44 141 TYR B O 1
ATOM 2752 N N . VAL B 1 142 ? -11.898 12.414 6.164 1 96.62 142 VAL B N 1
ATOM 2753 C CA . VAL B 1 142 ? -10.992 11.359 5.738 1 96.62 142 VAL B CA 1
ATOM 2754 C C . VAL B 1 142 ? -11.789 10.188 5.168 1 96.62 142 VAL B C 1
ATOM 2756 O O . VAL B 1 142 ? -12.773 9.742 5.77 1 96.62 142 VAL B O 1
ATOM 2759 N N . ARG B 1 143 ? -11.445 9.742 3.975 1 94.38 143 ARG B N 1
ATOM 2760 C CA . ARG B 1 143 ? -11.961 8.5 3.404 1 94.38 143 ARG B CA 1
ATOM 2761 C C . ARG B 1 143 ? -10.836 7.484 3.217 1 94.38 143 ARG B C 1
ATOM 2763 O O . ARG B 1 143 ? -9.852 7.754 2.531 1 94.38 143 ARG B O 1
ATOM 2770 N N . SER B 1 144 ? -10.938 6.391 3.9 1 91.44 144 SER B N 1
ATOM 2771 C CA . SER B 1 144 ? -10.039 5.262 3.678 1 91.44 144 SER B CA 1
ATOM 2772 C C . SER B 1 144 ? -10.516 4.398 2.516 1 91.44 144 SER B C 1
ATOM 2774 O O . SER B 1 144 ? -11.727 4.27 2.285 1 91.44 144 SER B O 1
ATOM 2776 N N . PHE B 1 145 ? -9.594 3.844 1.755 1 86.81 145 PHE B N 1
ATOM 2777 C CA . PHE B 1 145 ? -10.016 3.033 0.619 1 86.81 145 PHE B CA 1
ATOM 2778 C C . PHE B 1 145 ? -8.992 1.946 0.316 1 86.81 145 PHE B C 1
ATOM 2780 O O . PHE B 1 145 ? -7.836 2.045 0.729 1 86.81 145 PHE B O 1
ATOM 2787 N N . GLY B 1 146 ? -9.562 0.929 -0.181 1 76.75 146 GLY B N 1
ATOM 2788 C CA . GLY B 1 146 ? -8.758 -0.171 -0.684 1 76.75 146 GLY B CA 1
ATOM 2789 C C . GLY B 1 146 ? -8.859 -0.35 -2.188 1 76.75 146 GLY B C 1
ATOM 2790 O O . GLY B 1 146 ? -9.492 0.458 -2.871 1 76.75 146 GLY B O 1
ATOM 2791 N N . GLY B 1 147 ? -8.031 -1.125 -2.885 1 60.31 147 GLY B N 1
ATOM 2792 C CA . GLY B 1 147 ? -7.98 -1.219 -4.336 1 60.31 147 GLY B CA 1
ATOM 2793 C C . GLY B 1 147 ? -9.039 -2.143 -4.91 1 60.31 147 GLY B C 1
ATOM 2794 O O . GLY B 1 147 ? -9.016 -3.352 -4.668 1 60.31 147 GLY B O 1
ATOM 2795 N N . MET B 1 148 ? -10.375 -1.791 -4.707 1 56.28 148 MET B N 1
ATOM 2796 C CA . MET B 1 148 ? -11.211 -2.551 -5.633 1 56.28 148 MET B CA 1
ATOM 2797 C C . MET B 1 148 ? -10.984 -2.096 -7.07 1 56.28 148 MET B C 1
ATOM 2799 O O . MET B 1 148 ? -10.461 -1.005 -7.305 1 56.28 148 MET B O 1
ATOM 2803 N N . ALA B 1 149 ? -11.102 -3.002 -8.047 1 49.88 149 ALA B N 1
ATOM 2804 C CA . ALA B 1 149 ? -10.844 -2.734 -9.453 1 49.88 149 ALA B CA 1
ATOM 2805 C C . ALA B 1 149 ? -11.211 -1.299 -9.82 1 49.88 149 ALA B C 1
ATOM 2807 O O . ALA B 1 149 ? -10.461 -0.62 -10.531 1 49.88 149 ALA B O 1
ATOM 2808 N N . SER B 1 150 ? -12.297 -0.667 -9.352 1 52.59 150 SER B N 1
ATOM 2809 C CA . SER B 1 150 ? -12.82 0.618 -9.805 1 52.59 150 SER B CA 1
ATOM 2810 C C . SER B 1 150 ? -12.352 1.754 -8.906 1 52.59 150 SER B C 1
ATOM 2812 O O . SER B 1 150 ? -12.281 2.908 -9.328 1 52.59 150 SER B O 1
ATOM 2814 N N . ASP B 1 151 ? -11.945 1.452 -7.758 1 56.41 151 ASP B N 1
ATOM 2815 C CA . ASP B 1 151 ? -11.805 2.504 -6.758 1 56.41 151 ASP B CA 1
ATOM 2816 C C . ASP B 1 151 ? -10.344 2.74 -6.406 1 56.41 151 ASP B C 1
ATOM 2818 O O . ASP B 1 151 ? -10.031 3.334 -5.371 1 56.41 151 ASP B O 1
ATOM 2822 N N . GLU B 1 152 ? -9.484 2.543 -7.344 1 62.62 152 GLU B N 1
ATOM 2823 C CA . GLU B 1 152 ? -8.125 2.352 -6.852 1 62.62 152 GLU B CA 1
ATOM 2824 C C . GLU B 1 152 ? -7.32 3.648 -6.926 1 62.62 152 GLU B C 1
ATOM 2826 O O . GLU B 1 152 ? -6.234 3.746 -6.352 1 62.62 152 GLU B O 1
ATOM 2831 N N . ASP B 1 153 ? -8.047 4.785 -7.305 1 82.19 153 ASP B N 1
ATOM 2832 C CA . ASP B 1 153 ? -7.223 5.984 -7.418 1 82.19 153 ASP B CA 1
ATOM 2833 C C . ASP B 1 153 ? -7.641 7.039 -6.398 1 82.19 153 ASP B C 1
ATOM 2835 O O . ASP B 1 153 ? -8.828 7.191 -6.105 1 82.19 153 ASP B O 1
ATOM 2839 N N . ALA B 1 154 ? -6.684 7.727 -5.84 1 88.06 154 ALA B N 1
ATOM 2840 C CA . ALA B 1 154 ? -6.906 8.812 -4.895 1 88.06 154 ALA B CA 1
ATOM 2841 C C . ALA B 1 154 ? -7.898 9.836 -5.449 1 88.06 154 ALA B C 1
ATOM 2843 O O . ALA B 1 154 ? -8.773 10.32 -4.723 1 88.06 154 ALA B O 1
ATOM 2844 N N . LEU B 1 155 ? -7.828 10.133 -6.688 1 88.19 155 LEU B N 1
ATOM 2845 C CA . LEU B 1 155 ? -8.688 11.141 -7.297 1 88.19 155 LEU B CA 1
ATOM 2846 C C . LEU B 1 155 ? -10.148 10.688 -7.285 1 88.19 155 LEU B C 1
ATOM 2848 O O . LEU B 1 155 ? -11.047 11.477 -6.977 1 88.19 155 LEU B O 1
ATOM 2852 N N . GLU B 1 156 ? -10.383 9.461 -7.625 1 89.38 156 GLU B N 1
ATOM 2853 C CA . GLU B 1 156 ? -11.742 8.922 -7.598 1 89.38 156 GLU B CA 1
ATOM 2854 C C . GLU B 1 156 ? -12.312 8.938 -6.18 1 89.38 156 GLU B C 1
ATOM 2856 O O . GLU B 1 156 ? -13.484 9.266 -5.98 1 89.38 156 GLU B O 1
ATOM 2861 N N . ASN B 1 157 ? -11.469 8.578 -5.254 1 91.56 157 ASN B N 1
ATOM 2862 C CA . ASN B 1 157 ? -11.93 8.516 -3.869 1 91.56 157 ASN B CA 1
ATOM 2863 C C . ASN B 1 157 ? -12.164 9.914 -3.297 1 91.56 157 ASN B C 1
ATOM 2865 O O . ASN B 1 157 ? -13.055 10.109 -2.471 1 91.56 157 ASN B O 1
ATOM 2869 N N . VAL B 1 158 ? -11.383 10.922 -3.729 1 94.12 158 VAL B N 1
ATOM 2870 C CA . VAL B 1 158 ? -11.617 12.297 -3.297 1 94.12 158 VAL B CA 1
ATOM 2871 C C . VAL B 1 158 ? -12.945 12.797 -3.844 1 94.12 158 VAL B C 1
ATOM 2873 O O . VAL B 1 158 ? -13.688 13.492 -3.148 1 94.12 158 VAL B O 1
ATOM 2876 N N . GLN B 1 159 ? -13.242 12.469 -5.074 1 93.69 159 GLN B N 1
ATOM 2877 C CA . GLN B 1 159 ? -14.516 12.875 -5.66 1 93.69 159 GLN B CA 1
ATOM 2878 C C . GLN B 1 159 ? -15.688 12.273 -4.898 1 93.69 159 GLN B C 1
ATOM 2880 O O . GLN B 1 159 ? -16.672 12.969 -4.617 1 93.69 159 GLN B O 1
ATOM 2885 N N . GLN B 1 160 ? -15.547 11.016 -4.598 1 93.62 160 GLN B N 1
ATOM 2886 C CA . GLN B 1 160 ? -16.594 10.375 -3.809 1 93.62 160 GLN B CA 1
ATOM 2887 C C . GLN B 1 160 ? -16.719 11.031 -2.438 1 93.62 160 GLN B C 1
ATOM 2889 O O . GLN B 1 160 ? -17.844 11.242 -1.95 1 93.62 160 GLN B O 1
ATOM 2894 N N . LEU B 1 161 ? -15.578 11.352 -1.809 1 95.81 161 LEU B N 1
ATOM 2895 C CA . LEU B 1 161 ? -15.586 12.023 -0.514 1 95.81 161 LEU B CA 1
ATOM 2896 C C . LEU B 1 161 ? -16.281 13.375 -0.608 1 95.81 161 LEU B C 1
ATOM 2898 O O . LEU B 1 161 ? -17.141 13.703 0.222 1 95.81 161 LEU B O 1
ATOM 2902 N N . ARG B 1 162 ? -15.977 14.109 -1.608 1 96.75 162 ARG B N 1
ATOM 2903 C CA . ARG B 1 162 ? -16.578 15.43 -1.799 1 96.75 162 ARG B CA 1
ATOM 2904 C C . ARG B 1 162 ? -18.094 15.312 -2.012 1 96.75 162 ARG B C 1
ATOM 2906 O O . ARG B 1 162 ? -18.859 16.125 -1.49 1 96.75 162 ARG B O 1
ATOM 2913 N N . GLU B 1 163 ? -18.516 14.32 -2.76 1 96.62 163 GLU B N 1
ATOM 2914 C CA . GLU B 1 163 ? -19.938 14.086 -2.967 1 96.62 163 GLU B CA 1
ATOM 2915 C C . GLU B 1 163 ? -20.641 13.758 -1.652 1 96.62 163 GLU B C 1
ATOM 2917 O O . GLU B 1 163 ? -21.719 14.281 -1.369 1 96.62 163 GLU B O 1
ATOM 2922 N N . ASP B 1 164 ? -20.016 12.914 -0.896 1 96.88 164 ASP B N 1
ATOM 2923 C CA . ASP B 1 164 ? -20.578 12.539 0.398 1 96.88 164 ASP B CA 1
ATOM 2924 C C . ASP B 1 164 ? -20.672 13.758 1.321 1 96.88 164 ASP B C 1
ATOM 2926 O O . ASP B 1 164 ? -21.656 13.898 2.068 1 96.88 164 ASP B O 1
ATOM 2930 N N . LEU B 1 165 ? -19.656 14.594 1.293 1 97.75 165 LEU B N 1
ATOM 2931 C CA . LEU B 1 165 ? -19.641 15.781 2.139 1 97.75 165 LEU B CA 1
ATOM 2932 C C . LEU B 1 165 ? -20.734 16.766 1.735 1 97.75 165 LEU B C 1
ATOM 2934 O O . LEU B 1 165 ? -21.406 17.344 2.596 1 97.75 165 LEU B O 1
ATOM 2938 N N . ARG B 1 166 ? -20.922 16.938 0.451 1 97.25 166 ARG B N 1
ATOM 2939 C CA . ARG B 1 166 ? -22 17.812 -0.026 1 97.25 166 ARG B CA 1
ATOM 2940 C C . ARG B 1 166 ? -23.359 17.266 0.395 1 97.25 166 ARG B C 1
ATOM 2942 O O . ARG B 1 166 ? -24.219 18.031 0.844 1 97.25 166 ARG B O 1
ATOM 2949 N N . ALA B 1 167 ? -23.531 15.992 0.273 1 96.94 167 ALA B N 1
ATOM 2950 C CA . ALA B 1 167 ? -24.797 15.359 0.674 1 96.94 167 ALA B CA 1
ATOM 2951 C C . ALA B 1 167 ? -25.047 15.547 2.168 1 96.94 167 ALA B C 1
ATOM 2953 O O . ALA B 1 167 ? -26.188 15.656 2.6 1 96.94 167 ALA B O 1
ATOM 2954 N N . ALA B 1 168 ? -24.016 15.633 2.949 1 96.19 168 ALA B N 1
ATOM 2955 C CA . ALA B 1 168 ? -24.125 15.758 4.398 1 96.19 168 ALA B CA 1
ATOM 2956 C C . ALA B 1 168 ? -24.172 17.234 4.816 1 96.19 168 ALA B C 1
ATOM 2958 O O . ALA B 1 168 ? -24.266 17.531 6.008 1 96.19 168 ALA B O 1
ATOM 2959 N N . GLY B 1 169 ? -23.984 18.125 3.824 1 96 169 GLY B N 1
ATOM 2960 C CA . GLY B 1 169 ? -24.062 19.547 4.102 1 96 169 GLY B CA 1
ATOM 2961 C C . GLY B 1 169 ? -22.797 20.094 4.75 1 96 169 GLY B C 1
ATOM 2962 O O . GLY B 1 169 ? -22.844 21.094 5.473 1 96 169 GLY B O 1
ATOM 2963 N N . LYS B 1 170 ? -21.703 19.406 4.543 1 97.06 170 LYS B N 1
ATOM 2964 C CA . LYS B 1 170 ? -20.438 19.828 5.125 1 97.06 170 LYS B CA 1
ATOM 2965 C C . LYS B 1 170 ? -19.672 20.75 4.172 1 97.06 170 LYS B C 1
ATOM 2967 O O . LYS B 1 170 ? -19.656 20.516 2.959 1 97.06 170 LYS B O 1
ATOM 2972 N N . GLU B 1 171 ? -19.062 21.75 4.738 1 97.12 171 GLU B N 1
ATOM 2973 C CA . GLU B 1 171 ? -18.203 22.641 3.951 1 97.12 171 GLU B CA 1
ATOM 2974 C C . GLU B 1 171 ? -16.75 22.141 3.951 1 97.12 171 GLU B C 1
ATOM 2976 O O . GLU B 1 171 ? -16.266 21.656 4.973 1 97.12 171 GLU B O 1
ATOM 2981 N N . PHE B 1 172 ? -16.125 22.312 2.828 1 97.38 172 PHE B N 1
ATOM 2982 C CA . PHE B 1 172 ? -14.734 21.891 2.715 1 97.38 172 PHE B CA 1
ATOM 2983 C C . PHE B 1 172 ? -13.984 22.75 1.695 1 97.38 172 PHE B C 1
ATOM 2985 O O . PHE B 1 172 ? -14.609 23.438 0.889 1 97.38 172 PHE B O 1
ATOM 2992 N N . ILE B 1 173 ? -12.625 22.875 1.84 1 94.75 173 ILE B N 1
ATOM 2993 C CA . ILE B 1 173 ? -11.781 23.578 0.889 1 94.75 173 ILE B CA 1
ATOM 2994 C C . ILE B 1 173 ? -11.766 22.844 -0.445 1 94.75 173 ILE B C 1
ATOM 2996 O O . ILE B 1 173 ? -11.375 21.672 -0.507 1 94.75 173 ILE B O 1
ATOM 3000 N N . GLU B 1 174 ? -12.109 23.812 -1.369 1 89.81 174 GLU B N 1
ATOM 3001 C CA . GLU B 1 174 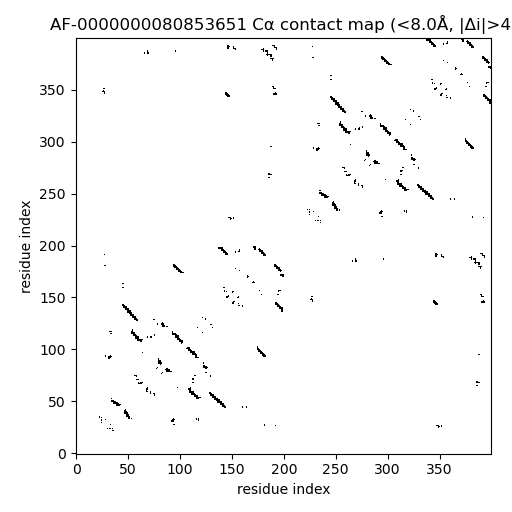? -12.203 23.234 -2.707 1 89.81 174 GLU B CA 1
ATOM 3002 C C . GLU B 1 174 ? -10.844 23.203 -3.398 1 89.81 174 GLU B C 1
ATOM 3004 O O . GLU B 1 174 ? -9.906 23.875 -2.963 1 89.81 174 GLU B O 1
ATOM 3009 N N . ASN B 1 175 ? -10.391 22.328 -4.062 1 91.25 175 ASN B N 1
ATOM 3010 C CA . ASN B 1 175 ? -9.32 22.297 -5.051 1 91.25 175 ASN B CA 1
ATOM 3011 C C . ASN B 1 175 ? -8.031 21.719 -4.461 1 91.25 175 ASN B C 1
ATOM 3013 O O . ASN B 1 175 ? -6.953 21.875 -5.031 1 91.25 175 ASN B O 1
ATOM 3017 N N . THR B 1 176 ? -8.102 21.344 -3.258 1 94.88 176 THR B N 1
ATOM 3018 C CA . THR B 1 176 ? -6.934 20.672 -2.684 1 94.88 176 THR B CA 1
ATOM 3019 C C . THR B 1 176 ? -7.328 19.359 -2.018 1 94.88 176 THR B C 1
ATOM 3021 O O . THR B 1 176 ? -8.461 19.219 -1.549 1 94.88 176 THR B O 1
ATOM 3024 N N . PHE B 1 177 ? -6.473 18.438 -2.051 1 96.81 177 PHE B N 1
ATOM 3025 C CA . PHE B 1 177 ? -6.629 17.234 -1.257 1 96.81 177 PHE B CA 1
ATOM 3026 C C . PHE B 1 177 ? -5.273 16.594 -0.964 1 96.81 177 PHE B C 1
ATOM 3028 O O . PHE B 1 177 ? -4.273 16.938 -1.602 1 96.81 177 PHE B O 1
ATOM 3035 N N . ASP B 1 178 ? -5.238 15.781 0.068 1 97.5 178 ASP B N 1
ATOM 3036 C CA . ASP B 1 178 ? -4.059 14.992 0.41 1 97.5 178 ASP B CA 1
ATOM 3037 C C . ASP B 1 178 ? -4.328 13.5 0.251 1 97.5 178 ASP B C 1
ATOM 3039 O O . ASP B 1 178 ? -5.355 12.992 0.711 1 97.5 178 ASP B O 1
ATOM 3043 N N . ALA B 1 179 ? -3.492 12.836 -0.477 1 96 179 ALA B N 1
ATOM 3044 C CA . ALA B 1 179 ? -3.424 11.383 -0.421 1 96 179 ALA B CA 1
ATOM 3045 C C . ALA B 1 179 ? -2.426 10.914 0.635 1 96 179 ALA B C 1
ATOM 3047 O O . ALA B 1 179 ? -1.251 11.289 0.594 1 96 179 ALA B O 1
ATOM 3048 N N . ALA B 1 180 ? -2.881 10.094 1.551 1 95.94 180 ALA B N 1
ATOM 3049 C CA . ALA B 1 180 ? -2.059 9.664 2.68 1 95.94 180 ALA B CA 1
ATOM 3050 C C . ALA B 1 180 ? -1.753 8.172 2.602 1 95.94 180 ALA B C 1
ATOM 3052 O O . ALA B 1 180 ? -2.668 7.348 2.555 1 95.94 180 ALA B O 1
ATOM 3053 N N . GLY B 1 181 ? -0.492 7.848 2.533 1 94.12 181 GLY B N 1
ATOM 3054 C CA . GLY B 1 181 ? -0.025 6.473 2.641 1 94.12 181 GLY B CA 1
ATOM 3055 C C . GLY B 1 181 ? 0.647 6.176 3.967 1 94.12 181 GLY B C 1
ATOM 3056 O O . GLY B 1 181 ? 1.614 6.84 4.344 1 94.12 181 GLY B O 1
ATOM 3057 N N . TYR B 1 182 ? 0.235 5.141 4.676 1 93.69 182 TYR B N 1
ATOM 3058 C CA . TYR B 1 182 ? 0.65 4.93 6.059 1 93.69 182 TYR B CA 1
ATOM 3059 C C . TYR B 1 182 ? 1.724 3.85 6.145 1 93.69 182 TYR B C 1
ATOM 3061 O O . TYR B 1 182 ? 2.148 3.475 7.238 1 93.69 182 TYR B O 1
ATOM 3069 N N . ASP B 1 183 ? 2.148 3.367 4.992 1 91.31 183 ASP B N 1
ATOM 3070 C CA . ASP B 1 183 ? 3.041 2.213 5.012 1 91.31 183 ASP B CA 1
ATOM 3071 C C . ASP B 1 183 ? 4.375 2.537 4.34 1 91.31 183 ASP B C 1
ATOM 3073 O O . ASP B 1 183 ? 4.41 3.24 3.33 1 91.31 183 ASP B O 1
ATOM 3077 N N . ALA B 1 184 ? 5.414 2.041 4.895 1 89.38 184 ALA B N 1
ATOM 3078 C CA . ALA B 1 184 ? 6.75 2.201 4.324 1 89.38 184 ALA B CA 1
ATOM 3079 C C . ALA B 1 184 ? 6.863 1.482 2.984 1 89.38 184 ALA B C 1
ATOM 3081 O O . ALA B 1 184 ? 6.043 0.622 2.662 1 89.38 184 ALA B O 1
ATOM 3082 N N . PRO B 1 185 ? 7.852 1.879 2.244 1 87.81 185 PRO B N 1
ATOM 3083 C CA . PRO B 1 185 ? 8.055 1.229 0.948 1 87.81 185 PRO B CA 1
ATOM 3084 C C . PRO B 1 185 ? 8.117 -0.293 1.055 1 87.81 185 PRO B C 1
ATOM 3086 O O . PRO B 1 185 ? 7.613 -1 0.179 1 87.81 185 PRO B O 1
ATOM 3089 N N . TRP B 1 186 ? 8.484 -0.831 2.197 1 88.12 186 TRP B N 1
ATOM 3090 C CA . TRP B 1 186 ? 8.727 -2.266 2.293 1 88.12 186 TRP B CA 1
ATOM 3091 C C . TRP B 1 186 ? 7.559 -2.973 2.975 1 88.12 186 TRP B C 1
ATOM 3093 O O . TRP B 1 186 ? 7.602 -4.184 3.195 1 88.12 186 TRP B O 1
ATOM 3103 N N . ASP B 1 187 ? 6.613 -2.232 3.328 1 89.56 187 ASP B N 1
ATOM 3104 C CA . ASP B 1 187 ? 5.34 -2.85 3.686 1 89.56 187 ASP B CA 1
ATOM 3105 C C . ASP B 1 187 ? 4.551 -3.246 2.439 1 89.56 187 ASP B C 1
ATOM 3107 O O . ASP B 1 187 ? 3.789 -2.441 1.898 1 89.56 187 ASP B O 1
ATOM 3111 N N . LEU B 1 188 ? 4.652 -4.445 1.972 1 90.31 188 LEU B N 1
ATOM 3112 C CA . LEU B 1 188 ? 4.191 -4.812 0.637 1 90.31 188 LEU B CA 1
ATOM 3113 C C . LEU B 1 188 ? 2.756 -5.328 0.68 1 90.31 188 LEU B C 1
ATOM 3115 O O . LEU B 1 188 ? 2.107 -5.453 -0.361 1 90.31 188 LEU B O 1
ATOM 3119 N N . ILE B 1 189 ? 2.285 -5.648 1.897 1 89.31 189 ILE B N 1
ATOM 3120 C CA . ILE B 1 189 ? 0.913 -6.117 2.07 1 89.31 189 ILE B CA 1
ATOM 3121 C C . ILE B 1 189 ? 0.225 -5.305 3.164 1 89.31 189 ILE B C 1
ATOM 3123 O O . ILE B 1 189 ? 0.887 -4.613 3.941 1 89.31 189 ILE B O 1
ATOM 3127 N N . ASN B 1 190 ? -1.087 -5.359 3.252 1 90 190 ASN B N 1
ATOM 3128 C CA . ASN B 1 190 ? -1.899 -4.723 4.281 1 90 190 ASN B CA 1
ATOM 3129 C C . ASN B 1 190 ? -1.707 -3.209 4.289 1 90 190 ASN B C 1
ATOM 3131 O O . ASN B 1 190 ? -1.653 -2.59 5.355 1 90 190 ASN B O 1
ATOM 3135 N N . ARG B 1 191 ? -1.581 -2.629 3.135 1 89.75 191 ARG B N 1
ATOM 3136 C CA . ARG B 1 191 ? -1.288 -1.201 3.045 1 89.75 191 ARG B CA 1
ATOM 3137 C C . ARG B 1 191 ? -2.555 -0.37 3.213 1 89.75 191 ARG B C 1
ATOM 3139 O O . ARG B 1 191 ? -3.621 -0.746 2.721 1 89.75 191 ARG B O 1
ATOM 3146 N N . HIS B 1 192 ? -2.445 0.779 3.953 1 91.25 192 HIS B N 1
ATOM 3147 C CA . HIS B 1 192 ? -3.57 1.642 4.293 1 91.25 192 HIS B CA 1
ATOM 3148 C C . HIS B 1 192 ? -3.502 2.961 3.531 1 91.25 192 HIS B C 1
ATOM 3150 O O . HIS B 1 192 ? -2.498 3.674 3.607 1 91.25 192 HIS B O 1
ATOM 3156 N N . ASN B 1 193 ? -4.609 3.254 2.807 1 92.44 193 ASN B N 1
ATOM 3157 C CA . ASN B 1 193 ? -4.715 4.48 2.021 1 92.44 193 ASN B CA 1
ATOM 3158 C C . ASN B 1 193 ? -5.844 5.371 2.527 1 92.44 193 ASN B C 1
ATOM 3160 O O . ASN B 1 193 ? -6.934 4.887 2.842 1 92.44 193 ASN B O 1
ATOM 3164 N N . GLU B 1 194 ? -5.547 6.633 2.559 1 93.88 194 GLU B N 1
ATOM 3165 C CA . GLU B 1 194 ? -6.598 7.605 2.85 1 93.88 194 GLU B CA 1
ATOM 3166 C C . GLU B 1 194 ? -6.52 8.805 1.909 1 93.88 194 GLU B C 1
ATOM 3168 O O . GLU B 1 194 ? -5.453 9.109 1.369 1 93.88 194 GLU B O 1
ATOM 3173 N N . VAL B 1 195 ? -7.664 9.438 1.72 1 95.62 195 VAL B N 1
ATOM 3174 C CA . VAL B 1 195 ? -7.691 10.797 1.176 1 95.62 195 VAL B CA 1
ATOM 3175 C C . VAL B 1 195 ? -8.25 11.758 2.219 1 95.62 195 VAL B C 1
ATOM 3177 O O . VAL B 1 195 ? -9.18 11.414 2.957 1 95.62 195 VAL B O 1
ATOM 3180 N N . TRP B 1 196 ? -7.621 12.961 2.283 1 97.62 196 TRP B N 1
ATOM 3181 C CA . TRP B 1 196 ? -7.969 14 3.244 1 97.62 196 TRP B CA 1
ATOM 3182 C C . TRP B 1 196 ? -8.469 15.258 2.535 1 97.62 196 TRP B C 1
ATOM 3184 O O . TRP B 1 196 ? -7.836 15.734 1.59 1 97.62 196 TRP B O 1
ATOM 3194 N N . VAL B 1 197 ? -9.555 15.711 2.977 1 97.81 197 VAL B N 1
ATOM 3195 C CA . VAL B 1 197 ? -10.07 17.016 2.588 1 97.81 197 VAL B CA 1
ATOM 3196 C C . VAL B 1 197 ? -10.328 17.859 3.832 1 97.81 197 VAL B C 1
ATOM 3198 O O . VAL B 1 197 ? -10.938 17.391 4.797 1 97.81 197 VAL B O 1
ATOM 3201 N N . ARG B 1 198 ? -9.875 19.094 3.785 1 97.5 198 ARG B N 1
ATOM 3202 C CA . ARG B 1 198 ? -9.906 19.906 4.996 1 97.5 198 ARG B CA 1
ATOM 3203 C C . ARG B 1 198 ? -11.141 20.797 5.031 1 97.5 198 ARG B C 1
ATOM 3205 O O . ARG B 1 198 ? -11.602 21.281 3.992 1 97.5 198 ARG B O 1
ATOM 3212 N N . SER B 1 199 ? -11.617 21 6.168 1 97.19 199 SER B N 1
ATOM 3213 C CA . SER B 1 199 ? -12.672 22 6.391 1 97.19 199 SER B CA 1
ATOM 3214 C C . SER B 1 199 ? -12.109 23.406 6.32 1 97.19 199 SER B C 1
ATOM 3216 O O . SER B 1 199 ? -10.938 23.641 6.609 1 97.19 199 SER B O 1
ATOM 3218 N N . PRO B 1 200 ? -13 24.359 5.871 1 93.75 200 PRO B N 1
ATOM 3219 C CA . PRO B 1 200 ? -12.516 25.734 5.793 1 93.75 200 PRO B CA 1
ATOM 3220 C C . PRO B 1 200 ? -12.117 26.297 7.156 1 93.75 200 PRO B C 1
ATOM 3222 O O . PRO B 1 200 ? -12.664 25.891 8.18 1 93.75 200 PRO B O 1
#

Nearest PDB structures (foldseek):
  4ayz-assembly1_A  TM=8.818E-01  e=6.793E-14  Homo sapiens
  4ayz-assembly1_B  TM=8.797E-01  e=8.521E-14  Homo sapiens
  3r8k-assembly3_C  TM=8.646E-01  e=2.964E-13  Homo sapiens
  4b0y-assembly1_A  TM=8.500E-01  e=1.682E-13  Homo sapiens
  7oon-assembly1_A  TM=8.549E-01  e=1.655E-11  Mus musculus

pLDDT: mean 86.27, std 18.89, range [26.14, 98.81]

InterPro domains:
  IPR006917 SOUL heme-binding protein [PF04832] (32-197)
  IPR006917 SOUL heme-binding protein [PTHR11220] (25-197)
  IPR011256 Regulatory factor, effector binding domain superfamily [G3DSA:3.20.80.10] (32-199)
  IPR011256 Regulatory factor, effector binding domain superfamily [SSF55136] (25-197)

Solvent-accessible surface area (backbone atoms only — not comparable to full-atom values): 22086 Å² total; per-residue (Å²): 132,83,79,76,74,79,78,78,76,75,75,77,70,80,70,72,74,83,76,75,70,74,84,76,78,58,62,63,40,69,88,40,57,52,80,55,63,46,80,74,44,82,53,95,78,34,34,37,30,39,31,51,64,39,39,30,42,33,32,74,33,83,46,90,45,56,69,36,44,38,53,45,47,51,55,54,48,41,32,30,66,19,53,26,70,71,56,48,71,47,80,80,50,22,38,40,35,41,37,40,35,50,45,83,91,72,76,47,64,48,31,33,39,32,41,45,40,94,58,87,84,67,66,54,59,66,52,83,68,44,42,82,44,74,47,74,54,44,50,33,38,35,30,59,44,22,24,43,73,85,51,34,42,59,68,59,50,44,52,51,46,52,51,54,33,54,75,70,70,50,71,58,46,77,56,44,40,31,38,32,11,42,45,56,46,55,45,52,54,55,41,32,23,33,32,38,37,41,44,116,132,84,79,75,74,77,79,78,76,76,72,75,68,79,73,70,73,81,78,75,67,73,84,76,77,59,60,63,40,70,90,39,56,54,81,54,62,46,80,76,43,82,52,92,77,35,34,36,31,40,32,51,65,41,39,29,43,33,30,73,32,83,46,90,45,55,69,36,44,39,53,45,46,51,55,54,48,42,33,31,67,19,52,28,69,70,56,46,70,48,80,80,49,23,39,40,34,41,35,39,35,51,46,84,90,72,77,47,64,48,31,32,39,34,41,45,39,95,58,87,83,67,66,54,59,66,53,82,68,45,42,80,44,74,46,75,56,44,52,34,38,36,31,58,44,24,24,44,74,87,52,36,41,57,68,62,49,44,52,52,47,51,51,53,32,53,75,70,70,51,71,59,46,80,53,43,41,30,38,31,12,42,44,56,48,55,45,53,54,56,41,32,22,34,32,39,36,41,44,116

Radius of gyration: 26.78 Å; Cα contacts (8 Å, |Δi|>4): 841; chains: 2; bounding box: 48×57×154 Å

Foldseek 3Di:
DPPPPPDPPPPPPPPPPPPPPPQDDDCLQVPFDDFGWDFPDDDVQKTKIWTAKFKKKKFWFDDPDPVRQVVQVVLVQVLCCQQFPRSDHADAGFKKKWKWFQPPPPRDITIMIIGTHPDPPRGHHPPPRMDMDMDHTAIKMKGKDDDDVPQHDLVSSVVVSVVVCVVVVAAFDPRMKIKIWSDDPPCPPPTIIMMITGHD/DPPPPPDPPPPPPPCPPPPPPPQDDDCLQVPFDDFGWDFPDDDVQKTKIWTAKFKKKKFWFDDPDPVRQVVQVVLVQVLCCQQFPRSDHADAGFKKKWKWFQPPPPRDITIMIIGTHPDPPRGHHPPPRMDMDMDHTAIKMKGKDDDDVPCNDLVNSVVVSVVVCVVVVAAFDPGMKIKIWSDDPPCPPPTIIMMITGHD

Sequence (400 aa):
MARTLPALCLLFGFICFPYTECWEAPRFCRGYECPVYTLVQENQGFEERNYDMSYWITTDIVSTSQSDIKEGFWKLYYFNQGQNSANKEITMTRPVLVSVKEADGTGERQVSISLYQSDTDIPEPNDTTIRKTVIPAGIVYVRSFGGMASDEDALENVQQLREDLRAAGKEFIENTFDAAGYDAPWDLINRHNEVWVRSPMARTLPALCLLFGFICFPYTECWEAPRFCRGYECPVYTLVQENQGFEERNYDMSYWITTDIVSTSQSDIKEGFWKLYYFNQGQNSANKEITMTRPVLVSVKEADGTGERQVSISLYQSDTDIPEPNDTTIRKTVIPAGIVYVRSFGGMASDEDALENVQQLREDLRAAGKEFIENTFDAAGYDAPWDLINRHNEVWVRSP

Organism: Culter alburnus (NCBI:txid194366)